Protein 2V54 (pdb70)

Radius of gyration: 24.1 Å; Cα contacts (8 Å, |Δi|>4): 712; chains: 2; bounding box: 43×52×77 Å

Solvent-accessible surface area: 17961 Å² total; per-residue (Å²): 167,100,24,1,0,0,0,0,0,0,0,2,26,82,2,33,20,69,78,5,1,116,35,0,52,138,45,17,97,92,78,71,9,90,93,6,38,3,12,32,102,89,24,65,0,0,101,17,2,41,44,18,12,54,131,138,102,104,38,58,70,63,0,2,31,5,0,31,4,0,0,7,9,18,33,15,51,65,0,50,95,27,0,109,135,32,33,0,0,0,0,0,31,0,0,1,10,15,0,0,21,7,12,8,41,66,37,56,16,97,58,14,38,31,27,5,5,19,0,9,77,7,39,8,0,0,1,2,54,14,26,82,65,48,33,95,145,10,123,27,112,52,54,21,10,78,65,100,34,0,76,126,0,26,98,28,0,54,95,5,34,140,82,58,75,12,112,30,63,70,4,37,26,160,82,121,105,98,65,7,43,83,54,0,52,78,26,0,52,110,16,46,135,93,20,87,16,118,18,32,101,0,37,151,135,31,0,0,0,0,0,0,0,0,3,25,85,6,30,18,69,83,14,0,85,34,2,45,152,42,17,96,85,124,69,4,84,61,9,50,4,12,42,84,76,23,80,0,0,113,12,3,39,29,16,14,47,128,140,75,113,36,56,69,63,0,2,32,8,1,32,4,0,0,7,12,18,33,13,86,87,0,68,94,19,0,99,124,32,28,4,0,0,0,2,32,0,0,2,10,14,0,0,19,4,12,10,51,66,28,61,36,106,50,12,37,30,31,5,9,19,0,6,71,6,42,3,0,0,5,0,63,22,18,87,147,34,30,95,118,7,121,31,130,50,53,21,8,68,63,96,33,0,75,106,0,36,90,16,0,95,112,3,37,139,51,76,75,13,105,29,70,82,4,32,30,154,80,123,123,104,65,23,90,86,61,0,62,69,25,0,65,107,13,36,143,85,13,118,47,122,18,31,93,0,46,145

Secondary structure (DSSP, 8-state):
--PPPEEEEE--TTSSHHHHHHHHHHTS-GGGEEEEESS-TTSHHHHHHHHHHTSS----HHHHHHHHHHHHHTTHHHHHHHHHTT-EEEEES-HHHHHHHHHHTT--HHHHHHHHTTSBPPSEEEEE---HHHHTT--SSSTT--SHHHHHHHHHHHHHHTT-SS-EEEE-TTS-HHHHHHHHHHHHHHHHHH--S---BTT-/----EEEEEESTTSSHHHHHHHHHHSS-TTSEEEEESS-TTSHHHHHHHHHHTTSS---HHHHHHHHHHHHHTTHHHHHHHHHTT-EEEEES-HHHHHHHHHHTT--HHHHHHHHTTSBPPSEEEEE---HHHHHT--SSSTT--HHHHHHHHHHHHHHHHSSSS-EEEE-TTS-HHHHHHHHHHHHHHHHTS--SS--BTT-

Structure (mmCIF, N/CA/C/O backbone):
data_2V54
#
_entry.id   2V54
#
_cell.length_a   56.770
_cell.length_b   55.590
_cell.length_c   161.170
_cell.angle_alpha   90.00
_cell.angle_beta   90.00
_cell.angle_gamma   90.00
#
_symmetry.space_group_name_H-M   'P 21 21 21'
#
loop_
_entity.id
_entity.type
_entity.pdbx_description
1 polymer 'THYMIDYLATE KINASE'
2 non-polymer "THYMIDINE-5'-DIPHOSPHATE"
3 non-polymer 'MAGNESIUM ION'
4 non-polymer 'PYROPHOSPHATE 2-'
5 water water
#
loop_
_atom_site.group_PDB
_atom_site.id
_atom_site.type_symbol
_atom_site.label_atom_id
_atom_site.label_alt_id
_atom_site.label_comp_id
_atom_site.label_asym_id
_atom_site.label_entity_id
_atom_site.label_seq_id
_atom_site.pdbx_PDB_ins_code
_atom_site.Cartn_x
_atom_site.Cartn_y
_atom_site.Cartn_z
_atom_site.occupancy
_atom_site.B_iso_or_equiv
_atom_site.auth_seq_id
_atom_site.auth_comp_id
_atom_site.auth_asym_id
_atom_site.auth_atom_id
_atom_site.pdbx_PDB_model_num
ATOM 1 N N . MET A 1 1 ? -2.049 -6.193 -4.981 1.00 66.31 1 MET A N 1
ATOM 2 C CA . MET A 1 1 ? -2.493 -7.218 -3.987 1.00 65.76 1 MET A CA 1
ATOM 3 C C . MET A 1 1 ? -1.559 -7.230 -2.786 1.00 64.04 1 MET A C 1
ATOM 4 O O . MET A 1 1 ? -2.000 -7.329 -1.645 1.00 64.80 1 MET A O 1
ATOM 9 N N . SER A 1 2 ? -0.262 -7.143 -3.043 1.00 62.36 2 SER A N 1
ATOM 10 C CA . SER A 1 2 ? 0.706 -7.107 -1.958 1.00 60.14 2 SER A CA 1
ATOM 11 C C . SER A 1 2 ? 1.728 -6.027 -2.288 1.00 57.74 2 SER A C 1
ATOM 12 O O . SER A 1 2 ? 2.900 -6.101 -1.894 1.00 59.07 2 SER A O 1
ATOM 15 N N . ARG A 1 3 ? 1.264 -5.023 -3.027 1.00 51.58 3 ARG A N 1
ATOM 16 C CA . ARG A 1 3 ? 2.103 -3.902 -3.411 1.00 46.07 3 ARG A CA 1
ATOM 17 C C . ARG A 1 3 ? 2.608 -3.188 -2.169 1.00 42.49 3 ARG A C 1
ATOM 18 O O . ARG A 1 3 ? 2.188 -3.477 -1.051 1.00 42.25 3 ARG A O 1
ATOM 26 N N . GLY A 1 4 ? 3.530 -2.258 -2.370 1.00 39.36 4 GLY A N 1
ATOM 27 C CA . GLY A 1 4 ? 4.034 -1.497 -1.248 1.00 35.26 4 GLY A CA 1
ATOM 28 C C . GLY A 1 4 ? 3.017 -0.418 -0.950 1.00 32.70 4 GLY A C 1
ATOM 29 O O . GLY A 1 4 ? 2.079 -0.201 -1.713 1.00 31.24 4 GLY A O 1
ATOM 30 N N . ALA A 1 5 ? 3.189 0.255 0.173 1.00 32.59 5 ALA A N 1
ATOM 31 C CA . ALA A 1 5 ? 2.289 1.322 0.554 1.00 31.48 5 ALA A CA 1
ATOM 32 C C . ALA A 1 5 ? 2.941 2.657 0.221 1.00 31.41 5 ALA A C 1
ATOM 33 O O . ALA A 1 5 ? 4.168 2.783 0.229 1.00 32.25 5 ALA A O 1
ATOM 35 N N . LEU A 1 6 ? 2.104 3.642 -0.083 1.00 28.75 6 LEU A N 1
ATOM 36 C CA . LEU A 1 6 ? 2.549 4.990 -0.386 1.00 26.16 6 LEU A CA 1
ATOM 37 C C . LEU A 1 6 ? 2.103 5.813 0.806 1.00 25.92 6 LEU A C 1
ATOM 38 O O . LEU A 1 6 ? 0.918 6.104 0.970 1.00 25.36 6 LEU A O 1
ATOM 43 N N . ILE A 1 7 ? 3.065 6.151 1.658 1.00 27.22 7 ILE A N 1
ATOM 44 C CA . ILE A 1 7 ? 2.815 6.926 2.866 1.00 26.07 7 ILE A CA 1
ATOM 45 C C . ILE A 1 7 ? 3.482 8.305 2.771 1.00 26.20 7 ILE A C 1
ATOM 46 O O . ILE A 1 7 ? 4.694 8.410 2.591 1.00 26.18 7 ILE A O 1
ATOM 51 N N . VAL A 1 8 ? 2.679 9.359 2.904 1.00 25.62 8 VAL A N 1
ATOM 52 C CA . VAL A 1 8 ? 3.159 10.735 2.813 1.00 22.76 8 VAL A CA 1
ATOM 53 C C . VAL A 1 8 ? 3.126 11.468 4.157 1.00 24.66 8 VAL A C 1
ATOM 54 O O . VAL A 1 8 ? 2.188 11.307 4.930 1.00 25.86 8 VAL A O 1
ATOM 58 N N . PHE A 1 9 ? 4.165 12.255 4.436 1.00 24.73 9 PHE A N 1
ATOM 59 C CA . PHE A 1 9 ? 4.239 13.057 5.659 1.00 25.14 9 PHE A CA 1
ATOM 60 C C . PHE A 1 9 ? 4.103 14.509 5.246 1.00 26.19 9 PHE A C 1
ATOM 61 O O . PHE A 1 9 ? 4.790 14.977 4.341 1.00 26.56 9 PHE A O 1
ATOM 69 N N . GLU A 1 10 ? 3.218 15.225 5.913 1.00 27.05 10 GLU A N 1
ATOM 70 C CA . GLU A 1 10 ? 3.004 16.620 5.596 1.00 28.24 10 GLU A CA 1
ATOM 71 C C . GLU A 1 10 ? 3.162 17.417 6.866 1.00 30.59 10 GLU A C 1
ATOM 72 O O . GLU A 1 10 ? 3.112 16.858 7.957 1.00 33.11 10 GLU A O 1
ATOM 78 N N . GLY A 1 11 ? 3.368 18.720 6.728 1.00 31.43 11 GLY A N 1
ATOM 79 C CA . GLY A 1 11 ? 3.524 19.556 7.899 1.00 33.67 11 GLY A CA 1
ATOM 80 C C . GLY A 1 11 ? 4.215 20.850 7.554 1.00 36.53 11 GLY A C 1
ATOM 81 O O . GLY A 1 11 ? 4.798 20.978 6.480 1.00 38.10 11 GLY A O 1
ATOM 82 N N . LEU A 1 12 ? 4.148 21.817 8.460 1.00 38.60 12 LEU A N 1
ATOM 83 C CA . LEU A 1 12 ? 4.787 23.101 8.238 1.00 40.59 12 LEU A CA 1
ATOM 84 C C . LEU A 1 12 ? 6.301 22.918 8.327 1.00 42.62 12 LEU A C 1
ATOM 85 O O . LEU A 1 12 ? 6.794 21.827 8.618 1.00 42.20 12 LEU A O 1
ATOM 90 N N . ASP A 1 13 ? 7.043 23.984 8.052 1.00 45.70 13 ASP A N 1
ATOM 91 C CA . ASP A 1 13 ? 8.495 23.925 8.184 1.00 48.16 13 ASP A CA 1
ATOM 92 C C . ASP A 1 13 ? 8.756 23.785 9.675 1.00 48.35 13 ASP A C 1
ATOM 93 O O . ASP A 1 13 ? 8.091 24.431 10.485 1.00 49.16 13 ASP A O 1
ATOM 98 N N . LYS A 1 14 ? 9.701 22.936 10.051 1.00 49.70 14 LYS A N 1
ATOM 99 C CA . LYS A 1 14 ? 10.032 22.751 11.460 1.00 50.75 14 LYS A CA 1
ATOM 100 C C . LYS A 1 14 ? 8.971 21.962 12.221 1.00 51.60 14 LYS A C 1
ATOM 101 O O . LYS A 1 14 ? 8.842 22.105 13.435 1.00 51.43 14 LYS A O 1
ATOM 107 N N . SER A 1 15 ? 8.207 21.138 11.514 1.00 52.45 15 SER A N 1
ATOM 108 C CA . SER A 1 15 ? 7.180 20.328 12.156 1.00 52.98 15 SER A CA 1
ATOM 109 C C . SER A 1 15 ? 7.811 19.012 12.622 1.00 52.83 15 SER A C 1
ATOM 110 O O . SER A 1 15 ? 7.183 18.207 13.320 1.00 52.98 15 SER A O 1
ATOM 113 N N . GLY A 1 16 ? 9.062 18.807 12.223 1.00 51.51 16 GLY A N 1
ATOM 114 C CA . GLY A 1 16 ? 9.768 17.603 12.603 1.00 51.31 16 GLY A CA 1
ATOM 115 C C . GLY A 1 16 ? 9.463 16.407 11.728 1.00 52.14 16 GLY A C 1
ATOM 116 O O . GLY A 1 16 ? 9.806 15.279 12.085 1.00 52.98 16 GLY A O 1
ATOM 117 N N . LYS A 1 17 ? 8.845 16.631 10.571 1.00 51.97 17 LYS A N 1
ATOM 118 C CA . LYS A 1 17 ? 8.494 15.518 9.686 1.00 52.05 17 LYS A CA 1
ATOM 119 C C . LYS A 1 17 ? 9.707 14.792 9.120 1.00 51.47 17 LYS A C 1
ATOM 120 O O . LYS A 1 17 ? 9.716 13.565 9.021 1.00 50.83 17 LYS A O 1
ATOM 126 N N . THR A 1 18 ? 10.730 15.546 8.748 1.00 50.80 18 THR A N 1
ATOM 127 C CA . THR A 1 18 ? 11.922 14.925 8.213 1.00 51.52 18 THR A CA 1
ATOM 128 C C . THR A 1 18 ? 12.489 13.964 9.260 1.00 51.55 18 THR A C 1
ATOM 129 O O . THR A 1 18 ? 12.934 12.865 8.928 1.00 51.98 18 THR A O 1
ATOM 133 N N . THR A 1 19 ? 12.454 14.375 10.527 1.00 51.01 19 THR A N 1
ATOM 134 C CA . THR A 1 19 ? 12.949 13.542 11.620 1.00 49.59 19 THR A CA 1
ATOM 135 C C . THR A 1 19 ? 12.109 12.275 11.791 1.00 48.37 19 THR A C 1
ATOM 136 O O . THR A 1 19 ? 12.638 11.205 12.082 1.00 46.59 19 THR A O 1
ATOM 140 N N . GLN A 1 20 ? 10.797 12.405 11.619 1.00 47.35 20 GLN A N 1
ATOM 141 C CA . GLN A 1 20 ? 9.903 11.261 11.747 1.00 46.46 20 GLN A CA 1
ATOM 142 C C . GLN A 1 20 ? 10.075 10.256 10.610 1.00 46.56 20 GLN A C 1
ATOM 143 O O . GLN A 1 20 ? 9.763 9.080 10.768 1.00 46.00 20 GLN A O 1
ATOM 149 N N . CYS A 1 21 ? 10.564 10.717 9.463 1.00 47.40 21 CYS A N 1
ATOM 150 C CA . CYS A 1 21 ? 10.787 9.818 8.345 1.00 47.33 21 CYS A CA 1
ATOM 151 C C . CYS A 1 21 ? 12.022 8.990 8.614 1.00 48.43 21 CYS A C 1
ATOM 152 O O . CYS A 1 21 ? 12.051 7.795 8.306 1.00 48.38 21 CYS A O 1
ATOM 155 N N . MET A 1 22 ? 13.044 9.624 9.189 1.00 49.55 22 MET A N 1
ATOM 156 C CA . MET A 1 22 ? 14.281 8.912 9.508 1.00 51.44 22 MET A CA 1
ATOM 157 C C . MET A 1 22 ? 13.910 7.759 10.444 1.00 51.82 22 MET A C 1
ATOM 158 O O . MET A 1 22 ? 14.272 6.601 10.205 1.00 51.60 22 MET A O 1
ATOM 163 N N . ASN A 1 23 ? 13.169 8.080 11.503 1.00 52.14 23 ASN A N 1
ATOM 164 C CA . ASN A 1 23 ? 12.744 7.072 12.465 1.00 52.04 23 ASN A CA 1
ATOM 165 C C . ASN A 1 23 ? 12.109 5.885 11.757 1.00 51.27 23 ASN A C 1
ATOM 166 O O . ASN A 1 23 ? 12.570 4.751 11.888 1.00 51.88 23 ASN A O 1
ATOM 171 N N . ILE A 1 24 ? 11.049 6.142 11.003 1.00 50.22 24 ILE A N 1
ATOM 172 C CA . ILE A 1 24 ? 10.370 5.064 10.301 1.00 50.43 24 ILE A CA 1
ATOM 173 C C . ILE A 1 24 ? 11.325 4.269 9.421 1.00 50.74 24 ILE A C 1
ATOM 174 O O . ILE A 1 24 ? 11.269 3.043 9.400 1.00 50.48 24 ILE A O 1
ATOM 179 N N . MET A 1 25 ? 12.206 4.954 8.700 1.00 52.04 25 MET A N 1
ATOM 180 C CA . MET A 1 25 ? 13.149 4.261 7.825 1.00 53.02 25 MET A CA 1
ATOM 181 C C . MET A 1 25 ? 14.048 3.324 8.610 1.00 54.59 25 MET A C 1
ATOM 182 O O . MET A 1 25 ? 14.376 2.229 8.148 1.00 54.26 25 MET A O 1
ATOM 187 N N . GLU A 1 26 ? 14.436 3.764 9.801 1.00 56.83 26 GLU A N 1
ATOM 188 C CA . GLU A 1 26 ? 15.310 2.979 10.658 1.00 60.11 26 GLU A CA 1
ATOM 189 C C . GLU A 1 26 ? 14.615 1.806 11.336 1.00 61.54 26 GLU A C 1
ATOM 190 O O . GLU A 1 26 ? 15.238 0.775 11.572 1.00 62.18 26 GLU A O 1
ATOM 196 N N . SER A 1 27 ? 13.323 1.948 11.626 1.00 62.33 27 SER A N 1
ATOM 197 C CA . SER A 1 27 ? 12.566 0.881 12.285 1.00 62.42 27 SER A CA 1
ATOM 198 C C . SER A 1 27 ? 11.738 0.015 11.338 1.00 62.70 27 SER A C 1
ATOM 199 O O . SER A 1 27 ? 10.643 -0.423 11.691 1.00 62.47 27 SER A O 1
ATOM 202 N N . ILE A 1 28 ? 12.258 -0.240 10.142 1.00 62.84 28 ILE A N 1
ATOM 203 C CA . ILE A 1 28 ? 11.545 -1.054 9.162 1.00 64.00 28 ILE A CA 1
ATOM 204 C C . ILE A 1 28 ? 12.537 -1.761 8.237 1.00 65.28 28 ILE A C 1
ATOM 205 O O . ILE A 1 28 ? 13.594 -1.213 7.907 1.00 65.87 28 ILE A O 1
ATOM 210 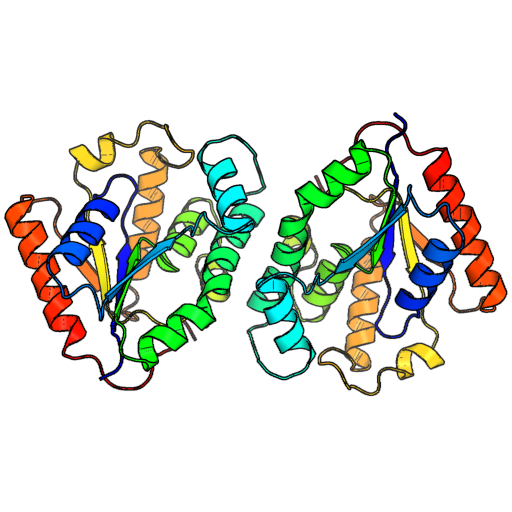N N . PRO A 1 29 ? 12.211 -2.999 7.817 1.00 65.81 29 PRO A N 1
ATOM 211 C CA . PRO A 1 29 ? 13.058 -3.814 6.935 1.00 65.84 29 PRO A CA 1
ATOM 212 C C . PRO A 1 29 ? 13.706 -3.065 5.779 1.00 65.07 29 PRO A C 1
ATOM 213 O O . PRO A 1 29 ? 13.054 -2.700 4.800 1.00 64.99 29 PRO A O 1
ATOM 217 N N . ALA A 1 30 ? 15.013 -2.868 5.903 1.00 64.74 30 ALA A N 1
ATOM 218 C CA . ALA A 1 30 ? 15.818 -2.160 4.913 1.00 64.71 30 ALA A CA 1
ATOM 219 C C . ALA A 1 30 ? 15.466 -2.318 3.422 1.00 63.79 30 ALA A C 1
ATOM 220 O O . ALA A 1 30 ? 15.085 -1.340 2.777 1.00 64.52 30 ALA A O 1
ATOM 222 N N . ASN A 1 31 ? 15.580 -3.538 2.884 1.00 61.87 31 ASN A N 1
ATOM 223 C CA . ASN A 1 31 ? 15.342 -3.788 1.450 1.00 59.34 31 ASN A CA 1
ATOM 224 C C . ASN A 1 31 ? 13.896 -3.820 0.946 1.00 58.04 31 ASN A C 1
ATOM 225 O O . ASN A 1 31 ? 13.624 -4.356 -0.130 1.00 57.32 31 ASN A O 1
ATOM 226 N N . THR A 1 32 ? 12.970 -3.238 1.699 1.00 55.98 32 THR A N 1
ATOM 227 C CA . THR A 1 32 ? 11.567 -3.238 1.296 1.00 52.99 32 THR A CA 1
ATOM 228 C C . THR A 1 32 ? 10.888 -1.872 1.423 1.00 51.30 32 THR A C 1
ATOM 229 O O . THR A 1 32 ? 9.697 -1.733 1.129 1.00 51.09 32 THR A O 1
ATOM 233 N N . ILE A 1 33 ? 11.654 -0.867 1.836 1.00 48.55 33 ILE A N 1
ATOM 234 C CA . ILE A 1 33 ? 11.125 0.477 2.027 1.00 46.17 33 ILE A CA 1
ATOM 235 C C . ILE A 1 33 ? 12.144 1.541 1.590 1.00 44.88 33 ILE A C 1
ATOM 236 O O . ILE A 1 33 ? 13.329 1.436 1.905 1.00 44.61 33 ILE A O 1
ATOM 241 N N . LYS A 1 34 ? 11.676 2.553 0.857 1.00 43.41 34 LYS A N 1
ATOM 242 C CA . LYS A 1 34 ? 12.527 3.648 0.369 1.00 40.18 34 LYS A CA 1
ATOM 243 C C . LYS A 1 34 ? 12.044 5.013 0.849 1.00 38.80 34 LYS A C 1
ATOM 244 O O . LYS A 1 34 ? 10.882 5.193 1.200 1.00 39.80 34 LYS A O 1
ATOM 250 N N . TYR A 1 35 ? 12.950 5.979 0.861 1.00 37.00 35 TYR A N 1
ATOM 251 C CA . TYR A 1 35 ? 12.622 7.339 1.261 1.00 33.39 35 TYR A CA 1
ATOM 252 C C . TYR A 1 35 ? 12.582 8.165 -0.027 1.00 33.26 35 TYR A C 1
ATOM 253 O O . TYR A 1 35 ? 13.351 7.913 -0.961 1.00 33.20 35 TYR A O 1
ATOM 262 N N . LEU A 1 36 ? 11.675 9.132 -0.084 1.00 30.01 36 LEU A N 1
ATOM 263 C CA . LEU A 1 36 ? 11.542 9.979 -1.261 1.00 28.85 36 LEU A CA 1
ATOM 264 C C . LEU A 1 36 ? 11.156 11.334 -0.750 1.00 28.61 36 LEU A C 1
ATOM 265 O O . LEU A 1 36 ? 10.204 11.458 0.022 1.00 27.79 36 LEU A O 1
ATOM 270 N N . ASN A 1 37 ? 11.878 12.356 -1.185 1.00 26.50 37 ASN A N 1
ATOM 271 C CA . ASN A 1 37 ? 11.591 13.702 -0.733 1.00 25.05 37 ASN A CA 1
ATOM 272 C C . ASN A 1 37 ? 11.278 14.669 -1.866 1.00 25.17 37 ASN A C 1
ATOM 273 O O . ASN A 1 37 ? 11.871 14.598 -2.943 1.00 26.53 37 ASN A O 1
ATOM 278 N N . PHE A 1 38 ? 10.338 15.574 -1.619 1.00 22.61 38 PHE A N 1
ATOM 279 C CA . PHE A 1 38 ? 10.009 16.590 -2.599 1.00 21.35 38 PHE A CA 1
ATOM 280 C C . PHE A 1 38 ? 10.197 17.931 -1.915 1.00 21.12 38 PHE A C 1
ATOM 281 O O . PHE A 1 38 ? 9.835 18.092 -0.747 1.00 22.69 38 PHE A O 1
ATOM 289 N N . PRO A 1 39 ? 10.779 18.910 -2.624 1.00 20.94 39 PRO A N 1
ATOM 290 C CA . PRO A 1 39 ? 11.254 18.816 -4.004 1.00 21.82 39 PRO A CA 1
ATOM 291 C C . PRO A 1 39 ? 12.427 17.840 -4.081 1.00 23.21 39 PRO A C 1
ATOM 292 O O . PRO A 1 39 ? 13.266 17.799 -3.182 1.00 25.08 39 PRO A O 1
ATOM 296 N N . GLN A 1 40 ? 12.474 17.050 -5.146 1.00 22.64 40 GLN A N 1
ATOM 297 C CA . GLN A 1 40 ? 13.535 16.065 -5.330 1.00 26.65 40 GLN A CA 1
ATOM 298 C C . GLN A 1 40 ? 14.688 16.742 -6.103 1.00 26.98 40 GLN A C 1
ATOM 299 O O . GLN A 1 40 ? 14.674 16.881 -7.332 1.00 27.28 40 GLN A O 1
ATOM 305 N N . ARG A 1 41 ? 15.687 17.172 -5.337 1.00 26.77 41 ARG A N 1
ATOM 306 C CA . ARG A 1 41 ? 16.823 17.944 -5.832 1.00 26.57 41 ARG A CA 1
ATOM 307 C C . ARG A 1 41 ? 17.852 17.312 -6.770 1.00 27.29 41 ARG A C 1
ATOM 308 O O . ARG A 1 41 ? 18.876 17.923 -7.045 1.00 28.04 41 ARG A O 1
ATOM 316 N N . SER A 1 42 ? 17.574 16.117 -7.277 1.00 27.11 42 SER A N 1
ATOM 317 C CA . SER A 1 42 ? 18.506 15.455 -8.184 1.00 27.72 42 SER A CA 1
ATOM 318 C C . SER A 1 42 ? 18.192 15.678 -9.657 1.00 28.21 42 SER A C 1
ATOM 319 O O . SER A 1 42 ? 18.822 15.075 -10.522 1.00 27.43 42 SER A O 1
ATOM 322 N N . THR A 1 43 ? 17.213 16.534 -9.939 1.00 27.91 43 THR A N 1
ATOM 323 C CA . THR A 1 43 ? 16.838 16.832 -11.318 1.00 27.45 43 THR A CA 1
ATOM 324 C C . THR A 1 43 ? 17.034 18.321 -11.578 1.00 28.00 43 THR A C 1
ATOM 325 O O . THR A 1 43 ? 17.326 19.091 -10.655 1.00 26.94 43 THR A O 1
ATOM 329 N N . VAL A 1 44 ? 16.862 18.726 -12.833 1.00 26.67 44 VAL A N 1
ATOM 330 C CA . VAL A 1 44 ? 17.035 20.121 -13.192 1.00 27.29 44 VAL A CA 1
ATOM 331 C C . VAL A 1 44 ? 15.985 21.008 -12.516 1.00 27.65 44 VAL A C 1
ATOM 332 O O . VAL A 1 44 ? 16.332 22.033 -11.928 1.00 28.25 44 VAL A O 1
ATOM 336 N N . THR A 1 45 ? 14.710 20.630 -12.576 1.00 27.36 45 THR A N 1
ATOM 337 C CA . THR A 1 45 ? 13.702 21.450 -11.906 1.00 27.28 45 THR A CA 1
ATOM 338 C C . THR A 1 45 ? 13.990 21.427 -10.410 1.00 28.64 45 THR A C 1
ATOM 339 O O . THR A 1 45 ? 13.791 22.430 -9.711 1.00 29.64 45 THR A O 1
ATOM 343 N N . GLY A 1 46 ? 14.455 20.276 -9.925 1.00 26.92 46 GLY A N 1
ATOM 344 C CA . GLY A 1 46 ? 14.775 20.126 -8.519 1.00 26.78 46 GLY A CA 1
ATOM 345 C C . GLY A 1 46 ? 15.839 21.113 -8.062 1.00 27.09 46 GLY A C 1
ATOM 346 O O . GLY A 1 46 ? 15.735 21.673 -6.970 1.00 25.99 46 GLY A O 1
ATOM 347 N N . LYS A 1 47 ? 16.860 21.315 -8.898 1.00 28.29 47 LYS A N 1
ATOM 348 C CA . LYS A 1 47 ? 17.944 22.242 -8.590 1.00 29.80 47 LYS A CA 1
ATOM 349 C C . LYS A 1 47 ? 17.504 23.693 -8.744 1.00 30.22 47 LYS A C 1
ATOM 350 O O . LYS A 1 47 ? 18.000 24.570 -8.043 1.00 31.49 47 LYS A O 1
ATOM 356 N N . MET A 1 48 ? 16.568 23.953 -9.653 1.00 30.64 48 MET A N 1
ATOM 357 C CA . MET A 1 48 ? 16.038 25.310 -9.809 1.00 30.82 48 MET A CA 1
ATOM 358 C C . MET A 1 48 ? 15.241 25.627 -8.540 1.00 30.96 48 MET A C 1
ATOM 359 O O . MET A 1 48 ? 15.290 26.740 -8.025 1.00 31.79 48 MET A O 1
ATOM 364 N N . ILE A 1 49 ? 14.486 24.646 -8.047 1.00 31.30 49 ILE A N 1
ATOM 365 C CA . ILE A 1 49 ? 13.705 24.870 -6.842 1.00 30.54 49 ILE A CA 1
ATOM 366 C C . ILE A 1 49 ? 14.657 25.053 -5.661 1.00 33.38 49 ILE A C 1
ATOM 367 O O . ILE A 1 49 ? 14.404 25.872 -4.772 1.00 33.64 49 ILE A O 1
ATOM 372 N N . ASP A 1 50 ? 15.752 24.299 -5.646 1.00 36.05 50 ASP A N 1
ATOM 373 C CA . ASP A 1 50 ? 16.713 24.453 -4.564 1.00 38.75 50 ASP A CA 1
ATOM 374 C C . ASP A 1 50 ? 17.323 25.859 -4.621 1.00 40.00 50 ASP A C 1
ATOM 375 O O . ASP A 1 50 ? 17.591 26.449 -3.577 1.00 41.04 50 ASP A O 1
ATOM 380 N N . ASP A 1 51 ? 17.524 26.398 -5.830 1.00 39.97 51 ASP A N 1
ATOM 381 C CA . ASP A 1 51 ? 18.098 27.743 -5.984 1.00 41.09 51 ASP A CA 1
ATOM 382 C C . ASP A 1 51 ? 17.129 28.813 -5.511 1.00 40.59 51 ASP A C 1
ATOM 383 O O . ASP A 1 51 ? 17.539 29.851 -5.000 1.00 41.56 51 ASP A O 1
ATOM 388 N N . TYR A 1 52 ? 15.840 28.565 -5.693 1.00 40.50 52 TYR A N 1
ATOM 389 C CA . TYR A 1 52 ? 14.827 29.521 -5.275 1.00 41.33 52 TYR A CA 1
ATOM 390 C C . TYR A 1 52 ? 14.639 29.527 -3.752 1.00 43.04 52 TYR A C 1
ATOM 391 O O . TYR A 1 52 ? 14.470 30.591 -3.142 1.00 43.03 52 TYR A O 1
ATOM 400 N N . LEU A 1 53 ? 14.656 28.338 -3.148 1.00 43.11 53 LEU A N 1
ATOM 401 C CA . LEU A 1 53 ? 14.485 28.189 -1.704 1.00 44.14 53 LEU A CA 1
ATOM 402 C C . LEU A 1 53 ? 15.687 28.705 -0.921 1.00 46.10 53 LEU A C 1
ATOM 403 O O . LEU A 1 53 ? 15.531 29.209 0.189 1.00 46.89 53 LEU A O 1
ATOM 408 N N . THR A 1 54 ? 16.884 28.570 -1.496 1.00 47.39 54 THR A N 1
ATOM 409 C CA . THR A 1 54 ? 18.096 29.042 -0.831 1.00 47.62 54 THR A CA 1
ATOM 410 C C . THR A 1 54 ? 18.466 30.473 -1.237 1.00 48.51 54 THR A C 1
ATOM 411 O O . THR A 1 54 ? 19.626 30.869 -1.162 1.00 48.27 54 THR A O 1
ATOM 415 N N . ARG A 1 55 ? 17.466 31.234 -1.675 1.00 49.73 55 ARG A N 1
ATOM 416 C CA . ARG A 1 55 ? 17.651 32.638 -2.038 1.00 51.93 55 ARG A CA 1
ATOM 417 C C . ARG A 1 55 ? 18.499 32.943 -3.268 1.00 52.78 55 ARG A C 1
ATOM 418 O O . ARG A 1 55 ? 18.380 34.027 -3.841 1.00 54.17 55 ARG A O 1
ATOM 426 N N . LYS A 1 56 ? 19.349 32.008 -3.681 1.00 52.11 56 LYS A N 1
ATOM 427 C CA . LYS A 1 56 ? 20.250 32.253 -4.806 1.00 51.07 56 LYS A CA 1
ATOM 428 C C . LYS A 1 56 ? 19.667 32.362 -6.218 1.00 52.53 56 LYS A C 1
ATOM 429 O O . LYS A 1 56 ? 20.377 32.111 -7.195 1.00 53.05 56 LYS A O 1
ATOM 435 N N . LYS A 1 57 ? 18.396 32.752 -6.324 1.00 53.72 57 LYS A N 1
ATOM 436 C CA . LYS A 1 57 ? 17.718 32.908 -7.619 1.00 53.55 57 LYS A CA 1
ATOM 437 C C . LYS A 1 57 ? 16.217 33.106 -7.413 1.00 52.95 57 LYS A C 1
ATOM 438 O O . LYS A 1 57 ? 15.621 32.502 -6.516 1.00 53.00 57 LYS A O 1
ATOM 444 N N . THR A 1 58 ? 15.616 33.963 -8.239 1.00 51.48 58 THR A N 1
ATOM 445 C CA . THR A 1 58 ? 14.187 34.255 -8.150 1.00 50.59 58 THR A CA 1
ATOM 446 C C . THR A 1 58 ? 13.387 33.852 -9.386 1.00 49.10 58 THR A C 1
ATOM 447 O O . THR A 1 58 ? 13.920 33.783 -10.496 1.00 48.73 58 THR A O 1
ATOM 451 N N . TYR A 1 59 ? 12.094 33.609 -9.171 1.00 47.81 59 TYR A N 1
ATOM 452 C CA . TYR A 1 59 ? 11.135 33.266 -10.225 1.00 44.67 59 TYR A CA 1
ATOM 453 C C . TYR A 1 59 ? 9.761 33.759 -9.773 1.00 44.32 59 TYR A C 1
ATOM 454 O O . TYR A 1 59 ? 9.528 33.928 -8.577 1.00 43.53 59 TYR A O 1
ATOM 463 N N . ASN A 1 60 ? 8.845 33.986 -10.711 1.00 44.05 60 ASN A N 1
ATOM 464 C CA . ASN A 1 60 ? 7.505 34.419 -10.331 1.00 45.31 60 ASN A CA 1
ATOM 465 C C . ASN A 1 60 ? 6.810 33.303 -9.560 1.00 45.35 60 ASN A C 1
ATOM 466 O O . ASN A 1 60 ? 7.141 32.125 -9.721 1.00 44.34 60 ASN A O 1
ATOM 471 N N . ASP A 1 61 ? 5.842 33.676 -8.728 1.00 44.90 61 ASP A N 1
ATOM 472 C CA . ASP A 1 61 ? 5.096 32.703 -7.937 1.00 44.38 61 ASP A CA 1
ATOM 473 C C . ASP A 1 61 ? 4.581 31.569 -8.804 1.00 42.39 61 ASP A C 1
ATOM 474 O O . ASP A 1 61 ? 4.698 30.396 -8.447 1.00 41.70 61 ASP A O 1
ATOM 479 N N . HIS A 1 62 ? 4.006 31.928 -9.945 1.00 41.46 62 HIS A N 1
ATOM 480 C CA . HIS A 1 62 ? 3.462 30.937 -10.858 1.00 40.28 62 HIS A CA 1
ATOM 481 C C . HIS A 1 62 ? 4.508 29.931 -11.302 1.00 38.15 62 HIS A C 1
ATOM 482 O O . HIS A 1 62 ? 4.260 28.727 -11.287 1.00 37.18 62 HIS A O 1
ATOM 489 N N . ILE A 1 63 ? 5.683 30.414 -11.686 1.00 36.22 63 ILE A N 1
ATOM 490 C CA . ILE A 1 63 ? 6.716 29.511 -12.147 1.00 34.51 63 ILE A CA 1
ATOM 491 C C . ILE A 1 63 ? 7.203 28.563 -11.051 1.00 33.82 63 ILE A C 1
ATOM 492 O O . ILE A 1 63 ? 7.397 27.375 -11.324 1.00 34.02 63 ILE A O 1
ATOM 497 N N . VAL A 1 64 ? 7.402 29.048 -9.822 1.00 31.98 64 VAL A N 1
ATOM 498 C CA . VAL A 1 64 ? 7.839 28.125 -8.770 1.00 33.16 64 VAL A CA 1
ATOM 499 C C . VAL A 1 64 ? 6.741 27.087 -8.539 1.00 32.12 64 VAL A C 1
ATOM 500 O O . VAL A 1 64 ? 7.022 25.894 -8.383 1.00 32.07 64 VAL A O 1
ATOM 504 N N . ASN A 1 65 ? 5.488 27.537 -8.524 1.00 30.99 65 ASN A N 1
ATOM 505 C CA . ASN A 1 65 ? 4.371 26.624 -8.338 1.00 29.67 65 ASN A CA 1
ATOM 506 C C . ASN A 1 65 ? 4.434 25.463 -9.342 1.00 28.92 65 ASN A C 1
ATOM 507 O O . ASN A 1 65 ? 4.325 24.293 -8.958 1.00 29.46 65 ASN A O 1
ATOM 512 N N . LEU A 1 66 ? 4.625 25.772 -10.622 1.00 27.78 66 LEU A N 1
ATOM 513 C CA . LEU A 1 66 ? 4.658 24.705 -11.615 1.00 27.69 66 LEU A CA 1
ATOM 514 C C . LEU A 1 66 ? 5.949 23.897 -11.571 1.00 27.32 66 LEU A C 1
ATOM 515 O O . LEU A 1 66 ? 5.958 22.713 -11.920 1.00 26.39 66 LEU A O 1
ATOM 520 N N . LEU A 1 67 ? 7.040 24.526 -11.143 1.00 26.14 67 LEU A N 1
ATOM 521 C CA . LEU A 1 67 ? 8.300 23.806 -11.034 1.00 23.53 67 LEU A CA 1
ATOM 522 C C . LEU A 1 67 ? 8.134 22.698 -10.003 1.00 20.44 67 LEU A C 1
ATOM 523 O O . LEU A 1 67 ? 8.508 21.551 -10.253 1.00 17.82 67 LEU A O 1
ATOM 528 N N . PHE A 1 68 ? 7.553 23.040 -8.853 1.00 20.38 68 PHE A N 1
ATOM 529 C CA . PHE A 1 68 ? 7.299 22.065 -7.783 1.00 19.94 68 PHE A CA 1
ATOM 530 C C . PHE A 1 68 ? 6.410 20.922 -8.289 1.00 20.47 68 PHE A C 1
ATOM 531 O O . PHE A 1 68 ? 6.660 19.738 -8.023 1.00 23.42 68 PHE A O 1
ATOM 539 N N . CYS A 1 69 ? 5.361 21.284 -9.011 1.00 19.85 69 CYS A N 1
ATOM 540 C CA . CYS A 1 69 ? 4.438 20.293 -9.527 1.00 22.96 69 CYS A CA 1
ATOM 541 C C . CYS A 1 69 ? 5.067 19.385 -10.595 1.00 21.23 69 CYS A C 1
ATOM 542 O O . CYS A 1 69 ? 4.837 18.173 -10.599 1.00 22.75 69 CYS A O 1
ATOM 545 N N . ALA A 1 70 ? 5.853 19.965 -11.496 1.00 20.22 70 ALA A N 1
ATOM 546 C CA . ALA A 1 70 ? 6.514 19.187 -12.534 1.00 20.60 70 ALA A CA 1
ATOM 547 C C . ALA A 1 70 ? 7.527 18.272 -11.845 1.00 21.22 70 ALA A C 1
ATOM 548 O O . ALA A 1 70 ? 7.703 17.107 -12.208 1.00 20.09 70 ALA A O 1
ATOM 550 N N . ASN A 1 71 ? 8.188 18.815 -10.835 1.00 21.10 71 ASN A N 1
ATOM 551 C CA . ASN A 1 71 ? 9.154 18.058 -10.069 1.00 20.69 71 ASN A CA 1
ATOM 552 C C . ASN A 1 71 ? 8.532 16.730 -9.624 1.00 21.16 71 ASN A C 1
ATOM 553 O O . ASN A 1 71 ? 9.139 15.670 -9.775 1.00 21.76 71 ASN A O 1
ATOM 558 N N . ARG A 1 72 ? 7.325 16.789 -9.062 1.00 19.44 72 ARG A N 1
ATOM 559 C CA . ARG A 1 72 ? 6.645 15.575 -8.640 1.00 19.17 72 ARG A CA 1
ATOM 560 C C . ARG A 1 72 ? 6.328 14.678 -9.841 1.00 20.54 72 ARG A C 1
ATOM 561 O O . ARG A 1 72 ? 6.611 13.485 -9.825 1.00 21.13 72 ARG A O 1
ATOM 569 N N . TRP A 1 73 ? 5.740 15.243 -10.889 1.00 21.95 73 TRP A N 1
ATOM 570 C CA . TRP A 1 73 ? 5.424 14.436 -12.065 1.00 23.00 73 TRP A CA 1
ATOM 571 C C . TRP A 1 73 ? 6.623 13.667 -12.649 1.00 24.64 73 TRP A C 1
ATOM 572 O O . TRP A 1 73 ? 6.436 12.580 -13.222 1.00 25.68 73 TRP A O 1
ATOM 583 N N . GLU A 1 74 ? 7.839 14.204 -12.512 1.00 24.37 74 GLU A N 1
ATOM 584 C CA . GLU A 1 74 ? 9.036 13.503 -13.000 1.00 25.76 74 GLU A CA 1
ATOM 585 C C . GLU A 1 74 ? 9.172 12.151 -12.299 1.00 24.99 74 GLU A C 1
ATOM 586 O O . GLU A 1 74 ? 9.795 11.220 -12.821 1.00 26.22 74 GLU A O 1
ATOM 592 N N . PHE A 1 75 ? 8.602 12.040 -11.109 1.00 24.42 75 PHE A N 1
ATOM 593 C CA . PHE A 1 75 ? 8.698 10.790 -10.369 1.00 24.81 75 PHE A CA 1
ATOM 594 C C . PHE A 1 75 ? 7.413 9.977 -10.305 1.00 25.73 75 PHE A C 1
ATOM 595 O O . PHE A 1 75 ? 7.358 8.954 -9.617 1.00 26.86 75 PHE A O 1
ATOM 603 N N . ALA A 1 76 ? 6.390 10.411 -11.034 1.00 24.28 76 ALA A N 1
ATOM 604 C CA . ALA A 1 76 ? 5.122 9.701 -11.014 1.00 24.68 76 ALA A CA 1
ATOM 605 C C . ALA A 1 76 ? 5.307 8.234 -11.410 1.00 27.38 76 ALA A C 1
ATOM 606 O O . ALA A 1 76 ? 4.635 7.359 -10.871 1.00 29.30 76 ALA A O 1
ATOM 608 N N . SER A 1 77 ? 6.223 7.965 -12.337 1.00 28.84 77 SER A N 1
ATOM 609 C CA . SER A 1 77 ? 6.484 6.589 -12.786 1.00 30.61 77 SER A CA 1
ATOM 610 C C . SER A 1 77 ? 7.342 5.828 -11.784 1.00 29.67 77 SER A C 1
ATOM 611 O O . SER A 1 77 ? 7.078 4.668 -11.477 1.00 29.81 77 SER A O 1
ATOM 614 N N . PHE A 1 78 ? 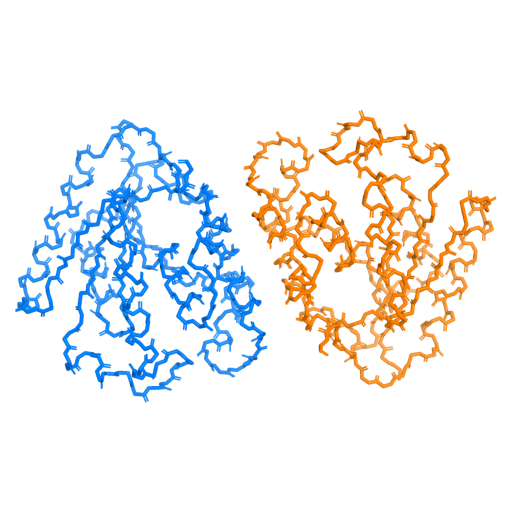8.378 6.484 -11.289 1.00 28.38 78 PHE A N 1
ATOM 615 C CA . PHE A 1 78 ? 9.237 5.898 -10.292 1.00 26.63 78 PHE A CA 1
ATOM 616 C C . PHE A 1 78 ? 8.342 5.431 -9.146 1.00 27.83 78 PHE A C 1
ATOM 617 O O . PHE A 1 78 ? 8.377 4.261 -8.776 1.00 30.03 78 PHE A O 1
ATOM 625 N N . ILE A 1 79 ? 7.532 6.336 -8.595 1.00 26.93 79 ILE A N 1
ATOM 626 C CA . ILE A 1 79 ? 6.622 5.991 -7.486 1.00 27.24 79 ILE A CA 1
ATOM 627 C C . ILE A 1 79 ? 5.735 4.769 -7.783 1.00 30.16 79 ILE A C 1
ATOM 628 O O . ILE A 1 79 ? 5.729 3.797 -7.030 1.00 29.91 79 ILE A O 1
ATOM 633 N N . GLN A 1 80 ? 4.983 4.840 -8.875 1.00 33.70 80 GLN A N 1
ATOM 634 C CA . GLN A 1 80 ? 4.086 3.763 -9.286 1.00 37.83 80 GLN A CA 1
ATOM 635 C C . GLN A 1 80 ? 4.844 2.439 -9.440 1.00 37.96 80 GLN A C 1
ATOM 636 O O . GLN A 1 80 ? 4.376 1.394 -8.980 1.00 38.75 80 GLN A O 1
ATOM 642 N N . GLU A 1 81 ? 6.014 2.487 -10.075 1.00 38.48 81 GLU A N 1
ATOM 643 C CA . GLU A 1 81 ? 6.844 1.297 -10.282 1.00 39.11 81 GLU A CA 1
ATOM 644 C C . GLU A 1 81 ? 7.300 0.641 -8.971 1.00 38.51 81 GLU A C 1
ATOM 645 O O . GLU A 1 81 ? 7.175 -0.568 -8.806 1.00 38.29 81 GLU A O 1
ATOM 651 N N . GLN A 1 82 ? 7.845 1.437 -8.057 1.00 37.49 82 GLN A N 1
ATOM 652 C CA . GLN A 1 82 ? 8.317 0.911 -6.781 1.00 37.95 82 GLN A CA 1
ATOM 653 C C . GLN A 1 82 ? 7.181 0.212 -6.049 1.00 39.19 82 GLN A C 1
ATOM 654 O O . GLN A 1 82 ? 7.341 -0.898 -5.532 1.00 39.98 82 GLN A O 1
ATOM 660 N N . LEU A 1 83 ? 6.033 0.878 -6.000 1.00 38.23 83 LEU A N 1
ATOM 661 C CA . LEU A 1 83 ? 4.879 0.331 -5.315 1.00 37.90 83 LEU A CA 1
ATOM 662 C C . LEU A 1 83 ? 4.495 -1.027 -5.889 1.00 40.46 83 LEU A C 1
ATOM 663 O O . LEU A 1 83 ? 4.207 -1.966 -5.145 1.00 42.02 83 LEU A O 1
ATOM 668 N N . GLU A 1 84 ? 4.498 -1.135 -7.210 1.00 40.39 84 GLU A N 1
ATOM 669 C CA . GLU A 1 84 ? 4.134 -2.388 -7.845 1.00 42.99 84 GLU A CA 1
ATOM 670 C C . GLU A 1 84 ? 5.153 -3.475 -7.561 1.00 43.07 84 GLU A C 1
ATOM 671 O O . GLU A 1 84 ? 4.866 -4.661 -7.724 1.00 43.30 84 GLU A O 1
ATOM 677 N N . GLN A 1 85 ? 6.336 -3.075 -7.120 1.00 43.31 85 GLN A N 1
ATOM 678 C CA . GLN A 1 85 ? 7.394 -4.037 -6.840 1.00 44.30 85 GLN A CA 1
ATOM 679 C C . GLN A 1 85 ? 7.421 -4.454 -5.375 1.00 43.36 85 GLN A C 1
ATOM 680 O O . GLN A 1 85 ? 8.298 -5.208 -4.959 1.00 43.74 85 GLN A O 1
ATOM 686 N N . GLY A 1 86 ? 6.470 -3.958 -4.592 1.00 40.86 86 GLY A N 1
ATOM 687 C CA . GLY A 1 86 ? 6.434 -4.315 -3.189 1.00 38.08 86 GLY A CA 1
ATOM 688 C C . GLY A 1 86 ? 7.147 -3.308 -2.312 1.00 38.33 86 GLY A C 1
ATOM 689 O O . GLY A 1 86 ? 7.126 -3.416 -1.085 1.00 39.59 86 GLY A O 1
ATOM 690 N N . ILE A 1 87 ? 7.777 -2.315 -2.923 1.00 36.99 87 ILE A N 1
ATOM 691 C CA . ILE A 1 87 ? 8.482 -1.319 -2.137 1.00 36.23 87 ILE A CA 1
ATOM 692 C C . ILE A 1 87 ? 7.540 -0.248 -1.617 1.00 34.75 87 ILE A C 1
ATOM 693 O O . ILE A 1 87 ? 6.738 0.299 -2.359 1.00 36.87 87 ILE A O 1
ATOM 698 N N . THR A 1 88 ? 7.648 0.044 -0.330 1.00 33.75 88 THR A N 1
ATOM 699 C CA . THR A 1 88 ? 6.820 1.055 0.301 1.00 30.47 88 THR A CA 1
ATOM 700 C C . THR A 1 88 ? 7.541 2.387 0.237 1.00 30.92 88 THR A C 1
ATOM 701 O O . THR A 1 88 ? 8.734 2.474 0.495 1.00 32.89 88 THR A O 1
ATOM 705 N N . LEU A 1 89 ? 6.829 3.438 -0.120 1.00 29.88 89 LEU A N 1
ATOM 706 C CA . LEU A 1 89 ? 7.478 4.728 -0.168 1.00 29.98 89 LEU A CA 1
ATOM 707 C C . LEU A 1 89 ? 7.027 5.627 0.983 1.00 30.54 89 LEU A C 1
ATOM 708 O O . LEU A 1 89 ? 5.826 5.788 1.243 1.00 30.96 89 LEU A O 1
ATOM 713 N N . ILE A 1 90 ? 8.011 6.172 1.691 1.00 29.13 90 ILE A N 1
ATOM 714 C CA . ILE A 1 90 ? 7.792 7.099 2.796 1.00 29.77 90 ILE A CA 1
ATOM 715 C C . ILE A 1 90 ? 8.131 8.424 2.121 1.00 30.19 90 ILE A C 1
ATOM 716 O O . ILE A 1 90 ? 9.298 8.721 1.883 1.00 31.45 90 ILE A O 1
ATOM 721 N N . VAL A 1 91 ? 7.114 9.218 1.810 1.00 30.53 91 VAL A N 1
ATOM 722 C CA . VAL A 1 91 ? 7.326 10.462 1.087 1.00 28.43 91 VAL A CA 1
ATOM 723 C C . VAL A 1 91 ? 7.242 11.738 1.908 1.00 28.98 91 VAL A C 1
ATOM 724 O O . VAL A 1 91 ? 6.220 12.038 2.518 1.00 31.16 91 VAL A O 1
ATOM 728 N N . ASP A 1 92 ? 8.333 12.495 1.892 1.00 29.90 92 ASP A N 1
ATOM 729 C CA . ASP A 1 92 ? 8.450 13.757 2.616 1.00 29.18 92 ASP A CA 1
ATOM 730 C C . ASP A 1 92 ? 7.858 14.854 1.725 1.00 28.55 92 ASP A C 1
ATOM 731 O O . ASP A 1 92 ? 8.527 15.341 0.812 1.00 30.38 92 ASP A O 1
ATOM 736 N N . ARG A 1 93 ? 6.607 15.228 1.994 1.00 26.32 93 ARG A N 1
ATOM 737 C CA . ARG A 1 93 ? 5.873 16.235 1.218 1.00 24.50 93 ARG A CA 1
ATOM 738 C C . ARG A 1 93 ? 5.422 15.666 -0.120 1.00 23.21 93 ARG A C 1
ATOM 739 O O . ARG A 1 93 ? 6.122 14.875 -0.746 1.00 21.95 93 ARG A O 1
ATOM 747 N N . TYR A 1 94 ? 4.240 16.074 -0.558 1.00 22.32 94 TYR A N 1
ATOM 748 C CA . TYR A 1 94 ? 3.704 15.580 -1.816 1.00 19.05 94 TYR A CA 1
ATOM 749 C C . TYR A 1 94 ? 2.807 16.668 -2.388 1.00 18.66 94 TYR A C 1
ATOM 750 O O . TYR A 1 94 ? 3.033 17.857 -2.136 1.00 18.17 94 TYR A O 1
ATOM 759 N N . ALA A 1 95 ? 1.783 16.268 -3.133 1.00 18.37 95 ALA A N 1
ATOM 760 C CA . ALA A 1 95 ? 0.868 17.217 -3.752 1.00 19.33 95 ALA A CA 1
ATOM 761 C C . ALA A 1 95 ? 0.188 18.153 -2.756 1.00 20.89 95 ALA A C 1
ATOM 762 O O . ALA A 1 95 ? -0.193 19.273 -3.108 1.00 23.66 95 ALA A O 1
ATOM 764 N N . PHE A 1 96 ? 0.033 17.702 -1.517 1.00 20.68 96 PHE A N 1
ATOM 765 C CA . PHE A 1 96 ? -0.613 18.512 -0.498 1.00 21.38 96 PHE A CA 1
ATOM 766 C C . PHE A 1 96 ? 0.239 19.733 -0.163 1.00 22.17 96 PHE A C 1
ATOM 767 O O . PHE A 1 96 ? -0.297 20.838 -0.065 1.00 22.10 96 PHE A O 1
ATOM 775 N N . SER A 1 97 ? 1.553 19.542 -0.008 1.00 22.14 97 SER A N 1
ATOM 776 C CA . SER A 1 97 ? 2.458 20.674 0.239 1.00 22.71 97 SER A CA 1
ATOM 777 C C . SER A 1 97 ? 2.294 21.635 -0.940 1.00 22.72 97 SER A C 1
ATOM 778 O O . SER A 1 97 ? 2.137 22.840 -0.769 1.00 25.96 97 SER A O 1
ATOM 781 N N . GLY A 1 98 ? 2.362 21.083 -2.143 1.00 24.48 98 GLY A N 1
ATOM 782 C CA . GLY A 1 98 ? 2.209 21.894 -3.333 1.00 24.56 98 GLY A CA 1
ATOM 783 C C . GLY A 1 98 ? 0.956 22.753 -3.321 1.00 26.42 98 GLY A C 1
ATOM 784 O O . GLY A 1 98 ? 1.031 23.940 -3.623 1.00 27.22 98 GLY A O 1
ATOM 785 N N . VAL A 1 99 ? -0.194 22.179 -2.967 1.00 27.08 99 VAL A N 1
ATOM 786 C CA . VAL A 1 99 ? -1.447 22.932 -2.961 1.00 26.31 99 VAL A CA 1
ATOM 787 C C . VAL A 1 99 ? -1.511 23.937 -1.821 1.00 28.32 99 VAL A C 1
ATOM 788 O O . VAL A 1 99 ? -1.942 25.079 -2.002 1.00 29.65 99 VAL A O 1
ATOM 792 N N . ALA A 1 100 ? -1.076 23.504 -0.648 1.00 27.93 100 ALA A N 1
ATOM 793 C CA . ALA A 1 100 ? -1.091 24.363 0.521 1.00 29.46 100 ALA A CA 1
ATOM 794 C C . ALA A 1 100 ? -0.237 25.602 0.316 1.00 30.24 100 ALA A C 1
ATOM 795 O O . ALA A 1 100 ? -0.700 26.732 0.499 1.00 30.51 100 ALA A O 1
ATOM 797 N N . TYR A 1 101 ? 1.010 25.399 -0.077 1.00 31.27 101 TYR A N 1
ATOM 798 C CA . TYR A 1 101 ? 1.913 26.526 -0.253 1.00 32.82 101 TYR A CA 1
ATOM 799 C C . TYR A 1 101 ? 1.591 27.435 -1.423 1.00 32.80 101 TYR A C 1
ATOM 800 O O . TYR A 1 101 ? 1.788 28.644 -1.345 1.00 32.99 101 TYR A O 1
ATOM 809 N N . ALA A 1 102 ? 1.095 26.859 -2.507 1.00 33.74 102 ALA A N 1
ATOM 810 C CA . ALA A 1 102 ? 0.730 27.661 -3.664 1.00 34.96 102 ALA A CA 1
ATOM 811 C C . ALA A 1 102 ? -0.446 28.570 -3.289 1.00 35.60 102 ALA A C 1
ATOM 812 O O . ALA A 1 102 ? -0.424 29.776 -3.558 1.00 36.02 102 ALA A O 1
ATOM 814 N N . ALA A 1 103 ? -1.463 27.975 -2.662 1.00 36.24 103 ALA A N 1
ATOM 815 C CA . ALA A 1 103 ? -2.658 28.698 -2.254 1.00 35.53 103 ALA A CA 1
ATOM 816 C C . ALA A 1 103 ? -2.341 29.744 -1.189 1.00 37.49 103 ALA A C 1
ATOM 817 O O . ALA A 1 103 ? -2.946 30.817 -1.158 1.00 37.62 103 ALA A O 1
ATOM 819 N N . ALA A 1 104 ? -1.394 29.427 -0.313 1.00 39.13 104 ALA A N 1
ATOM 820 C CA . ALA A 1 104 ? -0.989 30.348 0.740 1.00 40.62 104 ALA A CA 1
ATOM 821 C C . ALA A 1 104 ? -0.391 31.606 0.112 1.00 42.51 104 ALA A C 1
ATOM 822 O O . ALA A 1 104 ? -0.526 32.699 0.646 1.00 44.04 104 ALA A O 1
ATOM 824 N N . LYS A 1 105 ? 0.266 31.437 -1.027 1.00 43.03 105 LYS A N 1
ATOM 825 C CA . LYS A 1 105 ? 0.886 32.551 -1.722 1.00 44.70 105 LYS A CA 1
ATOM 826 C C . LYS A 1 105 ? -0.132 33.313 -2.559 1.00 45.40 105 LYS A C 1
ATOM 827 O O . LYS A 1 105 ? 0.199 34.332 -3.166 1.00 46.45 105 LYS A O 1
ATOM 833 N N . GLY A 1 106 ? -1.368 32.813 -2.597 1.00 45.01 106 GLY A N 1
ATOM 834 C CA . GLY A 1 106 ? -2.405 33.477 -3.368 1.00 44.06 106 GLY A CA 1
ATOM 835 C C . GLY A 1 106 ? -3.109 32.666 -4.450 1.00 44.90 106 GLY A C 1
ATOM 836 O O . GLY A 1 106 ? -4.145 33.093 -4.966 1.00 46.29 106 GLY A O 1
ATOM 837 N N . ALA A 1 107 ? -2.582 31.501 -4.811 1.00 45.22 107 ALA A N 1
ATOM 838 C CA . ALA A 1 107 ? -3.222 30.697 -5.857 1.00 44.96 107 ALA A CA 1
ATOM 839 C C . ALA A 1 107 ? -4.546 30.080 -5.407 1.00 44.37 107 ALA A C 1
ATOM 840 O O . ALA A 1 107 ? -4.861 30.042 -4.217 1.00 43.37 107 ALA A O 1
ATOM 842 N N . SER A 1 108 ? -5.320 29.606 -6.379 1.00 45.02 108 SER A N 1
ATOM 843 C CA . SER A 1 108 ? -6.605 28.973 -6.099 1.00 44.97 108 SER A CA 1
ATOM 844 C C . SER A 1 108 ? -6.383 27.546 -5.642 1.00 44.28 108 SER A C 1
ATOM 845 O O . SER A 1 108 ? -5.663 26.781 -6.295 1.00 44.67 108 SER A O 1
ATOM 848 N N . MET A 1 109 ? -7.002 27.192 -4.522 1.00 42.72 109 MET A N 1
ATOM 849 C CA . MET A 1 109 ? -6.901 25.848 -3.978 1.00 41.75 109 MET A CA 1
ATOM 850 C C . MET A 1 109 ? -7.342 24.822 -5.017 1.00 41.65 109 MET A C 1
ATOM 851 O O . MET A 1 109 ? -6.642 23.836 -5.262 1.00 41.23 109 MET A O 1
ATOM 856 N N . THR A 1 110 ? -8.481 25.069 -5.659 1.00 40.70 110 THR A N 1
ATOM 857 C CA . THR A 1 110 ? -8.997 24.127 -6.648 1.00 39.36 110 THR A CA 1
ATOM 858 C C . THR A 1 110 ? -8.201 24.051 -7.958 1.00 37.13 110 THR A C 1
ATOM 859 O O . THR A 1 110 ? -8.011 22.969 -8.514 1.00 34.98 110 THR A O 1
ATOM 863 N N . LEU A 1 111 ? -7.742 25.184 -8.473 1.00 36.79 111 LEU A N 1
ATOM 864 C CA . LEU A 1 111 ? -6.941 25.114 -9.688 1.00 36.57 111 LEU A CA 1
ATOM 865 C C . LEU A 1 111 ? -5.643 24.351 -9.371 1.00 35.74 111 LEU A C 1
ATOM 866 O O . LEU A 1 111 ? -5.192 23.536 -10.168 1.00 36.20 111 LEU A O 1
ATOM 871 N N . SER A 1 112 ? -5.058 24.591 -8.197 1.00 33.94 112 SER A N 1
ATOM 872 C CA . SER A 1 112 ? -3.819 23.913 -7.834 1.00 32.91 112 SER A CA 1
ATOM 873 C C . SER A 1 112 ? -3.976 22.396 -7.818 1.00 33.08 112 SER A C 1
ATOM 874 O O . SER A 1 112 ? -3.105 21.672 -8.306 1.00 33.69 112 SER A O 1
ATOM 877 N N . LYS A 1 113 ? -5.079 21.918 -7.252 1.00 31.10 113 LYS A N 1
ATOM 878 C CA . LYS A 1 113 ? -5.328 20.487 -7.193 1.00 28.77 113 LYS A CA 1
ATOM 879 C C . LYS A 1 113 ? -5.361 19.829 -8.563 1.00 28.22 113 LYS A C 1
ATOM 880 O O . LYS A 1 113 ? -4.899 18.704 -8.721 1.00 27.70 113 LYS A O 1
ATOM 886 N N . SER A 1 114 ? -5.901 20.514 -9.563 1.00 28.47 114 SER A N 1
ATOM 887 C CA . SER A 1 114 ? -5.980 19.899 -10.879 1.00 30.11 114 SER A CA 1
ATOM 888 C C . SER A 1 114 ? -4.606 19.668 -11.513 1.00 29.51 114 SER A C 1
ATOM 889 O O . SER A 1 114 ? -4.470 18.861 -12.430 1.00 29.38 114 SER A O 1
ATOM 892 N N . TYR A 1 115 ? -3.588 20.371 -11.023 1.00 29.07 115 TYR A N 1
ATOM 893 C CA . TYR A 1 115 ? -2.239 20.191 -11.548 1.00 27.27 115 TYR A CA 1
ATOM 894 C C . TYR A 1 115 ? -1.568 18.950 -10.944 1.00 26.75 115 TYR A C 1
ATOM 895 O O . TYR A 1 115 ? -0.586 18.428 -11.481 1.00 27.66 115 TYR A O 1
ATOM 904 N N . GLU A 1 116 ? -2.118 18.467 -9.833 1.00 24.60 116 GLU A N 1
ATOM 905 C CA . GLU A 1 116 ? -1.591 17.289 -9.147 1.00 22.37 116 GLU A CA 1
ATOM 906 C C . GLU A 1 116 ? -2.452 16.084 -9.507 1.00 23.11 116 GLU A C 1
ATOM 907 O O . GLU A 1 116 ? -2.131 14.945 -9.153 1.00 21.44 116 GLU A O 1
ATOM 913 N N . SER A 1 117 ? -3.550 16.356 -10.208 1.00 24.42 117 SER A N 1
ATOM 914 C CA . SER A 1 117 ? -4.518 15.338 -10.594 1.00 26.40 117 SER A CA 1
ATOM 915 C C . SER A 1 117 ? -3.924 14.225 -11.451 1.00 25.19 117 SER A C 1
ATOM 916 O O . SER A 1 117 ? -3.417 14.475 -12.527 1.00 26.59 117 SER A O 1
ATOM 919 N N . GLY A 1 118 ? -3.996 12.987 -10.977 1.00 26.11 118 GLY A N 1
ATOM 920 C CA . GLY A 1 118 ? -3.417 11.892 -11.735 1.00 24.06 118 GLY A CA 1
ATOM 921 C C . GLY A 1 118 ? -2.187 11.271 -11.084 1.00 25.33 118 GLY A C 1
ATOM 922 O O . GLY A 1 118 ? -1.787 10.161 -11.452 1.00 26.70 118 GLY A O 1
ATOM 923 N N . LEU A 1 119 ? -1.566 11.979 -10.140 1.00 23.80 119 LEU A N 1
ATOM 924 C CA . LEU A 1 119 ? -0.396 11.443 -9.426 1.00 22.84 119 LEU A CA 1
ATOM 925 C C . LEU A 1 119 ? -0.834 10.225 -8.598 1.00 22.97 119 LEU A C 1
ATOM 926 O O . LEU A 1 119 ? -2.000 10.134 -8.216 1.00 21.27 119 LEU A O 1
ATOM 931 N N . PRO A 1 120 ? 0.084 9.274 -8.329 1.00 22.64 120 PRO A N 1
ATOM 932 C CA . PRO A 1 120 ? -0.293 8.099 -7.531 1.00 23.24 120 PRO A CA 1
ATOM 933 C C . PRO A 1 120 ? -0.902 8.570 -6.205 1.00 24.33 120 PRO A C 1
ATOM 934 O O . PRO A 1 120 ? -0.356 9.451 -5.534 1.00 24.95 120 PRO A O 1
ATOM 938 N N . LYS A 1 121 ? -2.041 7.994 -5.841 1.00 25.05 121 LYS A N 1
ATOM 939 C CA . LYS A 1 121 ? -2.747 8.386 -4.632 1.00 25.71 121 LYS A CA 1
ATOM 940 C C . LYS A 1 121 ? -2.199 7.719 -3.390 1.00 25.87 121 LYS A C 1
ATOM 941 O O . LYS A 1 121 ? -2.089 6.501 -3.327 1.00 26.51 121 LYS A O 1
ATOM 947 N N . PRO A 1 122 ? -1.841 8.518 -2.376 1.00 26.47 122 PRO A N 1
ATOM 948 C CA . PRO A 1 122 ? -1.301 7.989 -1.124 1.00 27.12 122 PRO A CA 1
ATOM 949 C C . PRO A 1 122 ? -2.347 7.106 -0.438 1.00 30.33 122 PRO A C 1
ATOM 950 O O . PRO A 1 122 ? -3.542 7.229 -0.714 1.00 31.35 122 PRO A O 1
ATOM 954 N N . ASP A 1 123 ? -1.894 6.215 0.442 1.00 30.74 123 ASP A N 1
ATOM 955 C CA . ASP A 1 123 ? -2.783 5.336 1.192 1.00 30.29 123 ASP A CA 1
ATOM 956 C C . ASP A 1 123 ? -2.971 5.986 2.546 1.00 30.31 123 ASP A C 1
ATOM 957 O O . ASP A 1 123 ? -3.986 5.809 3.212 1.00 31.11 123 ASP A O 1
ATOM 962 N N . LEU A 1 124 ? -1.962 6.738 2.951 1.00 30.28 124 LEU A N 1
ATOM 963 C CA . LEU A 1 124 ? -1.981 7.404 4.235 1.00 31.25 124 LEU A CA 1
ATOM 964 C C . LEU A 1 124 ? -1.226 8.715 4.129 1.00 30.86 124 LEU A C 1
ATOM 965 O O . LEU A 1 124 ? -0.187 8.781 3.484 1.00 31.60 124 LEU A O 1
ATOM 970 N N . VAL A 1 125 ? -1.764 9.757 4.755 1.00 31.50 125 VAL A N 1
ATOM 971 C CA . VAL A 1 125 ? -1.119 11.064 4.758 1.00 30.53 125 VAL A CA 1
ATOM 972 C C . VAL A 1 125 ? -1.088 11.550 6.193 1.00 32.02 125 VAL A C 1
ATOM 973 O O . VAL A 1 125 ? -2.073 12.050 6.729 1.00 34.14 125 VAL A O 1
ATOM 977 N N . ILE A 1 126 ? 0.073 11.377 6.803 1.00 33.60 126 ILE A N 1
ATOM 978 C CA . ILE A 1 126 ? 0.344 11.736 8.183 1.00 32.17 126 ILE A CA 1
ATOM 979 C C . ILE A 1 126 ? 0.706 13.215 8.310 1.00 32.65 126 ILE A C 1
ATOM 980 O O . ILE A 1 126 ? 1.723 13.644 7.779 1.00 35.86 126 ILE A O 1
ATOM 985 N N . PHE A 1 127 ? -0.127 13.993 8.998 1.00 34.03 127 PHE A N 1
ATOM 986 C CA . PHE A 1 127 ? 0.138 15.418 9.209 1.00 33.41 127 PHE A CA 1
ATOM 987 C C . PHE A 1 127 ? 0.674 15.667 10.622 1.00 36.38 127 PHE A C 1
ATOM 988 O O . PHE A 1 127 ? 0.007 15.349 11.612 1.00 35.43 127 PHE A O 1
ATOM 996 N N . LEU A 1 128 ? 1.869 16.251 10.707 1.00 37.01 128 LEU A N 1
ATOM 997 C CA . LEU A 1 128 ? 2.507 16.541 11.986 1.00 38.57 128 LEU A CA 1
ATOM 998 C C . LEU A 1 128 ? 2.226 17.952 12.452 1.00 41.50 128 LEU A C 1
ATOM 999 O O . LEU A 1 128 ? 2.843 18.902 11.971 1.00 39.63 128 LEU A O 1
ATOM 1004 N N . GLU A 1 129 ? 1.299 18.090 13.396 1.00 45.70 129 GLU A N 1
ATOM 1005 C CA . GLU A 1 129 ? 0.963 19.410 13.916 1.00 50.26 129 GLU A CA 1
ATOM 1006 C C . GLU A 1 129 ? 2.180 20.004 14.598 1.00 52.49 129 GLU A C 1
ATOM 1007 O O . GLU A 1 129 ? 3.036 19.278 15.102 1.00 51.59 129 GLU A O 1
ATOM 1013 N N . SER A 1 130 ? 2.254 21.326 14.607 1.00 56.70 130 SER A N 1
ATOM 1014 C CA . SER A 1 130 ? 3.359 22.009 15.255 1.00 61.69 130 SER A CA 1
ATOM 1015 C C . SER A 1 130 ? 2.832 23.023 16.274 1.00 65.06 130 SER A C 1
ATOM 1016 O O . SER A 1 130 ? 2.051 23.916 15.923 1.00 65.54 130 SER A O 1
ATOM 1019 N N . GLY A 1 131 ? 3.247 22.865 17.533 1.00 67.99 131 GLY A N 1
ATOM 1020 C CA . GLY A 1 131 ? 2.833 23.770 18.593 1.00 72.04 131 GLY A CA 1
ATOM 1021 C C . GLY A 1 131 ? 3.503 25.125 18.430 1.00 74.77 131 GLY A C 1
ATOM 1022 O O . GLY A 1 131 ? 4.320 25.295 17.522 1.00 74.84 131 GLY A O 1
ATOM 1023 N N . SER A 1 132 ? 3.177 26.073 19.313 1.00 77.14 132 SER A N 1
ATOM 1024 C CA . SER A 1 132 ? 3.734 27.432 19.223 1.00 79.39 132 SER A CA 1
ATOM 1025 C C . SER A 1 132 ? 5.239 27.558 19.472 1.00 80.35 132 SER A C 1
ATOM 1026 O O . SER A 1 132 ? 5.812 28.638 19.264 1.00 80.26 132 SER A O 1
ATOM 1029 N N . LYS A 1 133 ? 5.883 26.479 19.919 1.00 81.19 133 LYS A N 1
ATOM 1030 C CA . LYS A 1 133 ? 7.326 26.512 20.109 1.00 82.95 133 LYS A CA 1
ATOM 1031 C C . LYS A 1 133 ? 7.972 26.123 18.793 1.00 84.44 133 LYS A C 1
ATOM 1032 O O . LYS A 1 133 ? 9.135 26.439 18.556 1.00 84.14 133 LYS A O 1
ATOM 1033 N N . GLU A 1 134 ? 7.202 25.395 17.979 1.00 86.58 134 GLU A N 1
ATOM 1034 C CA . GLU A 1 134 ? 7.613 24.905 16.652 1.00 88.01 134 GLU A CA 1
ATOM 1035 C C . GLU A 1 134 ? 7.199 25.897 15.553 1.00 89.03 134 GLU A C 1
ATOM 1036 O O . GLU A 1 134 ? 7.895 26.033 14.538 1.00 88.80 134 GLU A O 1
ATOM 1042 N N . ILE A 1 135 ? 6.071 26.590 15.745 1.00 90.26 135 ILE A N 1
ATOM 1043 C CA . ILE A 1 135 ? 5.577 27.600 14.793 1.00 91.37 135 ILE A CA 1
ATOM 1044 C C . ILE A 1 135 ? 6.530 28.805 14.777 1.00 92.25 135 ILE A C 1
ATOM 1045 O O . ILE A 1 135 ? 6.783 29.405 13.727 1.00 92.60 135 ILE A O 1
ATOM 1050 N N . ASN A 1 136 ? 7.044 29.146 15.958 1.00 93.07 136 ASN A N 1
ATOM 1051 C CA . ASN A 1 136 ? 7.976 30.258 16.125 1.00 93.30 136 ASN A CA 1
ATOM 1052 C C . ASN A 1 136 ? 9.413 29.768 15.970 1.00 93.10 136 ASN A C 1
ATOM 1053 O O . ASN A 1 136 ? 10.358 30.433 16.402 1.00 93.51 136 ASN A O 1
ATOM 1058 N N . ARG A 1 137 ? 9.565 28.598 15.354 1.00 92.25 137 ARG A N 1
ATOM 1059 C CA . ARG A 1 137 ? 10.870 27.989 15.111 1.00 91.02 137 ARG A CA 1
ATOM 1060 C C . ARG A 1 137 ? 11.399 28.502 13.768 1.00 89.90 137 ARG A C 1
ATOM 1061 O O . ARG A 1 137 ? 12.587 28.382 13.460 1.00 89.52 137 ARG A O 1
ATOM 1069 N N . ASN A 1 138 ? 10.496 29.076 12.979 1.00 88.48 138 ASN A N 1
ATOM 1070 C CA . ASN A 1 138 ? 10.820 29.620 11.667 1.00 87.57 138 ASN A CA 1
ATOM 1071 C C . ASN A 1 138 ? 11.537 30.968 11.770 1.00 87.36 138 ASN A C 1
ATOM 1072 O O . ASN A 1 138 ? 10.903 32.027 11.708 1.00 86.49 138 ASN A O 1
ATOM 1077 N N . VAL A 1 139 ? 12.860 30.917 11.920 1.00 87.53 139 VAL A N 1
ATOM 1078 C CA . VAL A 1 139 ? 13.679 32.127 12.032 1.00 87.06 139 VAL A CA 1
ATOM 1079 C C . VAL A 1 139 ? 13.710 32.894 10.712 1.00 86.91 139 VAL A C 1
ATOM 1080 O O . VAL A 1 139 ? 13.837 34.121 10.700 1.00 86.50 139 VAL A O 1
ATOM 1084 N N . GLY A 1 140 ? 13.601 32.163 9.603 1.00 86.93 140 GLY A N 1
ATOM 1085 C CA . GLY A 1 140 ? 13.586 32.787 8.288 1.00 86.18 140 GLY A CA 1
ATOM 1086 C C . GLY A 1 140 ? 14.775 32.521 7.378 1.00 85.59 140 GLY A C 1
ATOM 1087 O O . GLY A 1 140 ? 15.041 33.312 6.471 1.00 85.58 140 GLY A O 1
ATOM 1088 N N . GLU A 1 141 ? 15.484 31.417 7.598 1.00 85.13 141 GLU A N 1
ATOM 1089 C CA . GLU A 1 141 ? 16.646 31.099 6.772 1.00 85.22 141 GLU A CA 1
ATOM 1090 C C . GLU A 1 141 ? 16.270 30.775 5.319 1.00 85.34 141 GLU A C 1
ATOM 1091 O O . GLU A 1 141 ? 16.961 31.212 4.391 1.00 85.28 141 GLU A O 1
ATOM 1097 N N . GLU A 1 142 ? 15.186 30.019 5.121 1.00 85.07 142 GLU A N 1
ATOM 1098 C CA . GLU A 1 142 ? 14.703 29.697 3.772 1.00 84.26 142 GLU A CA 1
ATOM 1099 C C . GLU A 1 142 ? 13.608 30.696 3.398 1.00 83.83 142 GLU A C 1
ATOM 1100 O O . GLU A 1 142 ? 12.995 31.318 4.272 1.00 83.90 142 GLU A O 1
ATOM 1106 N N . ILE A 1 143 ? 13.345 30.831 2.103 1.00 82.99 143 ILE A N 1
ATOM 1107 C CA . ILE A 1 143 ? 12.371 31.801 1.613 1.00 82.24 143 ILE A CA 1
ATOM 1108 C C . ILE A 1 143 ? 10.918 31.705 2.102 1.00 82.56 143 ILE A C 1
ATOM 1109 O O . ILE A 1 143 ? 10.179 32.682 2.005 1.00 83.12 143 ILE A O 1
ATOM 1114 N N . TYR A 1 144 ? 10.509 30.553 2.629 1.00 82.25 144 TYR A N 1
ATOM 1115 C CA . TYR A 1 144 ? 9.127 30.395 3.092 1.00 82.36 144 TYR A CA 1
ATOM 1116 C C . TYR A 1 144 ? 8.926 30.369 4.607 1.00 82.66 144 TYR A C 1
ATOM 1117 O O . TYR A 1 144 ? 7.844 30.005 5.078 1.00 83.17 144 TYR A O 1
ATOM 1126 N N . GLU A 1 145 ? 9.940 30.762 5.371 1.00 82.42 145 GLU A N 1
ATOM 1127 C CA . GLU A 1 145 ? 9.830 30.722 6.827 1.00 82.02 145 GLU A CA 1
ATOM 1128 C C . GLU A 1 145 ? 9.493 32.029 7.552 1.00 81.16 145 GLU A C 1
ATOM 1129 O O . GLU A 1 145 ? 10.319 32.601 8.267 1.00 81.11 145 GLU A O 1
ATOM 1135 N N . ASP A 1 146 ? 8.259 32.483 7.347 1.00 80.00 146 ASP A N 1
ATOM 1136 C CA . ASP A 1 146 ? 7.725 33.678 7.993 1.00 78.72 146 ASP A CA 1
ATOM 1137 C C . ASP A 1 146 ? 6.735 33.148 9.033 1.00 77.19 146 ASP A C 1
ATOM 1138 O O . ASP A 1 146 ? 6.610 31.934 9.187 1.00 77.98 146 ASP A O 1
ATOM 1143 N N . VAL A 1 147 ? 6.043 34.022 9.757 1.00 74.71 147 VAL A N 1
ATOM 1144 C CA . VAL A 1 147 ? 5.103 33.538 10.765 1.00 71.44 147 VAL A CA 1
ATOM 1145 C C . VAL A 1 147 ? 3.636 33.563 10.344 1.00 69.95 147 VAL A C 1
ATOM 1146 O O . VAL A 1 147 ? 2.914 32.591 10.568 1.00 69.33 147 VAL A O 1
ATOM 1150 N N . THR A 1 148 ? 3.186 34.662 9.750 1.00 67.58 148 THR A N 1
ATOM 1151 C CA . THR A 1 148 ? 1.793 34.721 9.317 1.00 65.88 148 THR A CA 1
ATOM 1152 C C . THR A 1 148 ? 1.623 33.939 8.024 1.00 63.74 148 THR A C 1
ATOM 1153 O O . THR A 1 148 ? 0.514 33.536 7.679 1.00 64.21 148 THR A O 1
ATOM 1157 N N . PHE A 1 149 ? 2.722 33.735 7.306 1.00 61.47 149 PHE A N 1
ATOM 1158 C CA . PHE A 1 149 ? 2.675 32.969 6.067 1.00 58.67 149 PHE A CA 1
ATOM 1159 C C . PHE A 1 149 ? 2.501 31.498 6.418 1.00 58.08 149 PHE A C 1
ATOM 1160 O O . PHE A 1 149 ? 1.791 30.764 5.729 1.00 57.34 149 PHE A O 1
ATOM 1168 N N . GLN A 1 150 ? 3.160 31.070 7.490 1.00 57.58 150 GLN A N 1
ATOM 1169 C CA . GLN A 1 150 ? 3.064 29.688 7.941 1.00 57.92 150 GLN A CA 1
ATOM 1170 C C . GLN A 1 150 ? 1.653 29.427 8.469 1.00 57.12 150 GLN A C 1
ATOM 1171 O O . GLN A 1 150 ? 1.165 28.295 8.442 1.00 57.08 150 GLN A O 1
ATOM 1177 N N . GLN A 1 151 ? 1.000 30.479 8.949 1.00 56.50 151 GLN A N 1
ATOM 1178 C CA . GLN A 1 151 ? -0.352 30.337 9.468 1.00 57.17 151 GLN A CA 1
ATOM 1179 C C . GLN A 1 151 ? -1.338 30.262 8.297 1.00 55.34 151 GLN A C 1
ATOM 1180 O O . GLN A 1 151 ? -2.361 29.578 8.380 1.00 55.78 151 GLN A O 1
ATOM 1186 N N . LYS A 1 152 ? -1.018 30.954 7.206 1.00 52.66 152 LYS A N 1
ATOM 1187 C CA . LYS A 1 152 ? -1.850 30.926 6.008 1.00 50.14 152 LYS A CA 1
ATOM 1188 C C . LYS A 1 152 ? -1.702 29.564 5.326 1.00 48.02 152 LYS A C 1
ATOM 1189 O O . LYS A 1 152 ? -2.624 29.083 4.667 1.00 49.31 152 LYS A O 1
ATOM 1195 N N . VAL A 1 153 ? -0.534 28.950 5.485 1.00 44.23 153 VAL A N 1
ATOM 1196 C CA . VAL A 1 153 ? -0.268 27.634 4.917 1.00 40.61 153 VAL A CA 1
ATOM 1197 C C . VAL A 1 153 ? -1.017 26.615 5.755 1.00 40.30 153 VAL A C 1
ATOM 1198 O O . VAL A 1 153 ? -1.497 25.603 5.250 1.00 41.32 153 VAL A O 1
ATOM 1202 N N . LEU A 1 154 ? -1.102 26.884 7.048 1.00 40.10 154 LEU A N 1
ATOM 1203 C CA . LEU A 1 154 ? -1.791 25.985 7.961 1.00 39.45 154 LEU A CA 1
ATOM 1204 C C . LEU A 1 154 ? -3.274 25.953 7.606 1.00 38.64 154 LEU A C 1
ATOM 1205 O O . LEU A 1 154 ? -3.895 24.898 7.645 1.00 38.53 154 LEU A O 1
ATOM 1210 N N . GLN A 1 155 ? -3.833 27.110 7.250 1.00 38.31 155 GLN A N 1
ATOM 1211 C CA . GLN A 1 155 ? -5.242 27.203 6.867 1.00 39.12 155 GLN A CA 1
ATOM 1212 C C . GLN A 1 155 ? -5.572 26.350 5.643 1.00 37.85 155 GLN A C 1
ATOM 1213 O O . GLN A 1 155 ? -6.634 25.715 5.582 1.00 36.81 155 GLN A O 1
ATOM 1219 N N . GLU A 1 156 ? -4.673 26.359 4.661 1.00 36.38 156 GLU A N 1
ATOM 1220 C CA . GLU A 1 156 ? -4.877 25.602 3.434 1.00 35.87 156 GLU A CA 1
ATOM 1221 C C . GLU A 1 156 ? -4.819 24.122 3.747 1.00 34.71 156 GLU A C 1
ATOM 1222 O O . GLU A 1 156 ? -5.617 23.346 3.228 1.00 35.59 156 GLU A O 1
ATOM 1228 N N . TYR A 1 157 ? -3.869 23.725 4.584 1.00 32.92 157 TYR A N 1
ATOM 1229 C CA . TYR A 1 157 ? -3.768 22.327 4.965 1.00 33.26 157 TYR A CA 1
ATOM 1230 C C . TYR A 1 157 ? -5.091 21.892 5.574 1.00 33.77 157 TYR A C 1
ATOM 1231 O O . TYR A 1 157 ? -5.570 20.796 5.304 1.00 32.64 157 TYR A O 1
ATOM 1240 N N . LYS A 1 158 ? -5.678 22.755 6.402 1.00 35.11 158 LYS A N 1
ATOM 1241 C CA . LYS A 1 158 ? -6.950 22.439 7.043 1.00 36.47 158 LYS A CA 1
ATOM 1242 C C . LYS A 1 158 ? -8.054 22.236 6.021 1.00 35.77 158 LYS A C 1
ATOM 1243 O O . LYS A 1 158 ? -8.816 21.268 6.119 1.00 36.73 158 LYS A O 1
ATOM 1249 N N . LYS A 1 159 ? -8.155 23.131 5.042 1.00 32.83 159 LYS A N 1
ATOM 1250 C CA . LYS A 1 159 ? -9.196 22.969 4.037 1.00 33.47 159 LYS A CA 1
ATOM 1251 C C . LYS A 1 159 ? -9.130 21.569 3.432 1.00 32.39 159 LYS A C 1
ATOM 1252 O O . LYS A 1 159 ? -10.154 20.900 3.313 1.00 33.31 159 LYS A O 1
ATOM 1258 N N . MET A 1 160 ? -7.933 21.112 3.070 1.00 31.56 160 MET A N 1
ATOM 1259 C CA . MET A 1 160 ? -7.783 19.783 2.483 1.00 31.24 160 MET A CA 1
ATOM 1260 C C . MET A 1 160 ? -8.153 18.630 3.417 1.00 31.64 160 MET A C 1
ATOM 1261 O O . MET A 1 160 ? -8.827 17.679 3.005 1.00 30.67 160 MET A O 1
ATOM 1266 N N . ILE A 1 161 ? -7.701 18.704 4.665 1.00 30.75 161 ILE A N 1
ATOM 1267 C CA . ILE A 1 161 ? -8.0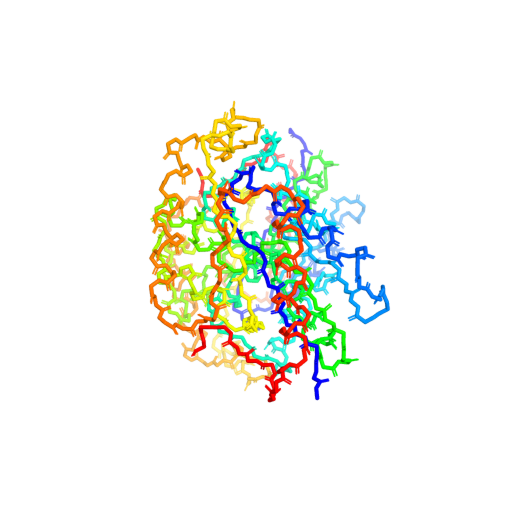06 17.667 5.639 1.00 29.87 161 ILE A CA 1
ATOM 1268 C C . ILE A 1 161 ? -9.524 17.580 5.848 1.00 31.07 161 ILE A C 1
ATOM 1269 O O . ILE A 1 161 ? -10.057 16.508 6.128 1.00 30.36 161 ILE A O 1
ATOM 1274 N N . GLU A 1 162 ? -10.217 18.707 5.691 1.00 31.71 162 GLU A N 1
ATOM 1275 C CA . GLU A 1 162 ? -11.674 18.750 5.847 1.00 32.79 162 GLU A CA 1
ATOM 1276 C C . GLU A 1 162 ? -12.483 18.376 4.600 1.00 32.88 162 GLU A C 1
ATOM 1277 O O . GLU A 1 162 ? -13.702 18.528 4.598 1.00 34.14 162 GLU A O 1
ATOM 1283 N N . GLU A 1 163 ? -11.816 17.912 3.544 1.00 31.52 163 GLU A N 1
ATOM 1284 C CA . GLU A 1 163 ? -12.524 17.513 2.331 1.00 31.98 163 GLU A CA 1
ATOM 1285 C C . GLU A 1 163 ? -12.922 16.055 2.515 1.00 32.28 163 GLU A C 1
ATOM 1286 O O . GLU A 1 163 ? -14.062 15.671 2.248 1.00 33.30 163 GLU A O 1
ATOM 1292 N N . GLY A 1 164 ? -11.975 15.244 2.969 1.00 32.96 164 GLY A N 1
ATOM 1293 C CA . GLY A 1 164 ? -12.274 13.862 3.270 1.00 31.22 164 GLY A CA 1
ATOM 1294 C C . GLY A 1 164 ? -12.077 12.792 2.228 1.00 32.14 164 GLY A C 1
ATOM 1295 O O . GLY A 1 164 ? -12.341 11.621 2.504 1.00 33.17 164 GLY A O 1
ATOM 1296 N N . ASP A 1 165 ? -11.633 13.152 1.033 1.00 33.03 165 ASP A N 1
ATOM 1297 C CA . ASP A 1 165 ? -11.430 12.127 0.018 1.00 32.68 165 ASP A CA 1
ATOM 1298 C C . ASP A 1 165 ? -10.088 11.428 0.189 1.00 32.40 165 ASP A C 1
ATOM 1299 O O . ASP A 1 165 ? -9.862 10.361 -0.377 1.00 33.07 165 ASP A O 1
ATOM 1304 N N . ILE A 1 166 ? -9.208 12.027 0.983 1.00 31.50 166 ILE A N 1
ATOM 1305 C CA . ILE A 1 166 ? -7.894 11.455 1.252 1.00 30.19 166 ILE A CA 1
ATOM 1306 C C . ILE A 1 166 ? -7.826 11.028 2.710 1.00 31.01 166 ILE A C 1
ATOM 1307 O O . ILE A 1 166 ? -8.254 11.757 3.613 1.00 30.78 166 ILE A O 1
ATOM 1312 N N . HIS A 1 167 ? -7.293 9.838 2.936 1.00 30.40 167 HIS A N 1
ATOM 1313 C CA . HIS A 1 167 ? -7.175 9.314 4.281 1.00 30.43 167 HIS A CA 1
ATOM 1314 C C . HIS A 1 167 ? -6.059 9.992 5.057 1.00 31.28 167 HIS A C 1
ATOM 1315 O O . HIS A 1 167 ? -4.912 9.554 5.013 1.00 31.34 167 HIS A O 1
ATOM 1322 N N . TRP A 1 168 ? -6.400 11.057 5.770 1.00 32.05 168 TRP A N 1
ATOM 1323 C CA . TRP A 1 168 ? -5.438 11.787 6.588 1.00 32.52 168 TRP A CA 1
ATOM 1324 C C . TRP A 1 168 ? -5.425 11.244 8.025 1.00 35.23 168 TRP A C 1
ATOM 1325 O O . TRP A 1 168 ? -6.392 10.621 8.482 1.00 35.31 168 TRP A O 1
ATOM 1336 N N . GLN A 1 169 ? -4.317 11.494 8.722 1.00 36.09 169 GLN A N 1
ATOM 1337 C CA . GLN A 1 169 ? -4.125 11.098 10.118 1.00 36.60 169 GLN A CA 1
ATOM 1338 C C . GLN A 1 169 ? -3.318 12.229 10.737 1.00 37.35 169 GLN A C 1
ATOM 1339 O O . GLN A 1 169 ? -2.169 12.449 10.364 1.00 36.34 169 GLN A O 1
ATOM 1345 N N . ILE A 1 170 ? -3.922 12.972 11.656 1.00 38.96 170 ILE A N 1
ATOM 1346 C CA . ILE A 1 170 ? -3.213 14.070 12.298 1.00 41.24 170 ILE A CA 1
ATOM 1347 C C . ILE A 1 170 ? -2.617 13.596 13.616 1.00 44.09 170 ILE A C 1
ATOM 1348 O O . ILE A 1 170 ? -3.311 12.975 14.418 1.00 46.07 170 ILE A O 1
ATOM 1353 N N . ILE A 1 171 ? -1.335 13.875 13.840 1.00 45.81 171 ILE A N 1
ATOM 1354 C CA . ILE A 1 171 ? -0.691 13.481 15.086 1.00 47.94 171 ILE A CA 1
ATOM 1355 C C . ILE A 1 171 ? -0.441 14.738 15.894 1.00 50.35 171 ILE A C 1
ATOM 1356 O O . ILE A 1 171 ? 0.423 15.547 15.556 1.00 51.68 171 ILE A O 1
ATOM 1361 N N . SER A 1 172 ? -1.231 14.895 16.956 1.00 51.60 172 SER A N 1
ATOM 1362 C CA . SER A 1 172 ? -1.167 16.050 17.847 1.00 51.47 172 SER A CA 1
ATOM 1363 C C . SER A 1 172 ? 0.254 16.442 18.214 1.00 50.91 172 SER A C 1
ATOM 1364 O O . SER A 1 172 ? 1.111 15.590 18.428 1.00 49.45 172 SER A O 1
ATOM 1367 N N . SER A 1 173 ? 0.491 17.743 18.297 1.00 52.21 173 SER A N 1
ATOM 1368 C CA . SER A 1 173 ? 1.814 18.237 18.650 1.00 55.12 173 SER A CA 1
ATOM 1369 C C . SER A 1 173 ? 2.126 17.981 20.123 1.00 58.37 173 SER A C 1
ATOM 1370 O O . SER A 1 173 ? 3.294 18.009 20.528 1.00 58.84 173 SER A O 1
ATOM 1373 N N . GLU A 1 174 ? 1.082 17.720 20.912 1.00 60.83 174 GLU A N 1
ATOM 1374 C CA . GLU A 1 174 ? 1.222 17.506 22.352 1.00 63.38 174 GLU A CA 1
ATOM 1375 C C . GLU A 1 174 ? 1.749 16.161 22.847 1.00 64.07 174 GLU A C 1
ATOM 1376 O O . GLU A 1 174 ? 1.862 15.950 24.054 1.00 63.94 174 GLU A O 1
ATOM 1382 N N . PHE A 1 175 ? 2.073 15.252 21.934 1.00 64.79 175 PHE A N 1
ATOM 1383 C CA . PHE A 1 175 ? 2.627 13.973 22.356 1.00 65.40 175 PHE A CA 1
ATOM 1384 C C . PHE A 1 175 ? 4.110 14.140 22.669 1.00 65.53 175 PHE A C 1
ATOM 1385 O O . PHE A 1 175 ? 4.768 15.056 22.170 1.00 65.04 175 PHE A O 1
ATOM 1393 N N . GLU A 1 176 ? 4.630 13.249 23.502 1.00 65.87 176 GLU A N 1
ATOM 1394 C CA . GLU A 1 176 ? 6.040 13.283 23.841 1.00 66.81 176 GLU A CA 1
ATOM 1395 C C . GLU A 1 176 ? 6.759 12.628 22.668 1.00 66.78 176 GLU A C 1
ATOM 1396 O O . GLU A 1 176 ? 6.277 11.646 22.109 1.00 66.92 176 GLU A O 1
ATOM 1402 N N . GLU A 1 177 ? 7.906 13.181 22.295 1.00 66.60 177 GLU A N 1
ATOM 1403 C CA . GLU A 1 177 ? 8.678 12.640 21.187 1.00 66.70 177 GLU A CA 1
ATOM 1404 C C . GLU A 1 177 ? 8.745 11.119 21.131 1.00 66.02 177 GLU A C 1
ATOM 1405 O O . GLU A 1 177 ? 8.676 10.534 20.048 1.00 66.75 177 GLU A O 1
ATOM 1411 N N . ASP A 1 178 ? 8.877 10.472 22.282 1.00 64.83 178 ASP A N 1
ATOM 1412 C CA . ASP A 1 178 ? 8.953 9.018 22.293 1.00 65.08 178 ASP A CA 1
ATOM 1413 C C . ASP A 1 178 ? 7.601 8.384 21.939 1.00 64.12 178 ASP A C 1
ATOM 1414 O O . ASP A 1 178 ? 7.553 7.324 21.306 1.00 64.10 178 ASP A O 1
ATOM 1419 N N . VAL A 1 179 ? 6.513 9.040 22.340 1.00 62.53 179 VAL A N 1
ATOM 1420 C CA . VAL A 1 179 ? 5.171 8.542 22.043 1.00 61.36 179 VAL A CA 1
ATOM 1421 C C . VAL A 1 179 ? 4.858 8.763 20.567 1.00 59.26 179 VAL A C 1
ATOM 1422 O O . VAL A 1 179 ? 4.379 7.851 19.892 1.00 59.16 179 VAL A O 1
ATOM 1426 N N . LYS A 1 180 ? 5.110 9.974 20.072 1.00 57.27 180 LYS A N 1
ATOM 1427 C CA . LYS A 1 180 ? 4.899 10.277 18.656 1.00 55.83 180 LYS A CA 1
ATOM 1428 C C . LYS A 1 180 ? 5.536 9.157 17.832 1.00 54.91 180 LYS A C 1
ATOM 1429 O O . LYS A 1 180 ? 4.897 8.535 16.988 1.00 55.50 180 LYS A O 1
ATOM 1435 N N . LYS A 1 181 ? 6.816 8.926 18.099 1.00 54.05 181 LYS A N 1
ATOM 1436 C CA . LYS A 1 181 ? 7.611 7.915 17.424 1.00 53.47 181 LYS A CA 1
ATOM 1437 C C . LYS A 1 181 ? 6.945 6.534 17.363 1.00 53.04 181 LYS A C 1
ATOM 1438 O O . LYS A 1 181 ? 6.947 5.896 16.309 1.00 53.65 181 LYS A O 1
ATOM 1444 N N . GLU A 1 182 ? 6.370 6.080 18.477 1.00 52.13 182 GLU A N 1
ATOM 1445 C CA . GLU A 1 182 ? 5.710 4.766 18.516 1.00 51.35 182 GLU A CA 1
ATOM 1446 C C . GLU A 1 182 ? 4.338 4.755 17.851 1.00 49.79 182 GLU A C 1
ATOM 1447 O O . GLU A 1 182 ? 3.908 3.734 17.316 1.00 48.89 182 GLU A O 1
ATOM 1453 N N . LEU A 1 183 ? 3.657 5.895 17.903 1.00 48.50 183 LEU A N 1
ATOM 1454 C CA . LEU A 1 183 ? 2.341 6.067 17.299 1.00 46.96 183 LEU A CA 1
ATOM 1455 C C . LEU A 1 183 ? 2.474 5.868 15.794 1.00 46.08 183 LEU A C 1
ATOM 1456 O O . LEU A 1 183 ? 1.821 5.012 15.196 1.00 45.71 183 LEU A O 1
ATOM 1461 N N . ILE A 1 184 ? 3.342 6.677 15.194 1.00 44.69 184 ILE A N 1
ATOM 1462 C CA . ILE A 1 184 ? 3.607 6.632 13.761 1.00 43.18 184 ILE A CA 1
ATOM 1463 C C . ILE A 1 184 ? 4.158 5.273 13.346 1.00 42.66 184 ILE A C 1
ATOM 1464 O O . ILE A 1 184 ? 3.734 4.696 12.352 1.00 43.24 184 ILE A O 1
ATOM 1469 N N . LYS A 1 185 ? 5.101 4.760 14.116 1.00 43.88 185 LYS A N 1
ATOM 1470 C CA . LYS A 1 185 ? 5.690 3.458 13.819 1.00 45.62 185 LYS A CA 1
ATOM 1471 C C . LYS A 1 185 ? 4.607 2.374 13.635 1.00 44.86 185 LYS A C 1
ATOM 1472 O O . LYS A 1 185 ? 4.689 1.551 12.722 1.00 45.25 185 LYS A O 1
ATOM 1478 N N . ASN A 1 186 ? 3.587 2.383 14.490 1.00 44.23 186 ASN A N 1
ATOM 1479 C CA . ASN A 1 186 ? 2.542 1.366 14.405 1.00 42.90 186 ASN A CA 1
ATOM 1480 C C . ASN A 1 186 ? 1.535 1.562 13.280 1.00 40.96 186 ASN A C 1
ATOM 1481 O O . ASN A 1 186 ? 1.148 0.593 12.633 1.00 40.69 186 ASN A O 1
ATOM 1486 N N . ILE A 1 187 ? 1.108 2.798 13.032 1.00 39.10 187 ILE A N 1
ATOM 1487 C CA . ILE A 1 187 ? 0.160 3.025 11.944 1.00 38.27 187 ILE A CA 1
ATOM 1488 C C . ILE A 1 187 ? 0.801 2.743 10.593 1.00 35.96 187 ILE A C 1
ATOM 1489 O O . ILE A 1 187 ? 0.138 2.251 9.685 1.00 34.85 187 ILE A O 1
ATOM 1494 N N . VAL A 1 188 ? 2.094 3.043 10.468 1.00 34.89 188 VAL A N 1
ATOM 1495 C CA . VAL A 1 188 ? 2.817 2.808 9.220 1.00 33.67 188 VAL A CA 1
ATOM 1496 C C . VAL A 1 188 ? 2.990 1.330 8.924 1.00 34.46 188 VAL A C 1
ATOM 1497 O O . VAL A 1 188 ? 2.663 0.882 7.824 1.00 33.61 188 VAL A O 1
ATOM 1501 N N . ILE A 1 189 ? 3.502 0.564 9.886 1.00 36.35 189 ILE A N 1
ATOM 1502 C CA . ILE A 1 189 ? 3.682 -0.857 9.614 1.00 41.01 189 ILE A CA 1
ATOM 1503 C C . ILE A 1 189 ? 2.324 -1.511 9.349 1.00 41.17 189 ILE A C 1
ATOM 1504 O O . ILE A 1 189 ? 2.233 -2.475 8.593 1.00 41.10 189 ILE A O 1
ATOM 1509 N N . GLU A 1 190 ? 1.273 -0.969 9.963 1.00 42.66 190 GLU A N 1
ATOM 1510 C CA . GLU A 1 190 ? -0.086 -1.474 9.764 1.00 43.86 190 GLU A CA 1
ATOM 1511 C C . GLU A 1 190 ? -0.496 -1.288 8.300 1.00 42.18 190 GLU A C 1
ATOM 1512 O O . GLU A 1 190 ? -1.078 -2.180 7.678 1.00 41.41 190 GLU A O 1
ATOM 1518 N N . ALA A 1 191 ? -0.177 -0.121 7.753 1.00 40.83 191 ALA A N 1
ATOM 1519 C CA . ALA A 1 191 ? -0.512 0.182 6.369 1.00 39.71 191 ALA A CA 1
ATOM 1520 C C . ALA A 1 191 ? 0.268 -0.699 5.404 1.00 39.30 191 ALA A C 1
ATOM 1521 O O . ALA A 1 191 ? -0.249 -1.082 4.360 1.00 40.82 191 ALA A O 1
ATOM 1523 N N . ILE A 1 192 ? 1.512 -1.019 5.749 1.00 39.11 192 ILE A N 1
ATOM 1524 C CA . ILE A 1 192 ? 2.322 -1.867 4.886 1.00 38.76 192 ILE A CA 1
ATOM 1525 C C . ILE A 1 192 ? 1.799 -3.307 4.849 1.00 41.75 192 ILE A C 1
ATOM 1526 O O . ILE A 1 192 ? 1.779 -3.945 3.791 1.00 40.87 192 ILE A O 1
ATOM 1531 N N . HIS A 1 193 ? 1.356 -3.813 5.999 1.00 44.96 193 HIS A N 1
ATOM 1532 C CA . HIS A 1 193 ? 0.871 -5.195 6.092 1.00 49.20 193 HIS A CA 1
ATOM 1533 C C . HIS A 1 193 ? -0.489 -5.461 5.467 1.00 49.21 193 HIS A C 1
ATOM 1534 O O . HIS A 1 193 ? -0.774 -6.589 5.057 1.00 48.99 193 HIS A O 1
ATOM 1541 N N . THR A 1 194 ? -1.324 -4.432 5.378 1.00 48.84 194 THR A N 1
ATOM 1542 C CA . THR A 1 194 ? -2.668 -4.615 4.851 1.00 48.18 194 THR A CA 1
ATOM 1543 C C . THR A 1 194 ? -2.998 -3.978 3.504 1.00 48.68 194 THR A C 1
ATOM 1544 O O . THR A 1 194 ? -4.057 -4.246 2.935 1.00 49.70 194 THR A O 1
ATOM 1548 N N . VAL A 1 195 ? -2.101 -3.147 2.986 1.00 48.07 195 VAL A N 1
ATOM 1549 C CA . VAL A 1 195 ? -2.338 -2.483 1.707 1.00 48.24 195 VAL A CA 1
ATOM 1550 C C . VAL A 1 195 ? -2.482 -3.477 0.567 1.00 47.56 195 VAL A C 1
ATOM 1551 O O . VAL A 1 195 ? -1.612 -4.312 0.351 1.00 47.98 195 VAL A O 1
ATOM 1555 N N . THR A 1 196 ? -3.585 -3.374 -0.165 1.00 48.07 196 THR A N 1
ATOM 1556 C CA . THR A 1 196 ? -3.853 -4.268 -1.288 1.00 48.37 196 THR A CA 1
ATOM 1557 C C . THR A 1 196 ? -4.459 -3.535 -2.481 1.00 47.18 196 THR A C 1
ATOM 1558 O O . THR A 1 196 ? -4.722 -2.339 -2.416 1.00 47.62 196 THR A O 1
ATOM 1562 N N . GLY A 1 197 ? -4.669 -4.265 -3.570 1.00 46.92 197 GLY A N 1
ATOM 1563 C CA . GLY A 1 197 ? -5.262 -3.677 -4.759 1.00 45.81 197 GLY A CA 1
ATOM 1564 C C . GLY A 1 197 ? -4.301 -2.876 -5.614 1.00 44.72 197 GLY A C 1
ATOM 1565 O O . GLY A 1 197 ? -3.111 -2.833 -5.343 1.00 45.22 197 GLY A O 1
ATOM 1566 N N . PRO A 1 198 ? -4.797 -2.225 -6.664 1.00 44.48 198 PRO A N 1
ATOM 1567 C CA . PRO A 1 198 ? -3.942 -1.407 -7.527 1.00 43.85 198 PRO A CA 1
ATOM 1568 C C . PRO A 1 198 ? -3.661 -0.047 -6.911 1.00 42.67 198 PRO A C 1
ATOM 1569 O O . PRO A 1 198 ? -4.287 0.330 -5.915 1.00 43.62 198 PRO A O 1
ATOM 1573 N N . VAL A 1 199 ? -2.720 0.693 -7.488 1.00 41.03 199 VAL A N 1
ATOM 1574 C CA . VAL A 1 199 ? -2.384 2.032 -7.018 1.00 38.91 199 VAL A CA 1
ATOM 1575 C C . VAL A 1 199 ? -3.380 3.003 -7.639 1.00 37.35 199 VAL A C 1
ATOM 1576 O O . VAL A 1 199 ? -3.505 3.084 -8.860 1.00 37.20 199 VAL A O 1
ATOM 1580 N N . GLY A 1 200 ? -4.090 3.739 -6.794 1.00 36.29 200 GLY A N 1
ATOM 1581 C CA . GLY A 1 200 ? -5.077 4.675 -7.295 1.00 35.63 200 GLY A CA 1
ATOM 1582 C C . GLY A 1 200 ? -4.500 5.989 -7.780 1.00 35.03 200 GLY A C 1
ATOM 1583 O O . GLY A 1 200 ? -3.295 6.225 -7.689 1.00 33.94 200 GLY A O 1
ATOM 1584 N N . GLN A 1 201 ? -5.371 6.849 -8.300 1.00 33.30 201 GLN A N 1
ATOM 1585 C CA . GLN A 1 201 ? -4.949 8.153 -8.793 1.00 31.99 201 GLN A CA 1
ATOM 1586 C C . GLN A 1 201 ? -5.444 9.255 -7.872 1.00 29.59 201 GLN A C 1
ATOM 1587 O O . GLN A 1 201 ? -6.528 9.176 -7.317 1.00 29.64 201 GLN A O 1
ATOM 1593 N N . LEU A 1 202 ? -4.638 10.292 -7.715 1.00 27.57 202 LEU A N 1
ATOM 1594 C CA . LEU A 1 202 ? -5.000 11.390 -6.854 1.00 27.15 202 LEU A CA 1
ATOM 1595 C C . LEU A 1 202 ? -5.932 12.384 -7.541 1.00 27.97 202 LEU A C 1
ATOM 1596 O O . LEU A 1 202 ? -5.721 12.763 -8.695 1.00 27.33 202 LEU A O 1
ATOM 1601 N N . TRP A 1 203 ? -6.957 12.798 -6.799 1.00 28.77 203 TRP A N 1
ATOM 1602 C CA . TRP A 1 203 ? -7.962 13.762 -7.246 1.00 30.49 203 TRP A CA 1
ATOM 1603 C C . TRP A 1 203 ? -8.481 13.560 -8.669 1.00 33.75 203 TRP A C 1
ATOM 1604 O O . TRP A 1 203 ? -8.425 14.468 -9.509 1.00 32.37 203 TRP A O 1
ATOM 1615 N N . MET A 1 204 ? -8.994 12.360 -8.925 1.00 36.76 204 MET A N 1
ATOM 1616 C CA . MET A 1 204 ? -9.567 12.006 -10.225 1.00 40.32 204 MET A CA 1
ATOM 1617 C C . MET A 1 204 ? -10.796 11.121 -10.012 1.00 42.56 204 MET A C 1
ATOM 1618 O O . MET A 1 204 ? -10.973 10.637 -8.866 1.00 42.72 204 MET A O 1
ATOM 1624 N N . SER B 1 2 ? 27.749 42.228 -29.407 1.00 60.77 2 SER B N 1
ATOM 1625 C CA . SER B 1 2 ? 26.933 41.247 -30.183 1.00 60.72 2 SER B CA 1
ATOM 1626 C C . SER B 1 2 ? 26.878 39.862 -29.529 1.00 60.04 2 SER B C 1
ATOM 1627 O O . SER B 1 2 ? 27.791 39.040 -29.670 1.00 59.34 2 SER B O 1
ATOM 1630 N N . ARG B 1 3 ? 25.794 39.627 -28.798 1.00 58.69 3 ARG B N 1
ATOM 1631 C CA . ARG B 1 3 ? 25.546 38.344 -28.153 1.00 55.83 3 ARG B CA 1
ATOM 1632 C C . ARG B 1 3 ? 24.901 37.470 -29.219 1.00 53.17 3 ARG B C 1
ATOM 1633 O O . ARG B 1 3 ? 24.839 37.852 -30.385 1.00 53.56 3 ARG B O 1
ATOM 1641 N N . GLY B 1 4 ? 24.429 36.294 -28.831 1.00 50.85 4 GLY B N 1
ATOM 1642 C CA . GLY B 1 4 ? 23.767 35.440 -29.798 1.00 46.85 4 GLY B CA 1
ATOM 1643 C C . GLY B 1 4 ? 22.344 35.937 -30.003 1.00 44.73 4 GLY B C 1
ATOM 1644 O O . GLY B 1 4 ? 21.781 36.614 -29.134 1.00 43.56 4 GLY B O 1
ATOM 1645 N N . ALA B 1 5 ? 21.762 35.636 -31.161 1.00 42.21 5 ALA B N 1
ATOM 1646 C CA . ALA B 1 5 ? 20.385 36.032 -31.437 1.00 38.91 5 ALA B CA 1
ATOM 1647 C C . ALA B 1 5 ? 19.499 34.848 -31.088 1.00 36.46 5 ALA B C 1
ATOM 1648 O O . ALA B 1 5 ? 19.801 33.710 -31.450 1.00 35.60 5 ALA B O 1
ATOM 1650 N N . LEU B 1 6 ? 18.422 35.100 -30.358 1.00 34.17 6 LEU B N 1
ATOM 1651 C CA . LEU B 1 6 ? 17.504 34.015 -30.022 1.00 32.48 6 LEU B CA 1
ATOM 1652 C C . LEU B 1 6 ? 16.424 34.032 -31.106 1.00 31.73 6 LEU B C 1
ATOM 1653 O O . LEU B 1 6 ? 15.552 34.902 -31.122 1.00 32.95 6 LEU B O 1
ATOM 1658 N N . ILE B 1 7 ? 16.498 33.077 -32.024 1.00 30.86 7 ILE B N 1
ATOM 1659 C CA . ILE B 1 7 ? 15.545 33.005 -33.125 1.00 30.71 7 ILE B CA 1
ATOM 1660 C C . ILE B 1 7 ? 14.606 31.815 -32.980 1.00 30.03 7 ILE B C 1
ATOM 1661 O O . ILE B 1 7 ? 15.040 30.671 -33.003 1.00 31.82 7 ILE B O 1
ATOM 1666 N N . VAL B 1 8 ? 13.316 32.098 -32.832 1.00 28.66 8 VAL B N 1
ATOM 1667 C CA . VAL B 1 8 ? 12.314 31.058 -32.651 1.00 27.11 8 VAL B CA 1
ATOM 1668 C C . VAL B 1 8 ? 11.441 30.833 -33.888 1.00 28.21 8 VAL B C 1
ATOM 1669 O O . VAL B 1 8 ? 11.062 31.788 -34.570 1.00 27.31 8 VAL B O 1
ATOM 1673 N N . PHE B 1 9 ? 11.152 29.561 -34.181 1.00 26.73 9 PHE B N 1
ATOM 1674 C CA . PHE B 1 9 ? 10.281 29.190 -35.297 1.00 26.77 9 PHE B CA 1
ATOM 1675 C C . PHE B 1 9 ? 8.947 28.710 -34.723 1.00 26.97 9 PHE B C 1
ATOM 1676 O O . PHE B 1 9 ? 8.909 27.945 -33.765 1.00 27.53 9 PHE B O 1
ATOM 1684 N N . GLU B 1 10 ? 7.853 29.172 -35.306 1.00 26.07 10 GLU B N 1
ATOM 1685 C CA . GLU B 1 10 ? 6.530 28.780 -34.852 1.00 22.89 10 GLU B CA 1
ATOM 1686 C C . GLU B 1 10 ? 5.705 28.379 -36.056 1.00 23.17 10 GLU B C 1
ATOM 1687 O O . GLU B 1 10 ? 6.144 28.534 -37.198 1.00 20.83 10 GLU B O 1
ATOM 1693 N N . GLY B 1 11 ? 4.509 27.863 -35.802 1.00 23.87 11 GLY B N 1
ATOM 1694 C CA . GLY B 1 11 ? 3.655 27.440 -36.896 1.00 23.54 11 GLY B CA 1
ATOM 1695 C C . GLY B 1 11 ? 2.769 26.281 -36.513 1.00 23.66 11 GLY B C 1
ATOM 1696 O O . GLY B 1 11 ? 3.000 25.611 -35.516 1.00 25.37 11 GLY B O 1
ATOM 1697 N N . LEU B 1 12 ? 1.727 26.055 -37.297 1.00 25.02 12 LEU B N 1
ATOM 1698 C CA . LEU B 1 12 ? 0.829 24.952 -37.030 1.00 26.64 12 LEU B CA 1
ATOM 1699 C C . LEU B 1 12 ? 1.595 23.656 -37.241 1.00 27.58 12 LEU B C 1
ATOM 1700 O O . LEU B 1 12 ? 2.779 23.664 -37.598 1.00 28.65 12 LEU B O 1
ATOM 1705 N N . ASP B 1 13 ? 0.923 22.536 -37.006 1.00 28.48 13 ASP B N 1
ATOM 1706 C CA . ASP B 1 13 ? 1.541 21.238 -37.227 1.00 29.07 13 ASP B CA 1
ATOM 1707 C C . ASP B 1 13 ? 1.658 21.060 -38.750 1.00 29.01 13 ASP B C 1
ATOM 1708 O O . ASP B 1 13 ? 0.791 21.507 -39.494 1.00 29.39 13 ASP B O 1
ATOM 1713 N N . LYS B 1 14 ? 2.733 20.428 -39.209 1.00 30.61 14 LYS B N 1
ATOM 1714 C CA . LYS B 1 14 ? 2.939 20.174 -40.639 1.00 32.89 14 LYS B CA 1
ATOM 1715 C C . LYS B 1 14 ? 3.214 21.453 -41.427 1.00 33.89 14 LYS B C 1
ATOM 1716 O O . LYS B 1 14 ? 2.933 21.529 -42.626 1.00 36.98 14 LYS B O 1
ATOM 1722 N N . SER B 1 15 ? 3.779 22.457 -40.775 1.00 33.39 15 SER B N 1
ATOM 1723 C CA . SER B 1 15 ? 4.017 23.722 -41.447 1.00 33.07 15 SER B CA 1
ATOM 1724 C C . SER B 1 15 ? 5.395 23.810 -42.088 1.00 32.27 15 SER B C 1
ATOM 1725 O O . SER B 1 15 ? 5.676 24.740 -42.833 1.00 31.04 15 SER B O 1
ATOM 1728 N N . GLY B 1 16 ? 6.252 22.847 -41.777 1.00 32.32 16 GLY B N 1
ATOM 1729 C CA . GLY B 1 16 ? 7.583 22.839 -42.349 1.00 32.90 16 GLY B CA 1
ATOM 1730 C C . GLY B 1 16 ? 8.625 23.484 -41.469 1.00 33.71 16 GLY B C 1
ATOM 1731 O O . GLY B 1 16 ? 9.684 23.863 -41.960 1.00 36.53 16 GLY B O 1
ATOM 1732 N N . LYS B 1 17 ? 8.340 23.599 -40.175 1.00 34.46 17 LYS B N 1
ATOM 1733 C CA . LYS B 1 17 ? 9.265 24.217 -39.222 1.00 35.27 17 LYS B CA 1
ATOM 1734 C C . LYS B 1 17 ? 10.595 23.507 -39.135 1.00 36.75 17 LYS B C 1
ATOM 1735 O O . LYS B 1 17 ? 11.639 24.113 -39.351 1.00 38.67 17 LYS B O 1
ATOM 1741 N N . THR B 1 18 ? 10.555 22.225 -38.785 1.00 38.12 18 THR B N 1
ATOM 1742 C CA . THR B 1 18 ? 11.770 21.434 -38.650 1.00 38.29 18 THR B CA 1
ATOM 1743 C C . THR B 1 18 ? 12.595 21.530 -39.922 1.00 37.57 18 THR B C 1
ATOM 1744 O O . THR B 1 18 ? 13.794 21.769 -39.867 1.00 36.84 18 THR B O 1
ATOM 1748 N N . THR B 1 19 ? 11.942 21.372 -41.068 1.00 38.65 19 THR B N 1
ATOM 1749 C CA . THR B 1 19 ? 12.625 21.442 -42.354 1.00 39.02 19 THR B CA 1
ATOM 1750 C C . THR B 1 19 ? 13.381 22.745 -42.547 1.00 38.91 19 THR B C 1
ATOM 1751 O O . THR B 1 19 ? 14.546 22.733 -42.963 1.00 37.98 19 THR B O 1
ATOM 1755 N N . GLN B 1 20 ? 12.724 23.869 -42.264 1.00 38.42 20 GLN B N 1
ATOM 1756 C CA . GLN B 1 20 ? 13.384 25.166 -42.409 1.00 38.92 20 GLN B CA 1
ATOM 1757 C C . GLN B 1 20 ? 14.502 25.331 -41.396 1.00 38.49 20 GLN B C 1
ATOM 1758 O O . GLN B 1 20 ? 15.550 25.887 -41.721 1.00 38.56 20 GLN B O 1
ATOM 1764 N N . CYS B 1 21 ? 14.272 24.853 -40.172 1.00 39.78 21 CYS B N 1
ATOM 1765 C CA . CYS B 1 21 ? 15.274 24.927 -39.107 1.00 41.43 21 CYS B CA 1
ATOM 1766 C C . CYS B 1 21 ? 16.561 24.190 -39.474 1.00 41.84 21 CYS B C 1
ATOM 1767 O O . CYS B 1 21 ? 17.649 24.633 -39.129 1.00 41.73 21 CYS B O 1
ATOM 1770 N N . MET B 1 22 ? 16.436 23.064 -40.169 1.00 44.49 22 MET B N 1
ATOM 1771 C CA . MET B 1 22 ? 17.614 22.310 -40.593 1.00 47.47 22 MET B CA 1
ATOM 1772 C C . MET B 1 22 ? 18.274 23.009 -41.773 1.00 48.79 22 MET B C 1
ATOM 1773 O O . MET B 1 22 ? 19.501 23.007 -41.893 1.00 50.22 22 MET B O 1
ATOM 1778 N N . ASN B 1 23 ? 17.466 23.608 -42.647 1.00 49.55 23 ASN B N 1
ATOM 1779 C CA . ASN B 1 23 ? 18.015 24.333 -43.783 1.00 50.26 23 ASN B CA 1
ATOM 1780 C C . ASN B 1 23 ? 18.954 25.412 -43.264 1.00 50.71 23 ASN B C 1
ATOM 1781 O O . ASN B 1 23 ? 19.997 25.661 -43.858 1.00 51.90 23 ASN B O 1
ATOM 1786 N N . ILE B 1 24 ? 18.591 26.050 -42.155 1.00 50.80 24 ILE B N 1
ATOM 1787 C CA . ILE B 1 24 ? 19.435 27.089 -41.567 1.00 51.95 24 ILE B CA 1
ATOM 1788 C C . ILE B 1 24 ? 20.703 26.484 -40.957 1.00 53.74 24 ILE B C 1
ATOM 1789 O O . ILE B 1 24 ? 21.779 27.078 -41.034 1.00 54.34 24 ILE B O 1
ATOM 1794 N N . MET B 1 25 ? 20.573 25.305 -40.351 1.00 56.03 25 MET B N 1
ATOM 1795 C CA . MET B 1 25 ? 21.712 24.646 -39.709 1.00 57.58 25 MET B CA 1
ATOM 1796 C C . MET B 1 25 ? 22.793 24.210 -40.690 1.00 59.67 25 MET B C 1
ATOM 1797 O O . MET B 1 25 ? 23.942 23.986 -40.295 1.00 58.91 25 MET B O 1
ATOM 1802 N N . GLU B 1 26 ? 22.424 24.097 -41.964 1.00 62.37 26 GLU B N 1
ATOM 1803 C CA . GLU B 1 26 ? 23.366 23.705 -43.008 1.00 65.04 26 GLU B CA 1
ATOM 1804 C C . GLU B 1 26 ? 24.044 24.909 -43.673 1.00 66.78 26 GLU B C 1
ATOM 1805 O O . GLU B 1 26 ? 25.222 24.844 -44.047 1.00 67.00 26 GLU B O 1
ATOM 1811 N N . SER B 1 27 ? 23.307 26.007 -43.812 1.00 67.81 27 SER B N 1
ATOM 1812 C CA . SER B 1 27 ? 23.831 27.204 -44.465 1.00 68.96 27 SER B CA 1
ATOM 1813 C C . SER B 1 27 ? 24.517 28.228 -43.561 1.00 69.36 27 SER B C 1
ATOM 1814 O O . SER B 1 27 ? 24.799 29.348 -43.990 1.00 69.52 27 SER B O 1
ATOM 1817 N N . ILE B 1 28 ? 24.784 27.859 -42.313 1.00 69.67 28 ILE B N 1
ATOM 1818 C CA . ILE B 1 28 ? 25.458 28.777 -41.406 1.00 70.73 28 ILE B CA 1
ATOM 1819 C C . ILE B 1 28 ? 26.486 28.038 -40.556 1.00 72.16 28 ILE B C 1
ATOM 1820 O O . ILE B 1 28 ? 26.214 26.953 -40.035 1.00 72.39 28 ILE B O 1
ATOM 1825 N N . PRO B 1 29 ? 27.696 28.618 -40.419 1.00 73.28 29 PRO B N 1
ATOM 1826 C CA . PRO B 1 29 ? 28.814 28.060 -39.649 1.00 73.23 29 PRO B CA 1
ATOM 1827 C C . PRO B 1 29 ? 28.439 27.349 -38.357 1.00 73.18 29 PRO B C 1
ATOM 1828 O O . PRO B 1 29 ? 28.233 27.973 -37.311 1.00 73.67 29 PRO B O 1
ATOM 1832 N N . ALA B 1 30 ? 28.380 26.024 -38.464 1.00 72.08 30 ALA B N 1
ATOM 1833 C CA . ALA B 1 30 ? 28.028 25.132 -37.367 1.00 71.42 30 ALA B CA 1
ATOM 1834 C C . ALA B 1 30 ? 28.561 25.513 -35.994 1.00 70.45 30 ALA B C 1
ATOM 1835 O O . ALA B 1 30 ? 28.014 25.079 -34.985 1.00 70.57 30 ALA B O 1
ATOM 1837 N N . ASN B 1 31 ? 29.613 26.320 -35.936 1.00 69.48 31 ASN B N 1
ATOM 1838 C CA . ASN B 1 31 ? 30.172 26.666 -34.639 1.00 68.66 31 ASN B CA 1
ATOM 1839 C C . ASN B 1 31 ? 29.360 27.656 -33.821 1.00 66.98 31 ASN B C 1
ATOM 1840 O O . ASN B 1 31 ? 29.028 27.382 -32.673 1.00 67.67 31 ASN B O 1
ATOM 1845 N N . THR B 1 32 ? 29.036 28.803 -34.401 1.00 64.41 32 THR B N 1
ATOM 1846 C CA . THR B 1 32 ? 28.278 29.812 -33.668 1.00 61.90 32 THR B CA 1
ATOM 1847 C C . THR B 1 32 ? 26.763 29.627 -33.672 1.00 59.78 32 THR B C 1
ATOM 1848 O O . THR B 1 32 ? 26.031 30.551 -33.320 1.00 59.40 32 THR B O 1
ATOM 1852 N N . ILE B 1 33 ? 26.294 28.440 -34.047 1.00 57.36 33 ILE B N 1
ATOM 1853 C CA . ILE B 1 33 ? 24.859 28.194 -34.096 1.00 54.69 33 ILE B CA 1
ATOM 1854 C C . ILE B 1 33 ? 24.458 26.793 -33.617 1.00 52.89 33 ILE B C 1
ATOM 1855 O O . ILE B 1 33 ? 25.085 25.792 -33.970 1.00 51.91 33 ILE B O 1
ATOM 1860 N N . LYS B 1 34 ? 23.417 26.731 -32.792 1.00 51.09 34 LYS B N 1
ATOM 1861 C CA . LYS B 1 34 ? 22.920 25.459 -32.276 1.00 48.87 34 LYS B CA 1
ATOM 1862 C C . LYS B 1 34 ? 21.404 25.345 -32.409 1.00 46.42 34 LYS B C 1
ATOM 1863 O O . LYS B 1 34 ? 20.690 26.345 -32.350 1.00 46.52 34 LYS B O 1
ATOM 1869 N N . TYR B 1 35 ? 20.920 24.120 -32.586 1.00 43.30 35 TYR B N 1
ATOM 1870 C CA . TYR B 1 35 ? 19.489 23.853 -32.725 1.00 40.34 35 TYR B CA 1
ATOM 1871 C C . TYR B 1 35 ? 18.884 23.363 -31.400 1.00 39.98 35 TYR B C 1
ATOM 1872 O O . TYR B 1 35 ? 19.472 22.526 -30.708 1.00 38.45 35 TYR B O 1
ATOM 1881 N N . LEU B 1 36 ? 17.716 23.904 -31.053 1.00 38.59 36 LEU B N 1
ATOM 1882 C CA . LEU B 1 36 ? 17.003 23.539 -29.829 1.00 36.91 36 LEU B CA 1
ATOM 1883 C C . LEU B 1 36 ? 15.551 23.270 -30.203 1.00 36.88 36 LEU B C 1
ATOM 1884 O O . LEU B 1 36 ? 14.853 24.152 -30.698 1.00 35.90 36 LEU B O 1
ATOM 1889 N N . ASN B 1 37 ? 15.097 22.053 -29.937 1.00 35.89 37 ASN B N 1
ATOM 1890 C CA . ASN B 1 37 ? 13.746 21.632 -30.278 1.00 34.92 37 ASN B CA 1
ATOM 1891 C C . ASN B 1 37 ? 12.821 21.487 -29.062 1.00 35.21 37 ASN B C 1
ATOM 1892 O O . ASN B 1 37 ? 13.162 20.793 -28.103 1.00 35.39 37 ASN B O 1
ATOM 1897 N N . PHE B 1 38 ? 11.665 22.154 -29.097 1.00 32.78 38 PHE B N 1
ATOM 1898 C CA . PHE B 1 38 ? 10.676 22.023 -28.025 1.00 30.80 38 PHE B CA 1
ATOM 1899 C C . PHE B 1 38 ? 9.405 21.351 -28.568 1.00 29.80 38 PHE B C 1
ATOM 1900 O O . PHE B 1 38 ? 8.908 21.706 -29.637 1.00 29.60 38 PHE B O 1
ATOM 1908 N N . PRO B 1 39 ? 8.884 20.343 -27.853 1.00 27.97 39 PRO B N 1
ATOM 1909 C CA . PRO B 1 39 ? 9.375 19.775 -26.590 1.00 27.38 39 PRO B CA 1
ATOM 1910 C C . PRO B 1 39 ? 10.726 19.064 -26.704 1.00 27.13 39 PRO B C 1
ATOM 1911 O O . PRO B 1 39 ? 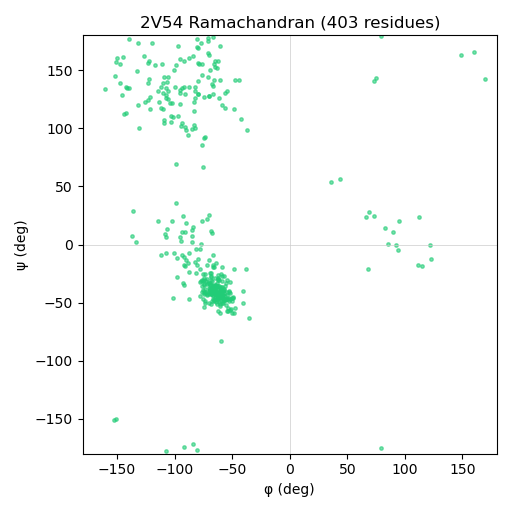10.904 18.206 -27.556 1.00 28.71 39 PRO B O 1
ATOM 1915 N N . GLN B 1 40 ? 11.668 19.410 -25.835 1.00 28.82 40 GLN B N 1
ATOM 1916 C CA . GLN B 1 40 ? 12.985 18.771 -25.832 1.00 30.80 40 GLN B CA 1
ATOM 1917 C C . GLN B 1 40 ? 12.814 17.358 -25.254 1.00 30.42 40 GLN B C 1
ATOM 1918 O O . GLN B 1 40 ? 12.886 17.147 -24.044 1.00 30.64 40 GLN B O 1
ATOM 1924 N N . ARG B 1 41 ? 12.596 16.391 -26.138 1.00 31.48 41 ARG B N 1
ATOM 1925 C CA . ARG B 1 41 ? 12.325 15.002 -25.752 1.00 31.24 41 ARG B CA 1
ATOM 1926 C C . ARG B 1 41 ? 13.424 14.148 -25.110 1.00 32.24 41 ARG B C 1
ATOM 1927 O O . ARG B 1 41 ? 13.258 12.934 -24.973 1.00 32.20 41 ARG B O 1
ATOM 1935 N N . SER B 1 42 ? 14.527 14.770 -24.714 1.00 32.42 42 SER B N 1
ATOM 1936 C CA . SER B 1 42 ? 15.602 14.019 -24.090 1.00 32.77 42 SER B CA 1
ATOM 1937 C C . SER B 1 42 ? 15.478 14.034 -22.561 1.00 34.47 42 SER B C 1
ATOM 1938 O O . SER B 1 42 ? 16.206 13.307 -21.871 1.00 36.07 42 SER B O 1
ATOM 1941 N N . THR B 1 43 ? 14.570 14.851 -22.022 1.00 33.79 43 THR B N 1
ATOM 1942 C CA . THR B 1 43 ? 14.401 14.914 -20.565 1.00 33.00 43 THR B CA 1
ATOM 1943 C C . THR B 1 43 ? 13.248 14.038 -20.116 1.00 31.74 43 THR B C 1
ATOM 1944 O O . THR B 1 43 ? 12.490 13.523 -20.942 1.00 33.03 43 THR B O 1
ATOM 1948 N N . VAL B 1 44 ? 13.113 13.858 -18.806 1.00 29.72 44 VAL B N 1
ATOM 1949 C CA . VAL B 1 44 ? 12.026 13.041 -18.290 1.00 27.27 44 VAL B CA 1
ATOM 1950 C C . VAL B 1 44 ? 10.677 13.657 -18.683 1.00 27.25 44 VAL B C 1
ATOM 1951 O O . VAL B 1 44 ? 9.804 12.934 -19.152 1.00 27.28 44 VAL B O 1
ATOM 1955 N N . THR B 1 45 ? 10.509 14.973 -18.515 1.00 25.97 45 THR B N 1
ATOM 1956 C CA . THR B 1 45 ? 9.250 15.625 -18.915 1.00 26.40 45 THR B CA 1
ATOM 1957 C C . THR B 1 45 ? 9.068 15.535 -20.441 1.00 27.40 45 THR B C 1
ATOM 1958 O O . THR B 1 45 ? 7.941 15.397 -20.944 1.00 26.94 45 THR B O 1
ATOM 1962 N N . GLY B 1 46 ? 10.182 15.630 -21.169 1.00 26.31 46 GLY B N 1
ATOM 1963 C CA . GLY B 1 46 ? 10.141 15.546 -22.615 1.00 26.29 46 GLY B CA 1
ATOM 1964 C C . GLY B 1 46 ? 9.575 14.226 -23.094 1.00 25.56 46 GLY B C 1
ATOM 1965 O O . GLY B 1 46 ? 8.806 14.178 -24.045 1.00 25.23 46 GLY B O 1
ATOM 1966 N N . LYS B 1 47 ? 9.955 13.140 -22.433 1.00 28.71 47 LYS B N 1
ATOM 1967 C CA . LYS B 1 47 ? 9.458 11.822 -22.812 1.00 28.63 47 LYS B CA 1
ATOM 1968 C C . LYS B 1 47 ? 7.998 11.602 -22.431 1.00 27.75 47 LYS B C 1
ATOM 1969 O O . LYS B 1 47 ? 7.282 10.873 -23.116 1.00 27.93 47 LYS B O 1
ATOM 1975 N N . MET B 1 48 ? 7.557 12.227 -21.341 1.00 28.03 48 MET B N 1
ATOM 1976 C CA . MET B 1 48 ? 6.164 12.104 -20.909 1.00 27.32 48 MET B CA 1
ATOM 1977 C C . MET B 1 48 ? 5.320 12.852 -21.940 1.00 26.69 48 MET B C 1
ATOM 1978 O O . MET B 1 48 ? 4.212 12.434 -22.281 1.00 27.59 48 MET B O 1
ATOM 1983 N N . ILE B 1 49 ? 5.854 13.966 -22.433 1.00 25.88 49 ILE B N 1
ATOM 1984 C CA . ILE B 1 49 ? 5.162 14.760 -23.438 1.00 23.90 49 ILE B CA 1
ATOM 1985 C C . ILE B 1 49 ? 5.030 13.931 -24.714 1.00 24.62 49 ILE B C 1
ATOM 1986 O O . ILE B 1 49 ? 3.966 13.890 -25.323 1.00 23.98 49 ILE B O 1
ATOM 1991 N N . ASP B 1 50 ? 6.109 13.262 -25.114 1.00 25.99 50 ASP B N 1
ATOM 1992 C CA . ASP B 1 50 ? 6.071 12.437 -26.316 1.00 27.47 50 ASP B CA 1
ATOM 1993 C C . ASP B 1 50 ? 5.055 11.306 -26.148 1.00 27.18 50 ASP B C 1
ATOM 1994 O O . ASP B 1 50 ? 4.344 10.951 -27.094 1.00 27.34 50 ASP B O 1
ATOM 1999 N N . ASP B 1 51 ? 4.971 10.741 -24.947 1.00 26.27 51 ASP B N 1
ATOM 2000 C CA . ASP B 1 51 ? 4.022 9.651 -24.733 1.00 26.50 51 ASP B CA 1
ATOM 2001 C C . ASP B 1 51 ? 2.608 10.146 -24.808 1.00 26.91 51 ASP B C 1
ATOM 2002 O O . ASP B 1 51 ? 1.697 9.384 -25.134 1.00 25.78 51 ASP B O 1
ATOM 2007 N N . TYR B 1 52 ? 2.415 11.417 -24.472 1.00 26.71 52 TYR B N 1
ATOM 2008 C CA . TYR B 1 52 ? 1.086 11.993 -24.523 1.00 24.72 52 TYR B CA 1
ATOM 2009 C C . TYR B 1 52 ? 0.722 12.251 -25.983 1.00 24.47 52 TYR B C 1
ATOM 2010 O O . TYR B 1 52 ? -0.366 11.916 -26.429 1.00 23.06 52 TYR B O 1
ATOM 2019 N N . LEU B 1 53 ? 1.650 12.850 -26.721 1.00 25.42 53 LEU B N 1
ATOM 2020 C CA . LEU B 1 53 ? 1.432 13.168 -28.122 1.00 26.76 53 LEU B CA 1
ATOM 2021 C C . LEU B 1 53 ? 1.150 11.924 -28.984 1.00 28.76 53 LEU B C 1
ATOM 2022 O O . LEU B 1 53 ? 0.321 11.970 -29.900 1.00 30.08 53 LEU B O 1
ATOM 2027 N N . THR B 1 54 ? 1.831 10.820 -28.684 1.00 29.06 54 THR B N 1
ATOM 2028 C CA . THR B 1 54 ? 1.652 9.590 -29.443 1.00 29.70 54 THR B CA 1
ATOM 2029 C C . THR B 1 54 ? 0.611 8.667 -28.821 1.00 31.31 54 THR B C 1
ATOM 2030 O O . THR B 1 54 ? 0.491 7.510 -29.203 1.00 32.20 54 THR B O 1
ATOM 2034 N N . ARG B 1 55 ? -0.123 9.187 -27.847 1.00 31.15 55 ARG B N 1
ATOM 2035 C CA . ARG B 1 55 ? -1.186 8.441 -27.181 1.00 33.05 55 ARG B CA 1
ATOM 2036 C C . ARG B 1 55 ? -0.788 7.223 -26.328 1.00 34.31 55 ARG B C 1
ATOM 2037 O O . ARG B 1 55 ? -1.600 6.325 -26.097 1.00 34.01 55 ARG B O 1
ATOM 2045 N N . LYS B 1 56 ? 0.448 7.191 -25.846 1.00 34.85 56 LYS B N 1
ATOM 2046 C CA . LYS B 1 56 ? 0.875 6.082 -24.996 1.00 37.31 56 LYS B CA 1
ATOM 2047 C C . LYS B 1 56 ? 0.424 6.291 -23.548 1.00 37.96 56 LYS B C 1
ATOM 2048 O O . LYS B 1 56 ? 0.287 5.330 -22.792 1.00 39.03 56 LYS B O 1
ATOM 2054 N N . LYS B 1 57 ? 0.208 7.550 -23.175 1.00 38.74 57 LYS B N 1
ATOM 2055 C CA . LYS B 1 57 ? -0.241 7.922 -21.831 1.00 38.80 57 LYS B CA 1
ATOM 2056 C C . LYS B 1 57 ? -1.129 9.158 -21.913 1.00 38.03 57 LYS B C 1
ATOM 2057 O O . LYS B 1 57 ? -1.006 9.948 -22.847 1.00 38.65 57 LYS B O 1
ATOM 2063 N N . THR B 1 58 ? -2.007 9.337 -20.929 1.00 36.73 58 THR B N 1
ATOM 2064 C CA . THR B 1 58 ? -2.847 10.534 -20.884 1.00 36.10 58 THR B CA 1
ATOM 2065 C C . THR B 1 58 ? -2.662 11.292 -19.576 1.00 33.67 58 THR B C 1
ATOM 2066 O O . THR B 1 58 ? -2.251 10.726 -18.568 1.00 33.80 58 THR B O 1
ATOM 2070 N N . TYR B 1 59 ? -2.959 12.585 -19.617 1.00 32.68 59 TYR B N 1
ATOM 2071 C CA . TYR B 1 59 ? -2.874 13.469 -18.457 1.00 31.53 59 TYR B CA 1
ATOM 2072 C C . TYR B 1 59 ? -3.946 14.531 -18.699 1.00 30.07 59 TYR B C 1
ATOM 2073 O O . TYR B 1 59 ? -4.395 14.697 -19.830 1.00 30.41 59 TYR B O 1
ATOM 2082 N N . ASN B 1 60 ? -4.376 15.223 -17.650 1.00 29.49 60 ASN B N 1
ATOM 2083 C CA . ASN B 1 60 ? -5.362 16.291 -17.796 1.00 30.88 60 ASN B CA 1
ATOM 2084 C C . ASN B 1 60 ? -4.710 17.385 -18.628 1.00 30.32 60 ASN B C 1
ATOM 2085 O O . ASN B 1 60 ? -3.483 17.46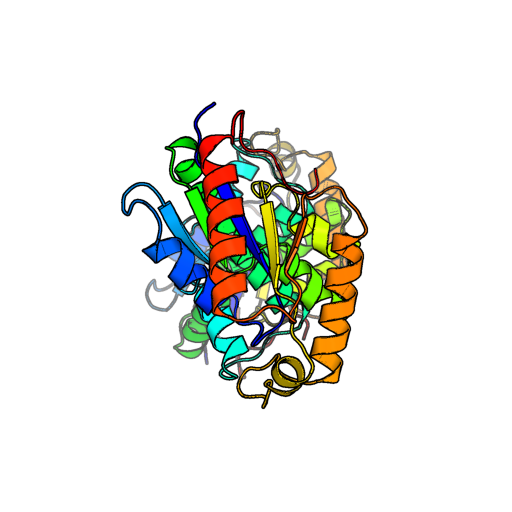6 -18.683 1.00 28.02 60 ASN B O 1
ATOM 2090 N N . ASP B 1 61 ? -5.526 18.230 -19.258 1.00 29.49 61 ASP B N 1
ATOM 2091 C CA . ASP B 1 61 ? -5.019 19.330 -20.070 1.00 27.79 61 ASP B CA 1
ATOM 2092 C C . ASP B 1 61 ? -4.065 20.211 -19.280 1.00 28.46 61 ASP B C 1
ATOM 2093 O O . ASP B 1 61 ? -3.040 20.667 -19.800 1.00 28.77 61 ASP B O 1
ATOM 2098 N N . HIS B 1 62 ? -4.410 20.465 -18.023 1.00 28.21 62 HIS B N 1
ATOM 2099 C CA . HIS B 1 62 ? -3.584 21.292 -17.173 1.00 26.33 62 HIS B CA 1
ATOM 2100 C C . HIS B 1 62 ? -2.207 20.694 -16.975 1.00 26.51 62 HIS B C 1
ATOM 2101 O O . HIS B 1 62 ? -1.196 21.405 -17.014 1.00 25.90 62 HIS B O 1
ATOM 2108 N N . ILE B 1 63 ? -2.149 19.384 -16.795 1.00 24.75 63 ILE B N 1
ATOM 2109 C CA . ILE B 1 63 ? -0.861 18.758 -16.637 1.00 24.82 63 ILE B CA 1
ATOM 2110 C C . ILE B 1 63 ? -0.040 18.827 -17.928 1.00 25.91 63 ILE B C 1
ATOM 2111 O O . ILE B 1 63 ? 1.155 19.129 -17.877 1.00 27.66 63 ILE B O 1
ATOM 2116 N N . VAL B 1 64 ? -0.648 18.578 -19.089 1.00 25.64 64 VAL B N 1
ATOM 2117 C CA . VAL B 1 64 ? 0.149 18.642 -20.302 1.00 25.06 64 VAL B CA 1
ATOM 2118 C C . VAL B 1 64 ? 0.674 20.067 -20.490 1.00 25.54 64 VAL B C 1
ATOM 2119 O O . VAL B 1 64 ? 1.838 20.253 -20.845 1.00 26.33 64 VAL B O 1
ATOM 2123 N N . ASN B 1 65 ? -0.165 21.071 -20.233 1.00 25.88 65 ASN B N 1
ATOM 2124 C CA . ASN B 1 65 ? 0.269 22.463 -20.381 1.00 25.48 65 ASN B CA 1
ATOM 2125 C C . ASN B 1 65 ? 1.490 22.702 -19.528 1.00 24.15 65 ASN B C 1
ATOM 2126 O O . ASN B 1 65 ? 2.471 23.278 -19.981 1.00 23.93 65 ASN B O 1
ATOM 2131 N N . LEU B 1 66 ? 1.410 22.257 -18.280 1.00 23.45 66 LEU B N 1
ATOM 2132 C CA . LEU B 1 66 ? 2.492 22.418 -17.319 1.00 21.07 66 LEU B CA 1
ATOM 2133 C C . LEU B 1 66 ? 3.795 21.681 -17.671 1.00 23.23 66 LEU B C 1
ATOM 2134 O O . LEU B 1 66 ? 4.884 22.180 -17.389 1.00 25.46 66 LEU B O 1
ATOM 2139 N N . LEU B 1 67 ? 3.686 20.494 -18.262 1.00 23.40 67 LEU B N 1
ATOM 2140 C CA . LEU B 1 67 ? 4.874 19.731 -18.632 1.00 24.45 67 LEU B CA 1
ATOM 2141 C C . LEU B 1 67 ? 5.612 20.487 -19.730 1.00 23.93 67 LEU B C 1
ATOM 2142 O O . LEU B 1 67 ? 6.829 20.663 -19.657 1.00 24.47 67 LEU B O 1
ATOM 2147 N N . PHE B 1 68 ? 4.867 20.941 -20.737 1.00 23.33 68 PHE B N 1
ATOM 2148 C CA . PHE B 1 68 ? 5.449 21.693 -21.848 1.00 23.21 68 PHE B CA 1
ATOM 2149 C C . PHE B 1 68 ? 6.218 22.892 -21.312 1.00 24.82 68 PHE B C 1
ATOM 2150 O O . PHE B 1 68 ? 7.350 23.171 -21.718 1.00 23.80 68 PHE B O 1
ATOM 2158 N N . CYS B 1 69 ? 5.564 23.604 -20.402 1.00 26.14 69 CYS B N 1
ATOM 2159 C CA . CYS B 1 69 ? 6.110 24.800 -19.802 1.00 28.61 69 CYS B CA 1
ATOM 2160 C C . CYS B 1 69 ? 7.361 24.495 -18.997 1.00 28.46 69 CYS B C 1
ATOM 2161 O O . CYS B 1 69 ? 8.396 25.136 -19.174 1.00 29.64 69 CYS B O 1
ATOM 2164 N N . ALA B 1 70 ? 7.271 23.512 -18.115 1.00 27.79 70 ALA B N 1
ATOM 2165 C CA . ALA B 1 70 ? 8.428 23.140 -17.320 1.00 28.58 70 ALA B CA 1
ATOM 2166 C C . ALA B 1 70 ? 9.552 22.671 -18.252 1.00 28.57 70 ALA B C 1
ATOM 2167 O O . ALA B 1 70 ? 10.728 22.921 -18.001 1.00 28.98 70 ALA B O 1
ATOM 2169 N N . ASN B 1 71 ? 9.178 22.001 -19.339 1.00 29.94 71 ASN B N 1
ATOM 2170 C CA . ASN B 1 71 ? 10.149 21.491 -20.303 1.00 28.80 71 ASN B CA 1
ATOM 2171 C C . ASN B 1 71 ? 11.005 22.645 -20.844 1.00 29.76 71 ASN B C 1
ATOM 2172 O O . ASN B 1 71 ? 12.216 22.496 -21.017 1.00 29.32 71 ASN B O 1
ATOM 2177 N N . ARG B 1 72 ? 10.391 23.800 -21.101 1.00 29.06 72 ARG B N 1
ATOM 2178 C CA . ARG B 1 72 ? 11.172 24.941 -21.579 1.00 29.17 72 ARG B CA 1
ATOM 2179 C C . ARG B 1 72 ? 12.030 25.499 -20.449 1.00 29.13 72 ARG B C 1
ATOM 2180 O O . ARG B 1 72 ? 13.193 25.816 -20.651 1.00 29.97 72 ARG B O 1
ATOM 2188 N N . TRP B 1 73 ? 11.448 25.623 -19.261 1.00 30.16 73 TRP B N 1
ATOM 2189 C CA . TRP B 1 73 ? 12.183 26.138 -18.116 1.00 31.34 73 TRP B CA 1
ATOM 2190 C C . TRP B 1 73 ? 13.425 25.325 -17.769 1.00 32.78 73 TRP B C 1
ATOM 2191 O O . TRP B 1 73 ? 14.380 25.865 -17.208 1.00 33.97 73 TRP B O 1
ATOM 2202 N N . GLU B 1 74 ? 13.429 24.036 -18.090 1.00 32.83 74 GLU B N 1
ATOM 2203 C CA . GLU B 1 74 ? 14.604 23.221 -17.810 1.00 34.12 74 GLU B CA 1
ATOM 2204 C C . GLU B 1 74 ? 15.787 23.769 -18.603 1.00 34.36 74 GLU B C 1
ATOM 2205 O O . GLU B 1 74 ? 16.951 23.617 -18.214 1.00 33.71 74 GLU B O 1
ATOM 2211 N N . PHE B 1 75 ? 15.486 24.422 -19.716 1.00 33.11 75 PHE B N 1
ATOM 2212 C CA . PHE B 1 75 ? 16.540 24.948 -20.562 1.00 33.34 75 PHE B CA 1
ATOM 2213 C C . PHE B 1 75 ? 16.701 26.472 -20.550 1.00 33.33 75 PHE B C 1
ATOM 2214 O O . PHE B 1 75 ? 17.470 27.026 -21.338 1.00 31.88 75 PHE B O 1
ATOM 2222 N N . ALA B 1 76 ? 15.992 27.137 -19.644 1.00 33.21 76 ALA B N 1
ATOM 2223 C CA . ALA B 1 76 ? 16.051 28.589 -19.545 1.00 35.32 76 ALA B CA 1
ATOM 2224 C C . ALA B 1 76 ? 17.458 29.106 -19.262 1.00 37.42 76 ALA B C 1
ATOM 2225 O O . ALA B 1 76 ? 17.869 30.129 -19.810 1.00 38.75 76 ALA B O 1
ATOM 2227 N N . SER B 1 77 ? 18.195 28.404 -18.407 1.00 38.59 77 SER B N 1
ATOM 2228 C CA . SER B 1 77 ? 19.554 28.803 -18.079 1.00 39.75 77 SER B CA 1
ATOM 2229 C C . SER B 1 77 ? 20.481 28.488 -19.239 1.00 40.20 77 SER B C 1
ATOM 2230 O O . SER B 1 77 ? 21.352 29.279 -19.586 1.00 41.09 77 SER B O 1
ATOM 2233 N N . PHE B 1 78 ? 20.293 27.319 -19.833 1.00 40.44 78 PHE B N 1
ATOM 2234 C CA . PHE B 1 78 ? 21.103 26.912 -20.962 1.00 41.74 78 PHE B CA 1
ATOM 2235 C C . PHE B 1 78 ? 21.018 28.004 -22.013 1.00 42.86 78 PHE B C 1
ATOM 2236 O O . PHE B 1 78 ? 22.034 28.548 -22.429 1.00 43.83 78 PHE B O 1
ATOM 2244 N N . ILE B 1 79 ? 19.795 28.317 -22.434 1.00 42.87 79 ILE B N 1
ATOM 2245 C CA . ILE B 1 79 ? 19.571 29.352 -23.434 1.00 43.40 79 ILE B CA 1
ATOM 2246 C C . ILE B 1 79 ? 20.323 30.641 -23.109 1.00 44.85 79 ILE B C 1
ATOM 2247 O O . ILE B 1 79 ? 21.149 31.091 -23.896 1.00 46.15 79 ILE B O 1
ATOM 2252 N N . GLN B 1 80 ? 20.042 31.230 -21.951 1.00 46.76 80 GLN B N 1
ATOM 2253 C CA . GLN B 1 80 ? 20.686 32.483 -21.564 1.00 49.41 80 GLN B CA 1
ATOM 2254 C C . GLN B 1 80 ? 22.215 32.440 -21.566 1.00 49.89 80 GLN B C 1
ATOM 2255 O O . GLN B 1 80 ? 22.868 33.445 -21.856 1.00 48.54 80 GLN B O 1
ATOM 2261 N N . GLU B 1 81 ? 22.777 31.281 -21.239 1.00 51.48 81 GLU B N 1
ATOM 2262 C CA . GLU B 1 81 ? 24.227 31.130 -21.203 1.00 54.43 81 GLU B CA 1
ATOM 2263 C C . GLU B 1 81 ? 24.810 31.068 -22.613 1.00 54.39 81 GLU B C 1
ATOM 2264 O O . GLU B 1 81 ? 25.912 31.551 -22.860 1.00 55.90 81 GLU B O 1
ATOM 2270 N N . GLN B 1 82 ? 24.060 30.485 -23.539 1.00 53.97 82 GLN B N 1
ATOM 2271 C CA . GLN B 1 82 ? 24.516 30.364 -24.913 1.00 52.92 82 GLN B CA 1
ATOM 2272 C C . GLN B 1 82 ? 24.482 31.696 -25.635 1.00 52.24 82 GLN B C 1
ATOM 2273 O O . GLN B 1 82 ? 25.390 32.030 -26.396 1.00 52.44 82 GLN B O 1
ATOM 2279 N N . LEU B 1 83 ? 23.429 32.459 -25.390 1.00 51.55 83 LEU B N 1
ATOM 2280 C CA . LEU B 1 83 ? 23.288 33.749 -26.032 1.00 51.51 83 LEU B CA 1
ATOM 2281 C C . LEU B 1 83 ? 24.443 34.666 -25.651 1.00 52.02 83 LEU B C 1
ATOM 2282 O O . LEU B 1 83 ? 25.068 35.283 -26.515 1.00 52.96 83 LEU B O 1
ATOM 2287 N N . GLU B 1 84 ? 24.739 34.739 -24.359 1.00 51.70 84 GLU B N 1
ATOM 2288 C CA . GLU B 1 84 ? 25.809 35.605 -23.887 1.00 51.71 84 GLU B CA 1
ATOM 2289 C C . GLU B 1 84 ? 27.201 35.154 -24.294 1.00 50.98 84 GLU B C 1
ATOM 2290 O O . GLU B 1 84 ? 28.107 35.972 -24.356 1.00 50.51 84 GLU B O 1
ATOM 2296 N N . GLN B 1 85 ? 27.379 33.862 -24.560 1.00 51.61 85 GLN B N 1
ATOM 2297 C CA . GLN B 1 85 ? 28.688 33.362 -24.976 1.00 52.31 85 GLN B CA 1
ATOM 2298 C C . GLN B 1 85 ? 28.861 33.530 -26.482 1.00 51.64 85 GLN B C 1
ATOM 2299 O O . GLN B 1 85 ? 29.785 32.978 -27.077 1.00 50.83 85 GLN B O 1
ATOM 2305 N N . GLY B 1 86 ? 27.963 34.299 -27.089 1.00 51.84 86 GLY B N 1
ATOM 2306 C CA . GLY B 1 86 ? 28.035 34.537 -28.519 1.00 51.39 86 GLY B CA 1
ATOM 2307 C C . GLY B 1 86 ? 27.384 33.497 -29.420 1.00 50.84 86 GLY B C 1
ATOM 2308 O O . GLY B 1 86 ? 27.425 33.642 -30.643 1.00 51.56 86 GLY B O 1
ATOM 2309 N N . ILE B 1 87 ? 26.790 32.448 -28.852 1.00 49.34 87 ILE B N 1
ATOM 2310 C CA . ILE B 1 87 ? 26.143 31.434 -29.681 1.00 48.01 87 ILE B CA 1
ATOM 2311 C C . ILE B 1 87 ? 24.692 31.789 -29.991 1.00 47.03 87 ILE B C 1
ATOM 2312 O O . ILE B 1 87 ? 23.946 32.222 -29.112 1.00 47.36 87 ILE B O 1
ATOM 2317 N N . THR B 1 88 ? 24.307 31.607 -31.252 1.00 45.46 88 THR B N 1
ATOM 2318 C CA . THR B 1 88 ? 22.951 31.896 -31.716 1.00 43.56 88 THR B CA 1
ATOM 2319 C C . THR B 1 88 ? 22.082 30.639 -31.666 1.00 42.17 88 THR B C 1
ATOM 2320 O O . THR B 1 88 ? 22.497 29.561 -32.098 1.00 42.05 88 THR B O 1
ATOM 2324 N N . LEU B 1 89 ? 20.870 30.788 -31.142 1.00 40.09 89 LEU B N 1
ATOM 2325 C CA . LEU B 1 89 ? 19.954 29.660 -31.019 1.00 37.44 89 LEU B CA 1
ATOM 2326 C C . LEU B 1 89 ? 18.790 29.628 -32.000 1.00 35.18 89 LEU B C 1
ATOM 2327 O O . LEU B 1 89 ? 18.021 30.581 -32.120 1.00 34.96 89 LEU B O 1
ATOM 2332 N N . ILE B 1 90 ? 18.685 28.516 -32.714 1.00 32.82 90 ILE B N 1
ATOM 2333 C CA . ILE B 1 90 ? 17.601 28.292 -33.649 1.00 30.55 90 ILE B CA 1
ATOM 2334 C C . ILE B 1 90 ? 16.693 27.377 -32.829 1.00 30.13 90 ILE B C 1
ATOM 2335 O O . ILE B 1 90 ? 17.042 26.223 -32.561 1.00 30.20 90 ILE B O 1
ATOM 2340 N N . VAL B 1 91 ? 15.543 27.898 -32.416 1.00 28.24 91 VAL B N 1
ATOM 2341 C CA . VAL B 1 91 ? 14.613 27.137 -31.589 1.00 28.00 91 VAL B CA 1
ATOM 2342 C C . VAL B 1 91 ? 13.297 26.752 -32.265 1.00 26.95 91 VAL B C 1
ATOM 2343 O O . VAL B 1 91 ? 12.509 27.619 -32.633 1.00 26.66 91 VAL B O 1
ATOM 2347 N N . ASP B 1 92 ? 13.067 25.446 -32.400 1.00 27.17 92 ASP B N 1
ATOM 2348 C CA . ASP B 1 92 ? 11.856 24.880 -33.006 1.00 26.40 92 ASP B CA 1
ATOM 2349 C C . ASP B 1 92 ? 10.746 24.837 -31.946 1.00 26.79 92 ASP B C 1
ATOM 2350 O O . ASP B 1 92 ? 10.739 23.955 -31.087 1.00 26.46 92 ASP B O 1
ATOM 2355 N N . ARG B 1 93 ? 9.807 25.781 -32.025 1.00 26.31 93 ARG B N 1
ATOM 2356 C CA . ARG B 1 93 ? 8.705 25.938 -31.061 1.00 24.64 93 ARG B CA 1
ATOM 2357 C C . ARG B 1 93 ? 9.199 26.498 -29.726 1.00 25.86 93 ARG B C 1
ATOM 2358 O O . ARG B 1 93 ? 10.277 26.139 -29.235 1.00 25.89 93 ARG B O 1
ATOM 2366 N N . TYR B 1 94 ? 8.405 27.388 -29.137 1.00 24.46 94 TYR B N 1
ATOM 2367 C CA . TYR B 1 94 ? 8.791 28.015 -27.880 1.00 22.96 94 TYR B CA 1
ATOM 2368 C C . TYR B 1 94 ? 7.557 28.417 -27.078 1.00 21.96 94 TYR B C 1
ATOM 2369 O O . TYR B 1 94 ? 6.507 27.800 -27.205 1.00 22.37 94 TYR B O 1
ATOM 2378 N N . ALA B 1 95 ? 7.682 29.459 -26.263 1.00 23.41 95 ALA B N 1
ATOM 2379 C CA . ALA B 1 95 ? 6.573 29.920 -25.430 1.00 23.31 95 ALA B CA 1
ATOM 2380 C C . ALA B 1 95 ? 5.272 30.168 -26.196 1.00 21.79 95 ALA B C 1
ATOM 2381 O O . ALA B 1 95 ? 4.185 29.984 -25.655 1.00 22.75 95 ALA B O 1
ATOM 2383 N N . PHE B 1 96 ? 5.387 30.583 -27.451 1.00 22.27 96 PHE B N 1
ATOM 2384 C CA . PHE B 1 96 ? 4.223 30.879 -28.281 1.00 21.30 96 PHE B CA 1
ATOM 2385 C C . PHE B 1 96 ? 3.386 29.631 -28.568 1.00 19.92 96 PHE B C 1
ATOM 2386 O O . PHE B 1 96 ? 2.164 29.693 -28.553 1.00 19.07 96 PHE B O 1
ATOM 2394 N N . SER B 1 97 ? 4.044 28.499 -28.808 1.00 21.10 97 SER B N 1
ATOM 2395 C CA . SER B 1 97 ? 3.350 27.216 -29.002 1.00 22.18 97 SER B CA 1
ATOM 2396 C C . SER B 1 97 ? 2.592 26.884 -27.700 1.00 21.11 97 SER B C 1
ATOM 2397 O O . SER B 1 97 ? 1.444 26.444 -27.723 1.00 20.49 97 SER B O 1
ATOM 2400 N N . GLY B 1 98 ? 3.254 27.116 -26.565 1.00 22.30 98 GLY B N 1
ATOM 2401 C CA . GLY B 1 98 ? 2.647 26.848 -25.269 1.00 21.52 98 GLY B CA 1
ATOM 2402 C C . GLY B 1 98 ? 1.324 27.557 -25.061 1.00 22.28 98 GLY B C 1
ATOM 2403 O O . GLY B 1 98 ? 0.323 26.937 -24.713 1.00 24.16 98 GLY B O 1
ATOM 2404 N N . VAL B 1 99 ? 1.311 28.864 -25.276 1.00 23.22 99 VAL B N 1
ATOM 2405 C CA . VAL B 1 99 ? 0.100 29.654 -25.101 1.00 22.65 99 VAL B CA 1
ATOM 2406 C C . VAL B 1 99 ? -0.941 29.361 -26.165 1.00 23.62 99 VAL B C 1
ATOM 2407 O O . VAL B 1 99 ? -2.128 29.240 -25.862 1.00 26.53 99 VAL B O 1
ATOM 2411 N N . ALA B 1 100 ? -0.506 29.243 -27.415 1.00 23.36 100 ALA B N 1
ATOM 2412 C CA . ALA B 1 100 ? -1.440 28.981 -28.504 1.00 22.34 100 ALA B CA 1
ATOM 2413 C C . ALA B 1 100 ? -2.180 27.658 -28.367 1.00 22.44 100 ALA B C 1
ATOM 2414 O O . ALA B 1 100 ? -3.389 27.615 -28.576 1.00 21.07 100 ALA B O 1
ATOM 2416 N N . TYR B 1 101 ? -1.469 26.581 -28.030 1.00 23.29 101 TYR B N 1
ATOM 2417 C CA . TYR B 1 101 ? -2.124 25.279 -27.890 1.00 23.54 101 TYR B CA 1
ATOM 2418 C C . TYR B 1 101 ? -2.898 25.118 -26.583 1.00 25.00 101 TYR B C 1
ATOM 2419 O O . TYR B 1 101 ? -3.901 24.427 -26.550 1.00 28.46 101 TYR B O 1
ATOM 2428 N N . ALA B 1 102 ? -2.449 25.751 -25.506 1.00 25.40 102 ALA B N 1
ATOM 2429 C CA . ALA B 1 102 ? -3.190 25.668 -24.244 1.00 25.61 102 ALA B CA 1
ATOM 2430 C C . ALA B 1 102 ? -4.521 26.418 -24.361 1.00 26.10 102 ALA B C 1
ATOM 2431 O O . ALA B 1 102 ? -5.561 25.962 -23.871 1.00 27.08 102 ALA B O 1
ATOM 2433 N N . ALA B 1 103 ? -4.473 27.582 -25.004 1.00 27.17 103 ALA B N 1
ATOM 2434 C CA . ALA B 1 103 ? -5.651 28.425 -25.162 1.00 27.17 103 ALA B CA 1
ATOM 2435 C C . ALA B 1 103 ? -6.674 27.796 -26.104 1.00 26.27 103 ALA B C 1
ATOM 2436 O O . ALA B 1 103 ? -7.872 27.872 -25.861 1.00 27.47 103 ALA B O 1
ATOM 2438 N N . ALA B 1 104 ? -6.206 27.165 -27.172 1.00 25.98 104 ALA B N 1
ATOM 2439 C CA . ALA B 1 104 ? -7.117 26.512 -28.102 1.00 26.82 104 ALA B CA 1
ATOM 2440 C C . ALA B 1 104 ? -7.935 25.459 -27.341 1.00 28.40 104 ALA B C 1
ATOM 2441 O O . ALA B 1 104 ? -9.090 25.196 -27.671 1.00 28.13 104 ALA B O 1
ATOM 2443 N N . LYS B 1 105 ? -7.326 24.868 -26.316 1.00 29.04 105 LYS B N 1
ATOM 2444 C CA . LYS B 1 105 ? -7.999 23.863 -25.503 1.00 31.12 105 LYS B CA 1
ATOM 2445 C C . LYS B 1 105 ? -8.929 24.511 -24.478 1.00 30.67 105 LYS B C 1
ATOM 2446 O O . LYS B 1 105 ? -9.748 23.836 -23.858 1.00 29.60 105 LYS B O 1
ATOM 2452 N N . GLY B 1 106 ? -8.803 25.819 -24.299 1.00 30.72 106 GLY B N 1
ATOM 2453 C CA . GLY B 1 106 ? -9.661 26.493 -23.346 1.00 32.53 106 GLY B CA 1
ATOM 2454 C C . GLY B 1 106 ? -8.999 27.251 -22.207 1.00 34.33 106 GLY B C 1
ATOM 2455 O O . GLY B 1 106 ? -9.700 27.837 -21.387 1.00 35.52 106 GLY B O 1
ATOM 2456 N N . ALA B 1 107 ? -7.669 27.259 -22.135 1.00 33.98 107 ALA B N 1
ATOM 2457 C CA . ALA B 1 107 ? -6.986 27.983 -21.058 1.00 33.96 107 ALA B CA 1
ATOM 2458 C C . ALA B 1 107 ? -6.969 29.482 -21.292 1.00 34.31 107 ALA B C 1
ATOM 2459 O O . ALA B 1 107 ? -7.051 29.953 -22.426 1.00 34.68 107 ALA B O 1
ATOM 2461 N N . SER B 1 108 ? -6.862 30.233 -20.206 1.00 35.87 108 SER B N 1
ATOM 2462 C CA . SER B 1 108 ? -6.794 31.679 -20.304 1.00 35.71 108 SER B CA 1
ATOM 2463 C C . SER B 1 108 ? -5.440 32.017 -20.905 1.00 35.25 108 SER B C 1
ATOM 2464 O O . SER B 1 108 ? -4.408 31.551 -20.432 1.00 34.87 108 SER B O 1
ATOM 2467 N N . MET B 1 109 ? -5.442 32.817 -21.962 1.00 37.12 109 MET B N 1
ATOM 2468 C CA . MET B 1 109 ? -4.196 33.204 -22.599 1.00 36.68 109 MET B CA 1
ATOM 2469 C C . MET B 1 109 ? -3.333 33.978 -21.616 1.00 36.83 109 MET B C 1
ATOM 2470 O O . MET B 1 109 ? -2.118 33.769 -21.540 1.00 37.54 109 MET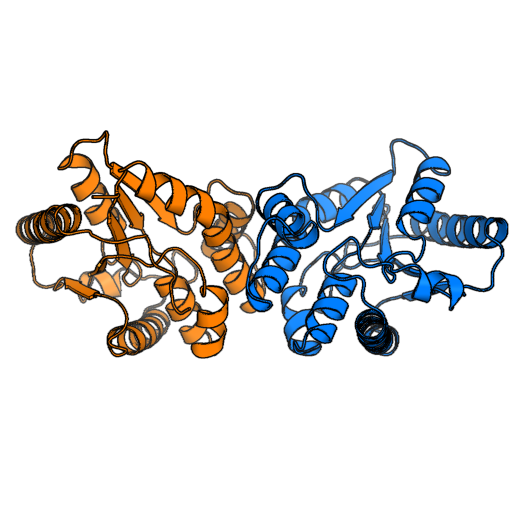 B O 1
ATOM 2475 N N . THR B 1 110 ? -3.968 34.868 -20.862 1.00 35.73 110 THR B N 1
ATOM 2476 C CA . THR B 1 110 ? -3.254 35.676 -19.884 1.00 36.35 110 THR B CA 1
ATOM 2477 C C . THR B 1 110 ? -2.559 34.811 -18.842 1.00 35.05 110 THR B C 1
ATOM 2478 O O . THR B 1 110 ? -1.404 35.050 -18.491 1.00 35.17 110 THR B O 1
ATOM 2482 N N . LEU B 1 111 ? -3.275 33.816 -18.335 1.00 34.14 111 LEU B N 1
ATOM 2483 C CA . LEU B 1 111 ? -2.703 32.906 -17.357 1.00 33.54 111 LEU B CA 1
ATOM 2484 C C . LEU B 1 111 ? -1.587 32.081 -17.991 1.00 33.21 111 LEU B C 1
ATOM 2485 O O . LEU B 1 111 ? -0.548 31.872 -17.375 1.00 33.43 111 LEU B O 1
ATOM 24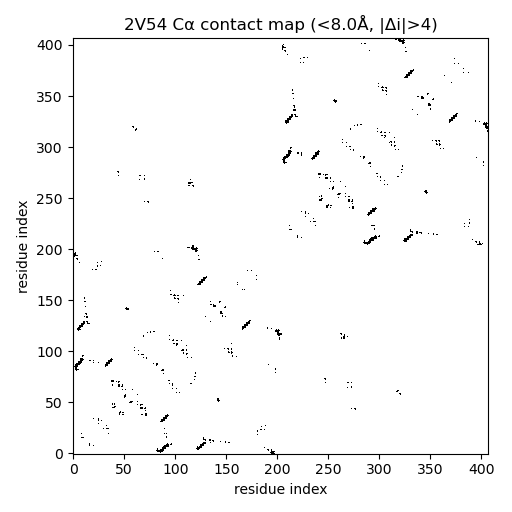90 N N . SER B 1 112 ? -1.802 31.610 -19.218 1.00 32.56 112 SER B N 1
ATOM 2491 C CA . SER B 1 112 ? -0.796 30.805 -19.901 1.00 32.63 112 SER B CA 1
ATOM 2492 C C . SER B 1 112 ? 0.500 31.582 -20.055 1.00 33.73 112 SER B C 1
ATOM 2493 O O . SER B 1 112 ? 1.586 31.039 -19.838 1.00 34.51 112 SER B O 1
ATOM 2496 N N . LYS B 1 113 ? 0.376 32.853 -20.431 1.00 32.97 113 LYS B N 1
ATOM 2497 C CA . LYS B 1 113 ? 1.539 33.707 -20.599 1.00 32.60 113 LYS B CA 1
ATOM 2498 C C . LYS B 1 113 ? 2.291 33.890 -19.286 1.00 33.57 113 LYS B C 1
ATOM 2499 O O . LYS B 1 113 ? 3.524 33.946 -19.286 1.00 34.45 113 LYS B O 1
ATOM 2505 N N . SER B 1 114 ? 1.571 33.960 -18.165 1.00 31.81 114 SER B N 1
ATOM 2506 C CA . SER B 1 114 ? 2.236 34.157 -16.879 1.00 33.11 114 SER B CA 1
ATOM 2507 C C . SER B 1 114 ? 3.159 33.004 -16.490 1.00 32.59 114 SER B C 1
ATOM 2508 O O . SER B 1 114 ? 3.990 33.150 -15.600 1.00 34.11 114 SER B O 1
ATOM 2511 N N . TYR B 1 115 ? 3.009 31.867 -17.163 1.00 33.51 115 TYR B N 1
ATOM 2512 C CA . TYR B 1 115 ? 3.841 30.694 -16.902 1.00 33.18 115 TYR B CA 1
ATOM 2513 C C . TYR B 1 115 ? 5.072 30.698 -17.796 1.00 31.26 115 TYR B C 1
ATOM 2514 O O . TYR B 1 115 ? 6.046 30.005 -17.528 1.00 30.35 115 TYR B O 1
ATOM 2523 N N . GLU B 1 116 ? 5.023 31.481 -18.867 1.00 31.97 116 GLU B N 1
ATOM 2524 C CA . GLU B 1 116 ? 6.160 31.591 -19.782 1.00 32.68 116 GLU B CA 1
ATOM 2525 C C . GLU B 1 116 ? 6.941 32.845 -19.412 1.00 33.76 116 GLU B C 1
ATOM 2526 O O . GLU B 1 116 ? 8.061 33.066 -19.877 1.00 35.07 116 GLU B O 1
ATOM 2532 N N . SER B 1 117 ? 6.325 33.663 -18.567 1.00 34.25 117 SER B N 1
ATOM 2533 C CA . SER B 1 117 ? 6.887 34.922 -18.114 1.00 36.39 117 SER B CA 1
ATOM 2534 C C . SER B 1 117 ? 8.251 34.785 -17.456 1.00 36.23 117 SER B C 1
ATOM 2535 O O . SER B 1 117 ? 8.386 34.136 -16.420 1.00 37.10 117 SER B O 1
ATOM 2538 N N . GLY B 1 118 ? 9.272 35.401 -18.042 1.00 36.99 118 GLY B N 1
ATOM 2539 C CA . GLY B 1 118 ? 10.591 35.319 -17.448 1.00 33.75 118 GLY B CA 1
ATOM 2540 C C . GLY B 1 118 ? 11.611 34.589 -18.291 1.00 33.07 118 GLY B C 1
ATOM 2541 O O . GLY B 1 118 ? 12.813 34.726 -18.070 1.00 33.36 118 GLY B O 1
ATOM 2542 N N . LEU B 1 119 ? 11.142 33.803 -19.254 1.00 31.80 119 LEU B N 1
ATOM 2543 C CA . LEU B 1 119 ? 12.085 33.090 -20.107 1.00 31.07 119 LEU B CA 1
ATOM 2544 C C . LEU B 1 119 ? 12.791 34.091 -21.000 1.00 31.96 119 LEU B C 1
ATOM 2545 O O . LEU B 1 119 ? 12.347 35.233 -21.158 1.00 29.58 119 LEU B O 1
ATOM 2550 N N . PRO B 1 120 ? 13.917 33.674 -21.587 1.00 32.13 120 PRO B N 1
ATOM 2551 C CA . PRO B 1 120 ? 14.687 34.525 -22.488 1.00 33.67 120 PRO B CA 1
ATOM 2552 C C . PRO B 1 120 ? 13.754 34.981 -23.615 1.00 35.74 120 PRO B C 1
ATOM 2553 O O . PRO B 1 120 ? 13.049 34.156 -24.216 1.00 35.91 120 PRO B O 1
ATOM 2557 N N . LYS B 1 121 ? 13.739 36.285 -23.889 1.00 34.89 121 LYS B N 1
ATOM 2558 C CA . LYS B 1 121 ? 12.884 36.835 -24.928 1.00 35.68 121 LYS B CA 1
ATOM 2559 C C . LYS B 1 121 ? 13.500 36.627 -26.298 1.00 36.72 121 LYS B C 1
ATOM 2560 O O . LYS B 1 121 ? 14.667 36.941 -26.522 1.00 37.21 121 LYS B O 1
ATOM 2566 N N . PRO B 1 122 ? 12.724 36.084 -27.242 1.00 37.66 122 PRO B N 1
ATOM 2567 C CA . PRO B 1 122 ? 13.263 35.858 -28.589 1.00 38.29 122 PRO B CA 1
ATOM 2568 C C . PRO B 1 122 ? 13.505 37.185 -29.295 1.00 38.17 122 PRO B C 1
ATOM 2569 O O . PRO B 1 122 ? 12.803 38.163 -29.036 1.00 37.49 122 PRO B O 1
ATOM 2573 N N . ASP B 1 123 ? 14.498 37.217 -30.181 1.00 37.59 123 ASP B N 1
ATOM 2574 C CA . ASP B 1 123 ? 14.814 38.435 -30.932 1.00 37.22 123 ASP B CA 1
ATOM 2575 C C . ASP B 1 123 ? 14.071 38.464 -32.253 1.00 36.71 123 ASP B C 1
ATOM 2576 O O . ASP B 1 123 ? 13.935 39.509 -32.882 1.00 40.05 123 ASP B O 1
ATOM 2581 N N . LEU B 1 124 ? 13.595 37.304 -32.667 1.00 35.01 124 LEU B N 1
ATOM 2582 C CA . LEU B 1 124 ? 12.868 37.178 -33.910 1.00 34.73 124 LEU B CA 1
ATOM 2583 C C . LEU B 1 124 ? 12.069 35.897 -33.878 1.00 34.23 124 LEU B C 1
ATOM 2584 O O . LEU B 1 124 ? 12.578 34.844 -33.486 1.00 34.62 124 LEU B O 1
ATOM 2589 N N . VAL B 1 125 ? 10.811 35.988 -34.282 1.00 32.54 125 VAL B N 1
ATOM 2590 C CA . VAL B 1 125 ? 9.974 34.813 -34.343 1.00 30.88 125 VAL B CA 1
ATOM 2591 C C . VAL B 1 125 ? 9.483 34.664 -35.769 1.00 31.17 125 VAL B C 1
ATOM 2592 O O . VAL B 1 125 ? 8.778 35.522 -36.302 1.00 31.68 125 VAL B O 1
ATOM 2596 N N . ILE B 1 126 ? 9.885 33.570 -36.392 1.00 30.24 126 ILE B N 1
ATOM 2597 C CA . ILE B 1 126 ? 9.493 33.296 -37.752 1.00 29.63 126 ILE B CA 1
ATOM 2598 C C . ILE B 1 126 ? 8.294 32.358 -37.780 1.00 29.88 126 ILE B C 1
ATOM 2599 O O . ILE B 1 126 ? 8.402 31.184 -37.434 1.00 30.19 126 ILE B O 1
ATOM 2604 N N . PHE B 1 127 ? 7.148 32.886 -38.185 1.00 29.72 127 PHE B N 1
ATOM 2605 C CA . PHE B 1 127 ? 5.940 32.082 -38.270 1.00 29.96 127 PHE B CA 1
ATOM 2606 C C . PHE B 1 127 ? 5.741 31.558 -39.681 1.00 31.51 127 PHE B C 1
ATOM 2607 O O . PHE B 1 127 ? 5.617 32.341 -40.632 1.00 31.46 127 PHE B O 1
ATOM 2615 N N . LEU B 1 128 ? 5.696 30.236 -39.810 1.00 31.58 128 LEU B N 1
ATOM 2616 C CA . LEU B 1 128 ? 5.496 29.595 -41.102 1.00 30.69 128 LEU B CA 1
ATOM 2617 C C . LEU B 1 128 ? 4.019 29.351 -41.393 1.00 30.28 128 LEU B C 1
ATOM 2618 O O . LEU B 1 128 ? 3.415 28.418 -40.873 1.00 29.27 128 LEU B O 1
ATOM 2623 N N . GLU B 1 129 ? 3.448 30.217 -42.222 1.00 30.33 129 GLU B N 1
ATOM 2624 C CA . GLU B 1 129 ? 2.051 30.124 -42.623 1.00 30.25 129 GLU B CA 1
ATOM 2625 C C . GLU B 1 129 ? 1.805 28.800 -43.339 1.00 30.28 129 GLU B C 1
ATOM 2626 O O . GLU B 1 129 ? 2.643 28.354 -44.116 1.00 28.84 129 GLU B O 1
ATOM 2632 N N . SER B 1 130 ? 0.648 28.190 -43.094 1.00 29.69 130 SER B N 1
ATOM 2633 C CA . SER B 1 130 ? 0.301 26.902 -43.697 1.00 31.56 130 SER B CA 1
ATOM 2634 C C . SER B 1 130 ? -0.737 26.990 -44.822 1.00 33.79 130 SER B C 1
ATOM 2635 O O . SER B 1 130 ? -1.779 27.621 -44.664 1.00 32.50 130 SER B O 1
ATOM 2638 N N . GLY B 1 131 ? -0.452 26.331 -45.947 1.00 36.56 131 GLY B N 1
ATOM 2639 C CA . GLY B 1 131 ? -1.380 26.319 -47.069 1.00 39.15 131 GLY B CA 1
ATOM 2640 C C . GLY B 1 131 ? -2.293 25.112 -46.963 1.00 40.13 131 GLY B C 1
ATOM 2641 O O . GLY B 1 131 ? -2.247 24.392 -45.964 1.00 40.97 131 GLY B O 1
ATOM 2642 N N . SER B 1 132 ? -3.124 24.883 -47.973 1.00 39.99 132 SER B N 1
ATOM 2643 C CA . SER B 1 132 ? -4.038 23.749 -47.964 1.00 41.53 132 SER B CA 1
ATOM 2644 C C . SER B 1 132 ? -3.312 22.414 -47.866 1.00 42.13 132 SER B C 1
ATOM 2645 O O . SER B 1 132 ? -3.756 21.506 -47.163 1.00 41.88 132 SER B O 1
ATOM 2648 N N . LYS B 1 133 ? -2.200 22.288 -48.577 1.00 41.61 133 LYS B N 1
ATOM 2649 C CA . LYS B 1 133 ? -1.450 21.046 -48.539 1.00 43.23 133 LYS B CA 1
ATOM 2650 C C . LYS B 1 133 ? -0.981 20.760 -47.100 1.00 43.15 133 LYS B C 1
ATOM 2651 O O . LYS B 1 133 ? -1.125 19.636 -46.605 1.00 42.24 133 LYS B O 1
ATOM 2657 N N . GLU B 1 134 ? -0.450 21.784 -46.431 1.00 41.55 134 GLU B N 1
ATOM 2658 C CA . GLU B 1 134 ? 0.013 21.639 -45.054 1.00 40.62 134 GLU B CA 1
ATOM 2659 C C . GLU B 1 134 ? -1.148 21.347 -44.102 1.00 39.32 134 GLU B C 1
ATOM 2660 O O . GLU B 1 134 ? -1.077 20.426 -43.294 1.00 39.99 134 GLU B O 1
ATOM 2666 N N . ILE B 1 135 ? -2.215 22.130 -44.204 1.00 37.69 135 ILE B N 1
ATOM 2667 C CA . ILE B 1 135 ? -3.401 21.949 -43.371 1.00 36.61 135 ILE B CA 1
ATOM 2668 C C . ILE B 1 135 ? -3.954 20.520 -43.478 1.00 36.72 135 ILE B C 1
ATOM 2669 O O . ILE B 1 135 ? -4.270 19.881 -42.479 1.00 37.74 135 ILE B O 1
ATOM 2674 N N . ASN B 1 136 ? -4.076 20.039 -44.708 1.00 36.66 136 ASN B N 1
ATOM 2675 C CA . ASN B 1 136 ? -4.635 18.727 -44.964 1.00 35.35 136 ASN B CA 1
ATOM 2676 C C . ASN B 1 136 ? -3.748 17.598 -44.533 1.00 34.54 136 ASN B C 1
ATOM 2677 O O . ASN B 1 136 ? -4.188 16.451 -44.482 1.00 34.54 136 ASN B O 1
ATOM 2682 N N . ARG B 1 137 ? -2.497 17.909 -44.234 1.00 33.62 137 ARG B N 1
ATOM 2683 C CA . ARG B 1 137 ? -1.580 16.872 -43.807 1.00 34.87 137 ARG B CA 1
ATOM 2684 C C . ARG B 1 137 ? -1.797 16.473 -42.348 1.00 35.35 137 ARG B C 1
ATOM 2685 O O . ARG B 1 137 ? -1.154 15.545 -41.852 1.00 35.07 137 ARG B O 1
ATOM 2693 N N . ASN B 1 138 ? -2.715 17.172 -41.676 1.00 34.55 138 ASN B N 1
ATOM 2694 C CA . ASN B 1 138 ? -3.058 16.891 -40.282 1.00 34.46 138 ASN B CA 1
ATOM 2695 C C . ASN B 1 138 ? -4.166 15.842 -40.302 1.00 34.34 138 ASN B C 1
ATOM 2696 O O . ASN B 1 138 ? -5.349 16.169 -40.406 1.00 34.14 138 ASN B O 1
ATOM 2701 N N . VAL B 1 139 ? -3.775 14.578 -40.192 1.00 33.71 139 VAL B N 1
ATOM 2702 C CA . VAL B 1 139 ? -4.734 13.488 -40.256 1.00 32.53 139 VAL B CA 1
ATOM 2703 C C . VAL B 1 139 ? -4.922 12.651 -38.997 1.00 33.06 139 VAL B C 1
ATOM 2704 O O . VAL B 1 139 ? -5.405 11.517 -39.080 1.00 33.27 139 VAL B O 1
ATOM 2708 N N . GLY B 1 140 ? -4.532 13.198 -37.846 1.00 31.68 140 GLY B N 1
ATOM 2709 C CA . GLY B 1 140 ? -4.698 12.499 -36.584 1.00 30.80 140 GLY B CA 1
ATOM 2710 C C . GLY B 1 140 ? -3.573 11.591 -36.105 1.00 31.13 140 GLY B C 1
ATOM 2711 O O . GLY B 1 140 ? -3.762 10.854 -35.146 1.00 33.26 140 GLY B O 1
ATOM 2712 N N . GLU B 1 141 ? -2.408 11.634 -36.741 1.00 31.69 141 GLU B N 1
ATOM 2713 C CA . GLU B 1 141 ? -1.307 10.770 -36.326 1.00 33.25 141 GLU B CA 1
ATOM 2714 C C . GLU B 1 141 ? -0.869 11.055 -34.895 1.00 33.64 141 GLU B C 1
ATOM 2715 O O . GLU B 1 141 ? -0.629 10.127 -34.116 1.00 33.62 141 GLU B O 1
ATOM 2721 N N . GLU B 1 142 ? -0.715 12.333 -34.561 1.00 31.26 142 GLU B N 1
ATOM 2722 C CA . GLU B 1 142 ? -0.384 12.706 -33.197 1.00 29.27 142 GLU B CA 1
ATOM 2723 C C . GLU B 1 142 ? -1.627 13.392 -32.682 1.00 27.07 142 GLU B C 1
ATOM 2724 O O . GLU B 1 142 ? -2.421 13.889 -33.469 1.00 26.65 142 GLU B O 1
ATOM 2730 N N . ILE B 1 143 ? -1.811 13.391 -31.369 1.00 26.25 143 ILE B N 1
ATOM 2731 C CA . ILE B 1 143 ? -3.010 13.930 -30.732 1.00 25.94 143 ILE B CA 1
ATOM 2732 C C . ILE B 1 143 ? -3.572 15.317 -31.097 1.00 27.57 143 ILE B C 1
ATOM 2733 O O . ILE B 1 143 ? -4.748 15.577 -30.877 1.00 29.73 143 ILE B O 1
ATOM 2738 N N . TYR B 1 144 ? -2.767 16.204 -31.664 1.00 29.02 144 TYR B N 1
ATOM 2739 C CA . TYR B 1 144 ? -3.290 17.529 -31.997 1.00 30.46 144 TYR B CA 1
ATOM 2740 C C . TYR B 1 144 ? -3.509 17.793 -33.481 1.00 31.03 144 TYR B C 1
ATOM 2741 O O . TYR B 1 144 ? -4.058 18.835 -33.854 1.00 31.42 144 TYR B O 1
ATOM 2750 N N . GLU B 1 145 ? -3.076 16.863 -34.324 1.00 31.13 145 GLU B N 1
ATOM 2751 C CA . GLU B 1 145 ? -3.198 17.018 -35.773 1.00 31.19 145 GLU B CA 1
ATOM 2752 C C . GLU B 1 145 ? -4.640 16.790 -36.241 1.00 31.41 145 GLU B C 1
ATOM 2753 O O . GLU B 1 145 ? -4.961 15.823 -36.931 1.00 29.98 145 GLU B O 1
ATOM 2759 N N . ASP B 1 146 ? -5.503 17.705 -35.826 1.00 31.84 146 ASP B N 1
ATOM 2760 C CA . ASP B 1 146 ? -6.918 17.682 -36.156 1.00 34.48 146 ASP B CA 1
ATOM 2761 C C . ASP B 1 146 ? -7.150 19.028 -36.822 1.00 35.65 146 ASP B C 1
ATOM 2762 O O . ASP B 1 146 ? -6.834 20.068 -36.246 1.00 35.75 146 ASP B O 1
ATOM 2767 N N . VAL B 1 147 ? -7.685 19.003 -38.038 1.00 36.12 147 VAL B N 1
ATOM 2768 C CA . VAL B 1 147 ? -7.928 20.219 -38.800 1.00 36.08 147 VAL B CA 1
ATOM 2769 C C . VAL B 1 147 ? -8.695 21.296 -38.028 1.00 35.63 147 VAL B C 1
ATOM 2770 O O . VAL B 1 147 ? -8.229 22.430 -37.893 1.00 35.17 147 VAL B O 1
ATOM 2774 N N . THR B 1 148 ? -9.864 20.941 -37.515 1.00 35.20 148 THR B N 1
ATOM 2775 C CA . THR B 1 148 ? -10.663 21.915 -36.787 1.00 36.34 148 THR B CA 1
ATOM 2776 C C . THR B 1 148 ? -10.025 22.410 -35.483 1.00 36.25 148 THR B C 1
ATOM 2777 O O . THR B 1 148 ? -10.272 23.540 -35.066 1.00 38.75 148 THR B O 1
ATOM 2781 N N . PHE B 1 149 ? -9.202 21.585 -34.842 1.00 34.36 149 PHE B N 1
ATOM 2782 C CA . PHE B 1 149 ? -8.517 22.013 -33.629 1.00 32.24 149 PHE B CA 1
ATOM 2783 C C . PHE B 1 149 ? -7.399 22.987 -34.033 1.00 32.78 149 PHE B C 1
ATOM 2784 O O . PHE B 1 149 ? -7.184 24.013 -33.376 1.00 33.04 149 PHE B O 1
ATOM 2792 N N . GLN B 1 150 ? -6.697 22.642 -35.115 1.00 32.14 150 GLN B N 1
ATOM 2793 C CA . GLN B 1 150 ? -5.594 23.442 -35.638 1.00 31.79 150 GLN B CA 1
ATOM 2794 C C . GLN B 1 150 ? -6.104 24.842 -35.936 1.00 32.63 150 GLN B C 1
ATOM 2795 O O . GLN B 1 150 ? -5.412 25.829 -35.695 1.00 33.50 150 GLN B O 1
ATOM 2801 N N . GLN B 1 151 ? -7.319 24.931 -36.464 1.00 32.60 151 GLN B N 1
ATOM 2802 C CA . GLN B 1 151 ? -7.880 26.238 -36.763 1.00 33.81 151 GLN B CA 1
ATOM 2803 C C . GLN B 1 151 ? -7.966 27.141 -35.528 1.00 32.17 151 GLN B C 1
ATOM 2804 O O . GLN B 1 151 ? -7.690 28.333 -35.626 1.00 33.80 151 GLN B O 1
ATOM 2810 N N . LYS B 1 152 ? -8.335 26.588 -34.373 1.00 30.06 152 LYS B N 1
ATOM 2811 C CA . LYS B 1 152 ? -8.414 27.419 -33.180 1.00 29.26 152 LYS B CA 1
ATOM 2812 C C . LYS B 1 152 ? -7.022 27.727 -32.642 1.00 28.89 152 LYS B C 1
ATOM 2813 O O . LYS B 1 152 ? -6.827 28.740 -31.970 1.00 32.50 152 LYS B O 1
ATOM 2819 N N . VAL B 1 153 ? -6.046 26.873 -32.930 1.00 26.35 153 VAL B N 1
ATOM 2820 C CA . VAL B 1 153 ? -4.687 27.149 -32.486 1.00 23.72 153 VAL B CA 1
ATOM 2821 C C . VAL B 1 153 ? -4.187 28.373 -33.284 1.00 25.72 153 VAL B C 1
ATOM 2822 O O . VAL B 1 153 ? -3.443 29.217 -32.769 1.00 24.63 153 VAL B O 1
ATOM 2826 N N . LEU B 1 154 ? -4.619 28.457 -34.543 1.00 25.93 154 LEU B N 1
ATOM 2827 C CA . LEU B 1 154 ? -4.236 29.553 -35.436 1.00 27.68 154 LEU B CA 1
ATOM 2828 C C . LEU B 1 154 ? -4.843 30.873 -34.965 1.00 30.06 154 LEU B C 1
ATOM 2829 O O . LEU B 1 154 ? -4.255 31.937 -35.160 1.00 28.39 154 LEU B O 1
ATOM 2834 N N . GLN B 1 155 ? -6.020 30.799 -34.350 1.00 33.04 155 GLN B N 1
ATOM 2835 C CA . GLN B 1 155 ? -6.673 31.996 -33.835 1.00 35.10 155 GLN B CA 1
ATOM 2836 C C . GLN B 1 155 ? -5.834 32.562 -32.702 1.00 34.03 155 GLN B C 1
ATOM 2837 O O . GLN B 1 155 ? -5.673 33.785 -32.582 1.00 33.32 155 GLN B O 1
ATOM 2843 N N . GLU B 1 156 ? -5.302 31.663 -31.872 1.00 32.77 156 GLU B N 1
ATOM 2844 C CA . GLU B 1 156 ? -4.475 32.060 -30.735 1.00 30.34 156 GLU B CA 1
ATOM 2845 C C . GLU B 1 156 ? -3.170 32.652 -31.238 1.00 29.06 156 GLU B C 1
ATOM 2846 O O . GLU B 1 156 ? -2.677 33.647 -30.701 1.00 28.71 156 GLU B O 1
ATOM 2852 N N . TYR B 1 157 ? -2.615 32.039 -32.277 1.00 28.71 157 TYR B N 1
ATOM 2853 C CA . TYR B 1 157 ? -1.384 32.539 -32.865 1.00 28.14 157 TYR B CA 1
ATOM 2854 C C . TYR B 1 157 ? -1.608 33.985 -33.330 1.00 29.17 157 TYR B C 1
ATOM 2855 O O . TYR B 1 157 ? -0.824 34.860 -33.004 1.00 29.66 157 TYR B O 1
ATOM 2864 N N . LYS B 1 158 ? -2.681 34.231 -34.082 1.00 30.75 158 LYS B N 1
ATOM 2865 C CA . LYS B 1 158 ? -2.985 35.574 -34.574 1.00 32.84 158 LYS B CA 1
ATOM 2866 C C . LYS B 1 158 ? -3.130 36.551 -33.418 1.00 33.43 158 LYS B C 1
ATOM 2867 O O . LYS B 1 158 ? -2.568 37.642 -33.455 1.00 33.99 158 LYS B O 1
ATOM 2873 N N . LYS B 1 159 ? -3.887 36.163 -32.397 1.00 34.11 159 LYS B N 1
ATOM 2874 C CA . LYS B 1 159 ? -4.058 37.007 -31.226 1.00 33.75 159 LYS B CA 1
ATOM 2875 C C . LYS B 1 159 ? -2.696 37.493 -30.727 1.00 34.70 159 LYS B C 1
ATOM 2876 O O . LYS B 1 159 ? -2.525 38.684 -30.453 1.00 34.80 159 LYS B O 1
ATOM 2882 N N . MET B 1 160 ? -1.717 36.594 -30.623 1.00 34.24 160 MET B N 1
ATOM 2883 C CA . MET B 1 160 ? -0.401 37.017 -30.159 1.00 34.85 160 MET B CA 1
ATOM 2884 C C . MET B 1 160 ? 0.329 37.891 -31.166 1.00 36.18 160 MET B C 1
ATOM 2885 O O . MET B 1 160 ? 0.992 38.853 -30.778 1.00 35.88 160 MET B O 1
ATOM 2890 N N . ILE B 1 161 ? 0.218 37.565 -32.451 1.00 37.51 161 ILE B N 1
ATOM 2891 C CA . ILE B 1 161 ? 0.876 38.364 -33.486 1.00 39.98 161 ILE B CA 1
ATOM 2892 C C . ILE B 1 161 ? 0.472 39.847 -33.320 1.00 41.75 161 ILE B C 1
ATOM 2893 O O . ILE B 1 161 ? 1.311 40.742 -33.458 1.00 40.39 161 ILE B O 1
ATOM 2898 N N . GLU B 1 162 ? -0.809 40.082 -33.023 1.00 43.51 162 GLU B N 1
ATOM 2899 C CA . GLU B 1 162 ? -1.368 41.422 -32.833 1.00 46.79 162 GLU B CA 1
ATOM 2900 C C . GLU B 1 162 ? -0.610 42.251 -31.795 1.00 48.54 162 GLU B C 1
ATOM 2901 O O . GLU B 1 162 ? -0.133 43.345 -32.091 1.00 49.51 162 GLU B O 1
ATOM 2907 N N . GLU B 1 163 ? -0.513 41.741 -30.575 1.00 50.01 163 GLU B N 1
ATOM 2908 C CA . GLU B 1 163 ? 0.224 42.442 -29.541 1.00 51.58 163 GLU B CA 1
ATOM 2909 C C . GLU B 1 163 ? 1.561 42.821 -30.178 1.00 53.82 163 GLU B C 1
ATOM 2910 O O . GLU B 1 163 ? 2.346 41.953 -30.562 1.00 55.47 163 GLU B O 1
ATOM 2916 N N . GLY B 1 164 ? 1.821 44.115 -30.305 1.00 56.25 164 GLY B N 1
ATOM 2917 C CA . GLY B 1 164 ? 3.062 44.541 -30.935 1.00 56.83 164 GLY B CA 1
ATOM 2918 C C . GLY B 1 164 ? 4.298 44.297 -30.092 1.00 56.94 164 GLY B C 1
ATOM 2919 O O . GLY B 1 164 ? 5.327 44.934 -30.318 1.00 57.42 164 GLY B O 1
ATOM 2920 N N . ASP B 1 165 ? 4.217 43.364 -29.141 1.00 56.69 165 ASP B N 1
ATOM 2921 C CA . ASP B 1 165 ? 5.342 43.078 -28.245 1.00 55.58 165 ASP B CA 1
ATOM 2922 C C . ASP B 1 165 ? 6.593 42.631 -28.950 1.00 53.48 165 ASP B C 1
ATOM 2923 O O . ASP B 1 165 ? 7.494 43.420 -29.206 1.00 55.08 165 ASP B O 1
ATOM 2928 N N . ILE B 1 166 ? 6.641 41.343 -29.254 1.00 50.03 166 ILE B N 1
ATOM 2929 C CA . ILE B 1 166 ? 7.810 40.772 -29.880 1.00 46.69 166 ILE B CA 1
ATOM 2930 C C . ILE B 1 166 ? 7.815 40.935 -31.405 1.00 44.10 166 ILE B C 1
ATOM 2931 O O . ILE B 1 166 ? 6.789 41.213 -32.021 1.00 43.73 166 ILE B O 1
ATOM 2936 N N . HIS B 1 167 ? 9.001 40.779 -31.987 1.00 42.48 167 HIS B N 1
ATOM 2937 C CA . HIS B 1 167 ? 9.251 40.922 -33.424 1.00 39.81 167 HIS B CA 1
ATOM 2938 C C . HIS B 1 167 ? 8.919 39.672 -34.250 1.00 36.83 167 HIS B C 1
ATOM 2939 O O . HIS B 1 167 ? 9.699 38.723 -34.306 1.00 36.16 167 HIS B O 1
ATOM 2946 N N . TRP B 1 168 ? 7.752 39.687 -34.887 1.00 34.84 168 TRP B N 1
ATOM 2947 C CA . TRP B 1 168 ? 7.303 38.571 -35.717 1.00 33.80 168 TRP B CA 1
ATOM 2948 C C . TRP B 1 168 ? 7.537 38.791 -37.214 1.00 35.20 168 TRP B C 1
ATOM 2949 O O . TRP B 1 168 ? 7.581 39.930 -37.692 1.00 36.67 168 TRP B O 1
ATOM 2960 N N . GLN B 1 169 ? 7.656 37.678 -37.940 1.00 34.91 169 GLN B N 1
ATOM 2961 C CA . GLN B 1 169 ? 7.812 37.655 -39.398 1.00 33.90 169 GLN B CA 1
ATOM 2962 C C . GLN B 1 169 ? 7.019 36.464 -39.941 1.00 32.13 169 GLN B C 1
ATOM 2963 O O . GLN B 1 169 ? 7.359 35.324 -39.663 1.00 32.96 169 GLN B O 1
ATOM 2969 N N . ILE B 1 170 ? 5.959 36.714 -40.699 1.00 31.14 170 ILE B N 1
ATOM 2970 C CA . ILE B 1 170 ? 5.189 35.623 -41.276 1.00 31.41 170 ILE B CA 1
ATOM 2971 C C . ILE B 1 170 ? 5.755 35.280 -42.658 1.00 31.68 170 ILE B C 1
ATOM 2972 O O . ILE B 1 170 ? 5.949 36.158 -43.476 1.00 34.40 170 ILE B O 1
ATOM 2977 N N . ILE B 1 171 ? 6.020 34.002 -42.905 1.00 32.91 171 ILE B N 1
ATOM 2978 C CA . ILE B 1 171 ? 6.561 33.535 -44.186 1.00 31.06 171 ILE B CA 1
ATOM 2979 C C . ILE B 1 171 ? 5.445 32.886 -45.008 1.00 32.69 171 ILE B C 1
ATOM 2980 O O . ILE B 1 171 ? 4.954 31.808 -44.672 1.00 34.17 171 ILE B O 1
ATOM 2985 N N . SER B 1 172 ? 5.052 33.553 -46.0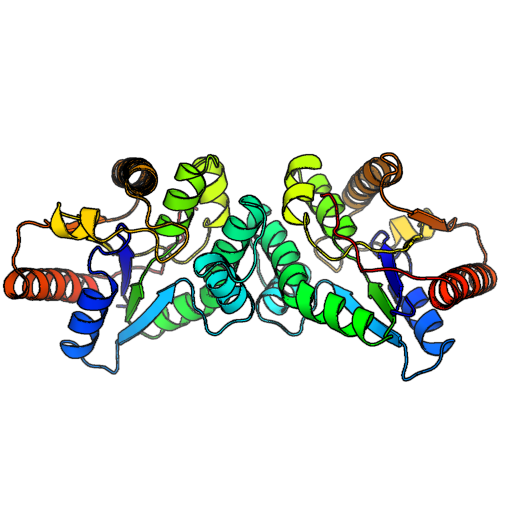87 1.00 33.66 172 SER B N 1
ATOM 2986 C CA . SER B 1 172 ? 3.984 33.084 -46.961 1.00 34.54 172 SER B CA 1
ATOM 2987 C C . SER B 1 172 ? 4.093 31.615 -47.371 1.00 35.40 172 SER B C 1
ATOM 2988 O O . SER B 1 172 ? 5.184 31.101 -47.628 1.00 32.98 172 SER B O 1
ATOM 2991 N N . SER B 1 173 ? 2.946 30.948 -47.440 1.00 36.62 173 SER B N 1
ATOM 2992 C CA . SER B 1 173 ? 2.912 29.554 -47.850 1.00 38.81 173 SER B CA 1
ATOM 2993 C C . SER B 1 173 ? 2.874 29.473 -49.381 1.00 41.42 173 SER B C 1
ATOM 2994 O O . SER B 1 173 ? 2.813 28.379 -49.944 1.00 42.18 173 SER B O 1
ATOM 2997 N N . GLU B 1 174 ? 2.921 30.633 -50.042 1.00 42.60 174 GLU B N 1
ATOM 2998 C CA . GLU B 1 174 ? 2.881 30.714 -51.505 1.00 43.99 174 GLU B CA 1
ATOM 2999 C C . GLU B 1 174 ? 4.280 30.665 -52.129 1.00 45.07 174 GLU B C 1
ATOM 3000 O O . GLU B 1 174 ? 4.422 30.498 -53.344 1.00 45.41 174 GLU B O 1
ATOM 3006 N N . PHE B 1 175 ? 5.308 30.829 -51.304 1.00 46.40 175 PHE B N 1
ATOM 3007 C CA . PHE B 1 175 ? 6.689 30.774 -51.779 1.00 48.37 175 PHE B CA 1
ATOM 3008 C C . PHE B 1 175 ? 7.061 29.320 -52.006 1.00 51.64 175 PHE B C 1
ATOM 3009 O O . PHE B 1 175 ? 6.597 28.451 -51.266 1.00 53.28 175 PHE B O 1
ATOM 3017 N N . GLU B 1 176 ? 7.894 29.046 -53.010 1.00 55.50 176 GLU B N 1
ATOM 3018 C CA . GLU B 1 176 ? 8.342 27.672 -53.243 1.00 59.05 176 GLU B CA 1
ATOM 3019 C C . GLU B 1 176 ? 9.589 27.398 -52.393 1.00 59.59 176 GLU B C 1
ATOM 3020 O O . GLU B 1 176 ? 10.267 28.327 -51.938 1.00 59.56 176 GLU B O 1
ATOM 3026 N N . GLU B 1 177 ? 9.878 26.121 -52.175 1.00 60.45 177 GLU B N 1
ATOM 3027 C CA . GLU B 1 177 ? 10.984 25.696 -51.320 1.00 61.51 177 GLU B CA 1
ATOM 3028 C C . GLU B 1 177 ? 12.299 26.466 -51.408 1.00 60.95 177 GLU B C 1
ATOM 3029 O O . GLU B 1 177 ? 12.847 26.881 -50.389 1.00 61.24 177 GLU B O 1
ATOM 3035 N N . ASP B 1 178 ? 12.814 26.662 -52.613 1.00 60.75 178 ASP B N 1
ATOM 3036 C CA . ASP B 1 178 ? 14.087 27.359 -52.742 1.00 61.17 178 ASP B CA 1
ATOM 3037 C C . ASP B 1 178 ? 14.053 28.843 -52.371 1.00 59.63 178 ASP B C 1
ATOM 3038 O O . ASP B 1 178 ? 14.966 29.334 -51.711 1.00 59.89 178 ASP B O 1
ATOM 3043 N N . VAL B 1 179 ? 13.005 29.551 -52.781 1.00 57.54 179 VAL B N 1
ATOM 3044 C CA . VAL B 1 179 ? 12.893 30.975 -52.474 1.00 55.52 179 VAL B CA 1
ATOM 3045 C C . VAL B 1 179 ? 12.581 31.173 -50.991 1.00 53.19 179 VAL B C 1
ATOM 3046 O O . VAL B 1 179 ? 13.040 32.133 -50.375 1.00 51.16 179 VAL B O 1
ATOM 3050 N N . LYS B 1 180 ? 11.820 30.235 -50.432 1.00 51.69 180 LYS B N 1
ATOM 3051 C CA . LYS B 1 180 ? 11.434 30.248 -49.021 1.00 50.71 180 LYS B CA 1
ATOM 3052 C C . LYS B 1 180 ? 12.676 30.009 -48.163 1.00 50.89 180 LYS B C 1
ATOM 3053 O O . LYS B 1 180 ? 12.941 30.729 -47.197 1.00 49.44 180 LYS B O 1
ATOM 3059 N N . LYS B 1 181 ? 13.432 28.983 -48.535 1.00 51.93 181 LYS B N 1
ATOM 3060 C CA . LYS B 1 181 ? 14.663 28.620 -47.842 1.00 53.37 181 LYS B CA 1
ATOM 3061 C C . LYS B 1 181 ? 15.638 29.796 -47.848 1.00 53.21 181 LYS B C 1
ATOM 3062 O O . LYS B 1 181 ? 16.267 30.106 -46.838 1.00 54.18 181 LYS B O 1
ATOM 3068 N N . GLU B 1 182 ? 15.747 30.445 -49.000 1.00 53.23 182 GLU B N 1
ATOM 3069 C CA . GLU B 1 182 ? 16.650 31.573 -49.180 1.00 52.39 182 GLU B CA 1
ATOM 3070 C C . GLU B 1 182 ? 16.211 32.803 -48.384 1.00 51.01 182 GLU B C 1
ATOM 3071 O O . GLU B 1 182 ? 17.033 33.487 -47.773 1.00 50.70 182 GLU B O 1
ATOM 3077 N N . LEU B 1 183 ? 14.907 33.076 -48.402 1.00 49.20 183 LEU B N 1
ATOM 3078 C CA . LEU B 1 183 ? 14.335 34.229 -47.699 1.00 47.00 183 LEU B CA 1
ATOM 3079 C C . LEU B 1 183 ? 14.594 34.160 -46.197 1.00 46.06 183 LEU B C 1
ATOM 3080 O O . LEU B 1 183 ? 15.069 35.127 -45.592 1.00 45.32 183 LEU B O 1
ATOM 3085 N N . ILE B 1 184 ? 14.261 33.016 -45.602 1.00 43.65 184 ILE B N 1
ATOM 3086 C CA . ILE B 1 184 ? 14.453 32.793 -44.174 1.00 40.94 184 ILE B CA 1
ATOM 3087 C C . ILE B 1 184 ? 15.941 32.843 -43.849 1.00 40.94 184 ILE B C 1
ATOM 3088 O O . ILE B 1 184 ? 16.354 33.430 -42.848 1.00 39.46 184 ILE B O 1
ATOM 3093 N N . LYS B 1 185 ? 16.739 32.215 -44.699 1.00 41.43 185 LYS B N 1
ATOM 3094 C CA . LYS B 1 185 ? 18.177 32.217 -44.529 1.00 44.76 185 LYS B CA 1
ATOM 3095 C C . LYS B 1 185 ? 18.652 33.658 -44.378 1.00 45.51 185 LYS B C 1
ATOM 3096 O O . LYS B 1 185 ? 19.522 33.955 -43.554 1.00 46.10 185 LYS B O 1
ATOM 3102 N N . ASN B 1 186 ? 18.055 34.553 -45.163 1.00 45.92 186 ASN B N 1
ATOM 3103 C CA . ASN B 1 186 ? 18.412 35.969 -45.137 1.00 45.32 186 ASN B CA 1
ATOM 3104 C C . ASN B 1 186 ? 17.939 36.765 -43.934 1.00 44.44 186 ASN B C 1
ATOM 3105 O O . ASN B 1 186 ? 18.742 37.467 -43.312 1.00 44.61 186 ASN B O 1
ATOM 3110 N N . ILE B 1 187 ? 16.653 36.681 -43.598 1.00 43.77 187 ILE B N 1
ATOM 3111 C CA . ILE B 1 187 ? 16.164 37.426 -42.443 1.00 42.62 187 ILE B CA 1
ATOM 3112 C C . ILE B 1 187 ? 16.891 36.920 -41.197 1.00 42.66 187 ILE B C 1
ATOM 3113 O O . ILE B 1 187 ? 17.110 37.677 -40.247 1.00 42.15 187 ILE B O 1
ATOM 3118 N N . VAL B 1 188 ? 17.272 35.642 -41.210 1.00 41.84 188 VAL B N 1
ATOM 3119 C CA . VAL B 1 188 ? 17.995 35.049 -40.088 1.00 42.26 188 VAL B CA 1
ATOM 3120 C C . VAL B 1 188 ? 19.410 35.608 -40.004 1.00 42.67 188 VAL B C 1
ATOM 3121 O O . VAL B 1 188 ? 19.848 36.032 -38.940 1.00 41.94 188 VAL B O 1
ATOM 3125 N N . ILE B 1 189 ? 20.123 35.596 -41.126 1.00 44.47 189 ILE B N 1
ATOM 3126 C CA . ILE B 1 189 ? 21.480 36.131 -41.174 1.00 45.34 189 ILE B CA 1
ATOM 3127 C C . ILE B 1 189 ? 21.430 37.606 -40.770 1.00 45.98 189 ILE B C 1
ATOM 3128 O O . ILE B 1 189 ? 22.255 38.086 -39.993 1.00 45.64 189 ILE B O 1
ATOM 3133 N N . GLU B 1 190 ? 20.443 38.318 -41.293 1.00 48.23 190 GLU B N 1
ATOM 3134 C CA . GLU B 1 190 ? 20.248 39.726 -40.968 1.00 51.27 190 GLU B CA 1
ATOM 3135 C C . GLU B 1 190 ? 19.990 39.900 -39.465 1.00 51.05 190 GLU B C 1
ATOM 3136 O O . GLU B 1 190 ? 20.481 40.841 -38.844 1.00 52.39 190 GLU B O 1
ATOM 3142 N N . ALA B 1 191 ? 19.224 38.985 -38.880 1.00 51.73 191 ALA B N 1
ATOM 3143 C CA . ALA B 1 191 ? 18.903 39.063 -37.455 1.00 52.39 191 ALA B CA 1
ATOM 3144 C C . ALA B 1 191 ? 20.121 38.850 -36.565 1.00 52.62 191 ALA B C 1
ATOM 3145 O O . ALA B 1 191 ? 20.284 39.520 -35.543 1.00 51.97 191 ALA B O 1
ATOM 3147 N N . ILE B 1 192 ? 20.970 37.905 -36.954 1.00 53.65 192 ILE B N 1
ATOM 3148 C CA . ILE B 1 192 ? 22.170 37.584 -36.196 1.00 54.99 192 ILE B CA 1
ATOM 3149 C C . ILE B 1 192 ? 23.118 38.779 -36.118 1.00 57.59 192 ILE B C 1
ATOM 3150 O O . ILE B 1 192 ? 23.865 38.927 -35.149 1.00 57.24 192 ILE B O 1
ATOM 3155 N N . HIS B 1 193 ? 23.078 39.635 -37.132 1.00 59.95 193 HIS B N 1
ATOM 3156 C CA . HIS B 1 193 ? 23.987 40.771 -37.179 1.00 62.96 193 HIS B CA 1
ATOM 3157 C C . HIS B 1 193 ? 23.455 42.138 -36.795 1.00 63.93 193 HIS B C 1
ATOM 3158 O O . HIS B 1 193 ? 24.044 43.150 -37.171 1.00 64.98 193 HIS B O 1
ATOM 3165 N N . THR B 1 194 ? 22.351 42.181 -36.057 1.00 64.31 194 THR B N 1
ATOM 3166 C CA . THR B 1 194 ? 21.802 43.463 -35.616 1.00 64.72 194 THR B CA 1
ATOM 3167 C C . THR B 1 194 ? 21.376 43.376 -34.159 1.00 65.49 194 THR B C 1
ATOM 3168 O O . THR B 1 194 ? 20.777 44.303 -33.616 1.00 65.33 194 THR B O 1
ATOM 3172 N N . VAL B 1 195 ? 21.706 42.250 -33.537 1.00 66.26 195 VAL B N 1
ATOM 3173 C CA . VAL B 1 195 ? 21.378 42.002 -32.142 1.00 66.71 195 VAL B CA 1
ATOM 3174 C C . VAL B 1 195 ? 22.196 42.886 -31.200 1.00 67.22 195 VAL B C 1
ATOM 3175 O O . VAL B 1 195 ? 23.427 42.931 -31.277 1.00 67.42 195 VAL B O 1
ATOM 3179 N N . THR B 1 196 ? 21.502 43.582 -30.309 1.00 66.86 196 THR B N 1
ATOM 3180 C CA . THR B 1 196 ? 22.159 44.462 -29.360 1.00 67.25 196 THR B CA 1
ATOM 3181 C C . THR B 1 196 ? 21.464 44.490 -28.013 1.00 67.34 196 THR B C 1
ATOM 3182 O O . THR B 1 196 ? 20.292 44.122 -27.885 1.00 67.50 196 THR B O 1
ATOM 3186 N N . GLY B 1 197 ? 22.205 44.944 -27.009 1.00 66.82 197 GLY B N 1
ATOM 3187 C CA . GLY B 1 197 ? 21.671 45.019 -25.666 1.00 65.38 197 GLY B CA 1
ATOM 3188 C C . GLY B 1 197 ? 21.697 43.658 -25.007 1.00 63.90 197 GLY B C 1
ATOM 3189 O O . GLY B 1 197 ? 22.130 42.676 -25.614 1.00 64.06 197 GLY B O 1
ATOM 3190 N N . PRO B 1 198 ? 21.243 43.566 -23.752 1.00 62.51 198 PRO B N 1
ATOM 3191 C CA . PRO B 1 198 ? 21.231 42.282 -23.048 1.00 61.13 198 PRO B CA 1
ATOM 3192 C C . PRO B 1 198 ? 20.070 41.414 -23.524 1.00 59.16 198 PRO B C 1
ATOM 3193 O O . PRO B 1 198 ? 19.229 41.862 -24.311 1.00 58.49 198 PRO B O 1
ATOM 3197 N N . VAL B 1 199 ? 20.034 40.173 -23.047 1.00 56.10 199 VAL B N 1
ATOM 3198 C CA . VAL B 1 199 ? 18.959 39.251 -23.380 1.00 51.49 199 VAL B CA 1
ATOM 3199 C C . VAL B 1 199 ? 17.746 39.719 -22.586 1.00 49.25 199 VAL B C 1
ATOM 3200 O O . VAL B 1 199 ? 17.824 39.907 -21.374 1.00 48.08 199 VAL B O 1
ATOM 3204 N N . GLY B 1 200 ? 16.627 39.925 -23.266 1.00 47.02 200 GLY B N 1
ATOM 3205 C CA . GLY B 1 200 ? 15.443 40.383 -22.568 1.00 44.40 200 GLY B CA 1
ATOM 3206 C C . GLY B 1 200 ? 14.680 39.285 -21.847 1.00 43.61 200 GLY B C 1
ATOM 3207 O O . GLY B 1 200 ? 15.103 38.119 -21.820 1.00 41.08 200 GLY B O 1
ATOM 3208 N N . GLN B 1 201 ? 13.555 39.668 -21.246 1.00 42.99 201 GLN B N 1
ATOM 3209 C CA . GLN B 1 201 ? 12.701 38.720 -20.544 1.00 43.09 201 GLN B CA 1
ATOM 3210 C C . GLN B 1 201 ? 11.321 38.756 -21.183 1.00 42.43 201 GLN B C 1
ATOM 3211 O O . GLN B 1 201 ? 10.708 39.818 -21.329 1.00 41.35 201 GLN B O 1
ATOM 3217 N N . LEU B 1 202 ? 10.841 37.583 -21.574 1.00 41.80 202 LEU B N 1
ATOM 3218 C CA . LEU B 1 202 ? 9.547 37.455 -22.214 1.00 41.08 202 LEU B CA 1
ATOM 3219 C C . LEU B 1 202 ? 8.415 37.808 -21.264 1.00 42.57 202 LEU B C 1
ATOM 3220 O O . LEU B 1 202 ? 8.413 37.401 -20.107 1.00 43.58 202 LEU B O 1
ATOM 3225 N N . TRP B 1 203 ? 7.458 38.574 -21.773 1.00 44.82 203 TRP B N 1
ATOM 3226 C CA . TRP B 1 203 ? 6.278 38.986 -21.021 1.00 46.69 203 TRP B CA 1
ATOM 3227 C C . TRP B 1 203 ? 6.559 39.240 -19.555 1.00 49.90 203 TRP B C 1
ATOM 3228 O O . TRP B 1 203 ? 5.898 38.677 -18.674 1.00 48.94 203 TRP B O 1
ATOM 3239 N N . MET B 1 204 ? 7.541 40.097 -19.298 1.00 54.13 204 MET B N 1
ATOM 3240 C CA . MET B 1 204 ? 7.908 40.437 -17.934 1.00 57.85 204 MET B CA 1
ATOM 3241 C C . MET B 1 204 ? 7.084 41.644 -17.522 1.00 58.95 204 MET B C 1
ATOM 3242 O O . MET B 1 204 ? 7.233 42.700 -18.177 1.00 59.34 204 MET B O 1
#

Nearest PDB structures (foldseek):
  2v54-assembly1_B  TM=9.974E-01  e=4.632E-39  Vaccinia virus Copenhagen
  1e98-assembly1_A-2  TM=9.488E-01  e=1.428E-23  Homo sapiens
  1e9d-assembly1_A  TM=9.551E-01  e=3.173E-23  Homo sapiens
  2wwi-assembly2_C  TM=8.937E-01  e=9.858E-20  Plasmodium falciparum 3D7
  2wwf-assembly1_A  TM=8.780E-01  e=8.719E-20  Plasmodium falciparum 3D7

CATH classification: 3.40.50.300

Foldseek 3Di:
DQFFAEEEEDEFVQLCRVVLLVLLCVPDDPVAEDEAEPVGLPDPLNVVLVCQFQVNDDDDLVVNLVSRLVSQVVCLVVVQVSRRVRHYYYYYDDLLLSLLLSVLVPDDSVVSQVSQWFRFAGQEYEYRYADPVRLVVQPPSTPQRDRVSSVSSVVSSVVVVVVPPHHYDYDDNPDDPVVSSVVCNVVNVVCSRPDDDHTDTGPD/DFAAEEEEDEFFLLCLVVLLVLLCVPDDVPQEDEAEPVRLPDPLNVVLVCCFQVVDHDPLVVNLVSSLVSQVVCQVVVQVSRRVRHYYYYYDDLLLSLLLSVLVPDDSVVSQVSLWFGFAGQEYEYRYDDPVSLVVLDCNTPQSDNVSSVSSVVSSVVVVPPPPHHYDYQDPPDDDVVSSVVCSVVNVVSRPPDDDHGDTRPD

Sequence (407 aa):
MSRGALIVFEGLDKSGKTTQCMNIMESIPANTIKYLNFPQRSTVTGKMIDDYLTRKKTYNDHIVNLLFCANRWEFASFIQEQLEQGITLIVDRYAFSGVAYAAAKGASMTLSKSYESGLPKPDLVIFLESGSKEINRNVGEEIYEDVTFQQKVLQEYKKMIEEGDIHWQIISSEFEEDVKKELIKNIVIEAIHTVTGPVGQLWMSRGALIVFEGLDKSGKTTQCMNIMESIPANTIKYLNFPQRSTVTGKMIDDYLTRKKTYNDHIVNLLFCANRWEFASFIQEQLEQGITLIVDRYAFSGVAYAAAKGASMTLSKSYESGLPKPDLVIFLESGSKEINRNVGEEIYEDVTFQQKVLQEYKKMIEEGDIHWQIISSEFEEDVKKELIKNIVIEAIHTVTGPVGQLWM

Organism: Vaccinia virus (strain Copenhagen) (NCBI:txid10249)

InterPro domains:
  IPR018094 Thymidylate kinase [TIGR00041] (1-167)
  IPR018095 Thymidylate kinase, conserved site [PS01331] (90-102)
  IPR027417 P-loop containing nucleoside triphosphate hydrolase [G3DSA:3.40.50.300] (1-204)
  IPR027417 P-loop containing nucleoside triphosphate hydrolase [SSF52540] (1-174)
  IPR039430 Thymidylate kinase-like domain [PF02223] (9-181)

B-factor: mean 40.56, std 15.22, range [10.57, 96.33]